Protein 8KD0 (pdb70)

Secondary structure (DSSP, 8-state):
--EEEEEE---SHHHHHHHHHHHHHHHHTT-EEEEEE---GGGHHHHHHHHHHHHTT---SEEEE-THHHHHHHHHT-S-S-TTHHHHHHHTGGGTS-HHHHHHTEETTTTEE-EEE--BEE--EEEEEHHHHHHTT-PPPSSHHHHHHHHHHHHHTT-EEE---B-HHHHHHHHHHHHHHHH-HHHHIIIIIS--HHHHHSHHHHHHHHHHHHHHTTS-TT-BT--HHHHHHHHHTTSEEEEE--TTHHHHHHHTT--BTTTEEEEEPS-SS-EEEE--EEEE---SSHHHHHHHHHHHHHHT-HHHHHHHHHHHSSB-SSTTS--TTS-HHHHHHHHHHHHHHHHT-EEE-TTTTSSS-HHHHHHHHHHHHHHHTS---HHHHHHHHHHHHHHH-

Radius of gyration: 20.47 Å; Cα contacts (8 Å, |Δi|>4): 808; chains: 1; bounding box: 46×41×60 Å

Sequence (397 aa):
APKAEVLHWWTGGGEAKALKVLQDEFAAQNNGVWLDMPVSGGGGDAAMQTLKARIVANDAPAAAQIKGPTIQEYDEEGVVAPYNIDAVAKKEGWDNLLSKQVASHMKCDDGKAYCAAPVNIHRIDWIWANKKVLDSNGIKMMPSSTWAEFNAAADKLQANGIIPLAHGSQPWQDATVFEAVALGVGGNDFYRKAFVDLDAATLGGSTMTKVFDQMRKLKKGYTDAGSPGRDWNVATGMVMEGKAAFQIMGDWAKGEFAANNMAPGKDYICAPTPSNNGYLYNVDSFIFYKVKGKDKVEGQKLLASLMMGKNFQKVFNIYKGSIPARLDVSMDEFDMCAKKSNADLKTAGSKGGLLPSFAHGMALRLAQKGAIQDVVTEHFNSNMSSSDAAKKLAAAVKASL

Solvent-accessible surface area: 14551 Å² total; per-residue (Å²): 100,33,22,2,44,0,0,2,19,6,68,36,46,0,22,34,91,0,4,117,22,0,38,81,52,0,59,75,98,116,8,87,45,50,76,47,62,21,84,27,18,13,0,52,38,0,20,135,38,0,106,55,38,13,111,68,144,77,24,0,0,0,0,0,0,13,0,21,2,0,44,72,14,21,130,104,58,41,1,44,92,50,51,3,16,60,18,1,143,94,72,27,0,82,134,26,6,40,86,88,7,7,65,20,0,34,1,58,135,47,137,10,8,2,0,0,0,0,0,13,2,4,0,0,2,1,0,0,16,52,70,17,5,88,94,14,62,18,183,41,4,74,62,23,77,89,1,23,66,8,0,68,109,0,90,94,97,71,41,54,5,1,1,4,0,11,36,57,10,0,0,0,0,2,0,0,0,0,0,0,26,47,27,16,16,110,18,0,71,22,0,0,61,95,25,59,60,80,29,1,33,25,88,49,0,31,126,0,0,70,15,0,73,94,0,56,54,9,23,31,106,41,0,91,52,33,68,16,65,75,0,0,12,27,0,28,146,28,53,0,0,0,1,2,1,0,2,15,0,4,1,19,1,42,45,76,143,44,38,33,44,156,56,1,43,25,22,47,2,19,43,105,65,2,0,0,13,3,0,4,0,0,0,9,4,44,33,91,40,81,68,76,33,87,0,4,60,38,0,0,38,26,0,2,20,108,93,2,0,42,42,0,0,53,78,4,1,0,2,10,1,37,114,62,16,52,30,110,111,11,45,68,0,0,90,38,0,60,55,42,38,71,54,1,39,95,127,30,0,53,5,17,0,0,0,6,2,4,20,10,66,52,68,20,6,23,21,0,9,83,13,1,24,97,1,2,72,46,150,36,58,14,68,92,0,0,61,39,0,17,60,30,1,147,90,33,152

Organism: Pelagibacter ubique (strain HTCC1062) (NCBI:txid335992)

InterPro domains:
  IPR006059 Bacterial-type extracellular solute-binding protein [PF01547] (40-321)
  IPR050490 Bacterial solute-binding protein 1 [PTHR43649] (5-344)

Nearest PDB structures (foldseek):
  8kd0-assembly1_A  TM=1.003E+00  e=1.005E-75  Candidatus Pelagibacter ubique HTCC1062
  5dvi-assembly2_B  TM=9.819E-01  e=3.009E-47  Pseudomonas bharatica CSV86
  4r2b-assembly2_B  TM=9.790E-01  e=1.908E-44  Brucella anthropi ATCC 49188
  5xpj-assembly2_B  TM=9.220E-01  e=4.931E-43  Pseudomonas bharatica CSV86
  5xpj-assembly1_A  TM=9.119E-01  e=1.343E-41  Pseudomonas bharatica CSV86

Foldseek 3Di:
DFEWEEEEAQDDFLSVVLVVLLVVVQVVVVYHYRYHHQHDPLCPRSVVVQVVCVVVVNHTQKYWAFFVVLAVVLVVVFQDPQLQQVVCVVVVVVVFFDPQVLQSQDYPNSDGGFKAWQFKWWLQKKKFFPCLCVVLVQDDDQALVSLLVSLVSCVVVVALAEQFAQDLLRLLSLLLNLLCQQPHLVLSCCCQQVVPLDSLQHDSQLVSLVSLQSVLVSYDPVRYPDDLQVSLVCRQVRSYTMYRGMQLSVLNCVSVVHADPGGMHMDGHHHDLAIAITTTMMGGTDDDDPSSSVNSNSSNNQSQDQVSSQSSCLNRRGHGSGPPHDCPPHGPNNVCNVVSCVRSVVVSRYHYRLSSRNRDHVLLNVLQSVLSSVSSPDVDRSSVSSNSNSVSNVVSD

Structure (mmCIF, N/CA/C/O backbone):
data_8KD0
#
_entry.id   8KD0
#
_cell.length_a   43.879
_cell.length_b   43.879
_cell.length_c   328.555
_cell.angle_alpha   90.000
_cell.angle_beta   90.000
_cell.angle_gamma   120.000
#
_symmetry.space_group_name_H-M   'P 32 2 1'
#
loop_
_entity.id
_entity.type
_entity.pdbx_description
1 polymer 'Probable binding protein component of ABC sugar transporter'
2 non-polymer beta-D-galactopyranose
3 water water
#
loop_
_atom_site.group_PDB
_atom_site.id
_atom_site.type_symbol
_atom_site.label_atom_id
_atom_site.label_alt_id
_atom_site.label_comp_id
_atom_site.label_asym_id
_atom_site.label_entity_id
_atom_site.label_seq_id
_atom_site.pdbx_PDB_ins_code
_atom_site.Cartn_x
_atom_site.Cartn_y
_atom_site.Cartn_z
_atom_site.occupancy
_atom_site.B_iso_or_equiv
_atom_site.auth_seq_id
_atom_site.auth_comp_id
_atom_site.auth_asym_id
_atom_site.auth_atom_id
_atom_site.pdbx_PDB_model_num
ATOM 1 N N . ALA A 1 22 ? -0.674 28.546 55.615 1.000 70.281 22 ALA A N 1
ATOM 2 C CA . ALA A 1 22 ? -1.431 28.213 54.379 1.000 68.069 22 ALA A CA 1
ATOM 3 C C . ALA A 1 22 ? -0.687 27.154 53.564 1.000 63.407 22 ALA A C 1
ATOM 4 O O . ALA A 1 22 ? 0.452 27.371 53.155 1.000 61.168 22 ALA A O 1
ATOM 6 N N . PRO A 1 23 ? -1.318 25.991 53.280 1.000 61.831 23 PRO A N 1
ATOM 7 C CA . PRO A 1 23 ? -0.692 24.952 52.460 1.000 58.226 23 PRO A CA 1
ATOM 8 C C . PRO A 1 23 ? -0.292 25.507 51.095 1.000 55.998 23 PRO A C 1
ATOM 9 O O . PRO A 1 23 ? -1.094 26.217 50.485 1.000 55.498 23 PRO A O 1
ATOM 13 N N . LYS A 1 24 ? 0.948 25.210 50.672 1.000 53.848 24 LYS A N 1
ATOM 14 C CA . LYS A 1 24 ? 1.532 25.701 49.424 1.000 55.211 24 LYS A CA 1
ATOM 15 C C . LYS A 1 24 ? 2.179 24.539 48.660 1.000 52.446 24 LYS A C 1
ATOM 16 O O . LYS A 1 24 ? 2.704 23.604 49.267 1.000 47.814 24 LYS A O 1
ATOM 18 N N . ALA A 1 25 ? 2.143 24.592 47.316 1.000 49.581 25 ALA A N 1
ATOM 19 C CA . ALA A 1 25 ? 2.881 23.625 46.520 1.000 49.234 25 ALA A CA 1
ATOM 20 C C . ALA A 1 25 ? 3.221 24.190 45.139 1.000 47.334 25 ALA A C 1
ATOM 21 O O . ALA A 1 25 ? 2.341 24.707 44.459 1.000 45.493 25 ALA A O 1
ATOM 23 N N . GLU A 1 26 ? 4.510 24.130 44.776 1.000 47.655 26 GLU A N 1
ATOM 24 C CA . GLU A 1 26 ? 4.946 24.265 43.393 1.000 49.680 26 GLU A CA 1
ATOM 25 C C . GLU A 1 26 ? 4.654 22.952 42.665 1.000 43.192 26 GLU A C 1
ATOM 26 O O . GLU A 1 26 ? 5.027 21.895 43.171 1.000 41.258 26 GLU A O 1
ATOM 32 N N . VAL A 1 27 ? 3.978 23.021 41.506 1.000 40.898 27 VAL A N 1
ATOM 33 C CA . VAL A 1 27 ? 3.591 21.822 40.777 1.000 39.566 27 VAL A CA 1
ATOM 34 C C . VAL A 1 27 ? 4.131 21.909 39.357 1.000 39.863 27 VAL A C 1
ATOM 35 O O . VAL A 1 27 ? 3.739 22.798 38.610 1.000 41.985 27 VAL A O 1
ATOM 39 N N . LEU A 1 28 ? 4.994 20.953 39.001 1.000 37.838 28 LEU A N 1
ATOM 40 C CA . LEU A 1 28 ? 5.584 20.884 37.678 1.000 38.474 28 LEU A CA 1
ATOM 41 C C . LEU A 1 28 ? 4.838 19.815 36.877 1.000 38.993 28 LEU A C 1
ATOM 42 O O . LEU A 1 28 ? 4.676 18.684 37.324 1.000 34.280 28 LEU A O 1
ATOM 47 N N . HIS A 1 29 ? 4.394 20.195 35.673 1.000 35.198 29 HIS A N 1
ATOM 48 C CA . HIS A 1 29 ? 3.555 19.347 34.854 1.000 33.323 29 HIS A CA 1
ATOM 49 C C . HIS A 1 29 ? 3.683 19.802 33.400 1.000 34.212 29 HIS A C 1
ATOM 50 O O . HIS A 1 29 ? 4.265 20.868 33.140 1.000 33.709 29 HIS A O 1
ATOM 57 N N . TRP A 1 30 ? 3.081 19.027 32.483 1.000 32.037 30 TRP A N 1
ATOM 58 C CA . TRP A 1 30 ? 3.071 19.408 31.082 1.000 30.380 30 TRP A CA 1
ATOM 59 C C . TRP A 1 30 ? 1.655 19.536 30.527 1.000 31.750 30 TRP A C 1
ATOM 60 O O . TRP A 1 30 ? 1.436 19.352 29.331 1.000 31.420 30 TRP A O 1
ATOM 71 N N . TRP A 1 31 ? 0.687 19.875 31.379 1.000 33.204 31 TRP A N 1
ATOM 72 C CA . TRP A 1 31 ? -0.704 20.001 30.998 1.000 33.074 31 TRP A CA 1
ATOM 73 C C . TRP A 1 31 ? -0.996 21.485 30.785 1.000 35.976 31 TRP A C 1
ATOM 74 O O . TRP A 1 31 ? -1.478 22.166 31.692 1.000 38.060 31 TRP A O 1
ATOM 85 N N . THR A 1 32 ? -0.664 21.988 29.596 1.000 39.195 32 THR A N 1
ATOM 86 C CA . THR A 1 32 ? -0.612 23.436 29.411 1.000 47.510 32 THR A CA 1
ATOM 87 C C . THR A 1 32 ? -1.750 23.974 28.538 1.000 52.088 32 THR A C 1
ATOM 88 O O . THR A 1 32 ? -1.905 25.200 28.469 1.000 52.756 32 THR A O 1
ATOM 92 N N . GLY A 1 33 ? -2.574 23.101 27.923 1.000 45.976 33 GLY A N 1
ATOM 93 C CA . GLY A 1 33 ? -3.689 23.582 27.124 1.000 45.727 33 GLY A CA 1
ATOM 94 C C . GLY A 1 33 ? -4.778 22.540 26.913 1.000 46.807 33 GLY A C 1
ATOM 95 O O . GLY A 1 33 ? -4.622 21.379 27.281 1.000 40.823 33 GLY A O 1
ATOM 96 N N . GLY A 1 34 ? -5.919 22.987 26.368 1.000 45.162 34 GLY A N 1
ATOM 97 C CA . GLY A 1 34 ? -6.932 22.066 25.886 1.000 43.394 34 GLY A CA 1
ATOM 98 C C . GLY A 1 34 ? -7.569 21.234 27.000 1.000 41.930 34 GLY A C 1
ATOM 99 O O . GLY A 1 34 ? -7.805 21.735 28.099 1.000 41.140 34 GLY A O 1
ATOM 100 N N . GLY A 1 35 ? -7.888 19.978 26.670 1.000 39.533 35 GLY A N 1
ATOM 101 C CA . GLY A 1 35 ? -8.512 19.043 27.597 1.000 41.579 35 GLY A CA 1
ATOM 102 C C . GLY A 1 35 ? -7.605 18.736 28.798 1.000 39.984 35 GLY A C 1
ATOM 103 O O . GLY A 1 35 ? -8.088 18.471 29.895 1.000 41.350 35 GLY A O 1
ATOM 104 N N . GLU A 1 36 ? -6.287 18.793 28.584 1.000 36.430 36 GLU A N 1
ATOM 105 C CA . GLU A 1 36 ? -5.342 18.626 29.676 1.000 37.424 36 GLU A CA 1
ATOM 106 C C . GLU A 1 36 ? -5.547 19.713 30.737 1.000 40.870 36 GLU A C 1
ATOM 107 O O . GLU A 1 36 ? -5.676 19.405 31.929 1.000 37.703 36 GLU A O 1
ATOM 113 N N . ALA A 1 37 ? -5.539 20.978 30.305 1.000 38.743 37 ALA A N 1
ATOM 114 C CA . ALA A 1 37 ? -5.710 22.106 31.213 1.000 43.207 37 ALA A CA 1
ATOM 115 C C . ALA A 1 37 ? -7.093 22.101 31.861 1.000 45.142 37 ALA A C 1
ATOM 116 O O . ALA A 1 37 ? -7.239 22.497 33.016 1.000 45.917 37 ALA A O 1
ATOM 118 N N . LYS A 1 38 ? -8.120 21.696 31.120 1.000 45.346 38 LYS A N 1
ATOM 119 C CA . LYS A 1 38 ? -9.472 21.655 31.658 1.000 43.757 38 LYS A CA 1
ATOM 120 C C . LYS A 1 38 ? -9.554 20.647 32.809 1.000 44.008 38 LYS A C 1
ATOM 121 O O . LYS A 1 38 ? -10.182 20.911 33.823 1.000 43.036 38 LYS A O 1
ATOM 127 N N . ALA A 1 39 ? -8.919 19.485 32.652 1.000 40.047 39 ALA A N 1
ATOM 128 C CA . ALA A 1 39 ? -8.903 18.472 33.702 1.000 39.943 39 ALA A CA 1
ATOM 129 C C . ALA A 1 39 ? -8.064 18.943 34.886 1.000 39.282 39 ALA A C 1
ATOM 130 O O . ALA A 1 39 ? -8.477 18.805 36.035 1.000 40.616 39 ALA A O 1
ATOM 132 N N . LEU A 1 40 ? -6.915 19.554 34.614 1.000 37.871 40 LEU A N 1
ATOM 133 C CA . LEU A 1 40 ? -6.049 20.013 35.688 1.000 40.088 40 LEU A CA 1
ATOM 134 C C . LEU A 1 40 ? -6.765 21.065 36.527 1.000 41.806 40 LEU A C 1
ATOM 135 O O . LEU A 1 40 ? -6.602 21.129 37.757 1.000 39.006 40 LEU A O 1
ATOM 140 N N . LYS A 1 41 ? -7.574 21.889 35.859 1.000 43.849 41 LYS A N 1
ATOM 141 C CA . LYS A 1 41 ? -8.330 22.941 36.541 1.000 46.401 41 LYS A CA 1
ATOM 142 C C . LYS A 1 41 ? -9.198 22.353 37.660 1.000 45.690 41 LYS A C 1
ATOM 143 O O . LYS A 1 41 ? -9.372 22.980 38.703 1.000 45.686 41 LYS A O 1
ATOM 149 N N . VAL A 1 42 ? -9.732 21.139 37.490 1.000 43.815 42 VAL A N 1
ATOM 150 C CA . VAL A 1 42 ? -10.522 20.540 38.558 1.000 45.614 42 VAL A CA 1
ATOM 151 C C . VAL A 1 42 ? -9.662 20.412 39.816 1.000 43.326 42 VAL A C 1
ATOM 152 O O . VAL A 1 42 ? -10.109 20.743 40.919 1.000 47.049 42 VAL A O 1
ATOM 156 N N . LEU A 1 43 ? -8.402 19.974 39.650 1.000 41.894 43 LEU A N 1
ATOM 157 C CA . LEU A 1 43 ? -7.504 19.773 40.779 1.000 40.906 43 LEU A CA 1
ATOM 158 C C . LEU A 1 43 ? -7.070 21.116 41.378 1.000 44.926 43 LEU A C 1
ATOM 159 O O . LEU A 1 43 ? -7.147 21.312 42.598 1.000 42.833 43 LEU A O 1
ATOM 164 N N . GLN A 1 44 ? -6.640 22.050 40.519 1.000 42.827 44 GLN A N 1
ATOM 165 C CA . GLN A 1 44 ? -6.313 23.403 40.948 1.000 47.028 44 GLN A CA 1
ATOM 166 C C . GLN A 1 44 ? -7.469 24.076 41.708 1.000 48.534 44 GLN A C 1
ATOM 167 O O . GLN A 1 44 ? -7.216 24.763 42.697 1.000 51.059 44 GLN A O 1
ATOM 173 N N . ASP A 1 45 ? -8.732 23.894 41.274 1.000 49.981 45 ASP A N 1
ATOM 174 C CA . ASP A 1 45 ? -9.883 24.505 41.954 1.000 52.724 45 ASP A CA 1
ATOM 175 C C . ASP A 1 45 ? -10.154 23.826 43.305 1.000 51.961 45 ASP A C 1
ATOM 176 O O . ASP A 1 45 ? -10.477 24.496 44.294 1.000 51.158 45 ASP A O 1
ATOM 181 N N . GLU A 1 46 ? -10.027 22.492 43.365 1.000 48.652 46 GLU A N 1
ATOM 182 C CA . GLU A 1 46 ? -10.241 21.785 44.619 1.000 53.729 46 GLU A CA 1
ATOM 183 C C . GLU A 1 46 ? -9.184 22.203 45.647 1.000 52.034 46 GLU A C 1
ATOM 184 O O . GLU A 1 46 ? -9.512 22.326 46.832 1.000 54.956 46 GLU A O 1
ATOM 190 N N . PHE A 1 47 ? -7.942 22.441 45.194 1.000 48.462 47 PHE A N 1
ATOM 191 C CA . PHE A 1 47 ? -6.822 22.771 46.068 1.000 47.238 47 PHE A CA 1
ATOM 192 C C . PHE A 1 47 ? -7.006 24.161 46.670 1.000 50.586 47 PHE A C 1
ATOM 193 O O . PHE A 1 47 ? -6.724 24.364 47.851 1.000 49.012 47 PHE A O 1
ATOM 201 N N . ALA A 1 48 ? -7.470 25.118 45.854 1.000 50.792 48 ALA A N 1
ATOM 202 C CA . ALA A 1 48 ? -7.651 26.482 46.331 1.000 55.044 48 ALA A CA 1
ATOM 203 C C . ALA A 1 48 ? -8.834 26.565 47.303 1.000 55.735 48 ALA A C 1
ATOM 204 O O . ALA A 1 48 ? -8.837 27.381 48.227 1.000 58.327 48 ALA A O 1
ATOM 206 N N . ALA A 1 49 ? -9.831 25.695 47.100 1.000 55.215 49 ALA A N 1
ATOM 207 C CA . ALA A 1 49 ? -10.997 25.631 47.960 1.000 57.689 49 ALA A CA 1
ATOM 208 C C . ALA A 1 49 ? -10.573 25.168 49.349 1.000 58.647 49 ALA A C 1
ATOM 209 O O . ALA A 1 49 ? -11.244 25.470 50.326 1.000 59.774 49 ALA A O 1
ATOM 211 N N . GLN A 1 50 ? -9.451 24.434 49.420 1.000 57.806 50 GLN A N 1
ATOM 212 C CA . GLN A 1 50 ? -8.897 24.007 50.698 1.000 58.912 50 GLN A CA 1
ATOM 213 C C . GLN A 1 50 ? -7.812 24.991 51.156 1.000 60.195 50 GLN A C 1
ATOM 214 O O . GLN A 1 50 ? -6.946 24.625 51.953 1.000 57.137 50 GLN A O 1
ATOM 220 N N . ASN A 1 51 ? -7.896 26.240 50.654 1.000 62.231 51 ASN A N 1
ATOM 221 C CA A ASN A 1 51 ? -6.996 27.340 50.973 0.500 63.563 51 ASN A CA 1
ATOM 222 C CA B ASN A 1 51 ? -6.987 27.286 51.082 0.500 63.620 51 ASN A CA 1
ATOM 223 C C . ASN A 1 51 ? -5.564 26.965 50.614 1.000 60.642 51 ASN A C 1
ATOM 224 O O . ASN A 1 51 ? -4.601 27.468 51.196 1.000 61.389 51 ASN A O 1
ATOM 233 N N . GLY A 1 52 ? -5.421 26.098 49.604 1.000 56.841 52 GLY A N 1
ATOM 234 C CA . GLY A 1 52 ? -4.097 25.757 49.116 1.000 53.827 52 GLY A CA 1
ATOM 235 C C . GLY A 1 52 ? -3.601 26.816 48.134 1.000 55.786 52 GLY A C 1
ATOM 236 O O . GLY A 1 52 ? -4.405 27.334 47.370 1.000 59.026 52 GLY A O 1
ATOM 237 N N . VAL A 1 53 ? -2.291 27.112 48.161 1.000 55.805 53 VAL A N 1
ATOM 238 C CA . VAL A 1 53 ? -1.657 28.064 47.256 1.000 57.006 53 VAL A CA 1
ATOM 239 C C . VAL A 1 53 ? -0.844 27.315 46.192 1.000 58.147 53 VAL A C 1
ATOM 240 O O . VAL A 1 53 ? 0.236 26.800 46.486 1.000 56.233 53 VAL A O 1
ATOM 244 N N . TRP A 1 54 ? -1.347 27.309 44.947 1.000 55.551 54 TRP A N 1
ATOM 245 C CA . TRP A 1 54 ? -0.737 26.577 43.839 1.000 53.939 54 TRP A CA 1
ATOM 246 C C . TRP A 1 54 ? 0.282 27.456 43.120 1.000 54.099 54 TRP A C 1
ATOM 247 O O . TRP A 1 54 ? -0.129 28.457 42.544 1.000 57.489 54 TRP A O 1
ATOM 258 N N . LEU A 1 55 ? 1.582 27.104 43.151 1.000 51.377 55 LEU A N 1
ATOM 259 C CA . LEU A 1 55 ? 2.560 27.769 42.294 1.000 51.504 55 LEU A CA 1
ATOM 260 C C . LEU A 1 55 ? 2.757 26.918 41.036 1.000 51.432 55 LEU A C 1
ATOM 261 O O . LEU A 1 55 ? 3.343 25.839 41.087 1.000 47.630 55 LEU A O 1
ATOM 263 N N . ASP A 1 56 ? 2.293 27.435 39.895 1.000 51.832 56 ASP A N 1
ATOM 264 C CA . ASP A 1 56 ? 2.249 26.661 38.670 1.000 50.534 56 ASP A CA 1
ATOM 265 C C . ASP A 1 56 ? 3.654 26.583 38.080 1.000 49.826 56 ASP A C 1
ATOM 266 O O . ASP A 1 56 ? 4.318 27.593 37.943 1.000 49.338 56 ASP A O 1
ATOM 271 N N . MET A 1 57 ? 4.078 25.392 37.649 1.000 50.155 57 MET A N 1
ATOM 272 C CA . MET A 1 57 ? 5.346 25.270 36.949 1.000 48.635 57 MET A CA 1
ATOM 273 C C . MET A 1 57 ? 5.128 24.422 35.691 1.000 46.914 57 MET A C 1
ATOM 274 O O . MET A 1 57 ? 5.635 23.304 35.590 1.000 41.416 57 MET A O 1
ATOM 279 N N . PRO A 1 58 ? 4.367 24.940 34.687 1.000 46.491 58 PRO A N 1
ATOM 280 C CA . PRO A 1 58 ? 4.131 24.228 33.429 1.000 42.213 58 PRO A CA 1
ATOM 281 C C . PRO A 1 58 ? 5.390 24.108 32.573 1.000 43.861 58 PRO A C 1
ATOM 282 O O . PRO A 1 58 ? 6.142 25.055 32.459 1.000 41.715 58 PRO A O 1
ATOM 286 N N . VAL A 1 59 ? 5.622 22.935 31.956 1.000 42.301 59 VAL A N 1
ATOM 287 C CA . VAL A 1 59 ? 6.677 22.800 30.966 1.000 41.227 59 VAL A CA 1
ATOM 288 C C . VAL A 1 59 ? 6.082 22.138 29.722 1.000 43.433 59 VAL A C 1
ATOM 289 O O . VAL A 1 59 ? 5.941 20.925 29.673 1.000 37.974 59 VAL A O 1
ATOM 293 N N . SER A 1 60 ? 5.764 22.967 28.713 1.000 42.889 60 SER A N 1
ATOM 294 C CA . SER A 1 60 ? 5.181 22.524 27.462 1.000 44.011 60 SER A CA 1
ATOM 295 C C . SER A 1 60 ? 6.014 21.416 26.799 1.000 38.128 60 SER A C 1
ATOM 296 O O . SER A 1 60 ? 7.228 21.481 26.717 1.000 38.066 60 SER A O 1
ATOM 299 N N . GLY A 1 61 ? 5.353 20.361 26.337 1.000 37.746 61 GLY A N 1
ATOM 300 C CA . GLY A 1 61 ? 6.025 19.353 25.533 1.000 34.334 61 GLY A CA 1
ATOM 301 C C . GLY A 1 61 ? 5.302 18.020 25.651 1.000 33.259 61 GLY A C 1
ATOM 302 O O . GLY A 1 61 ? 5.269 17.420 26.723 1.000 30.004 61 GLY A O 1
ATOM 303 N N . GLY A 1 62 ? 4.737 17.567 24.528 1.000 31.484 62 GLY A N 1
ATOM 304 C CA . GLY A 1 62 ? 3.979 16.350 24.528 1.000 30.264 62 GLY A CA 1
ATOM 305 C C . GLY A 1 62 ? 4.813 15.179 25.033 1.000 29.594 62 GLY A C 1
ATOM 306 O O . GLY A 1 62 ? 6.013 15.107 24.812 1.000 29.796 62 GLY A O 1
ATOM 307 N N . GLY A 1 63 ? 4.176 14.346 25.863 1.000 30.140 63 GLY A N 1
ATOM 308 C CA . GLY A 1 63 ? 4.817 13.151 26.374 1.000 29.824 63 GLY A CA 1
ATOM 309 C C . GLY A 1 63 ? 5.762 13.398 27.550 1.000 29.402 63 GLY A C 1
ATOM 310 O O . GLY A 1 63 ? 6.237 12.423 28.125 1.000 30.375 63 GLY A O 1
ATOM 311 N N . GLY A 1 64 ? 6.035 14.675 27.878 1.000 29.455 64 GLY A N 1
ATOM 312 C CA . GLY A 1 64 ? 6.775 15.052 29.065 1.000 30.237 64 GLY A CA 1
ATOM 313 C C . GLY A 1 64 ? 8.294 15.010 28.948 1.000 31.539 64 GLY A C 1
ATOM 314 O O . GLY A 1 64 ? 8.983 15.295 29.927 1.000 32.531 64 GLY A O 1
ATOM 315 N N . ASP A 1 65 ? 8.867 14.755 27.763 1.000 33.177 65 ASP A N 1
ATOM 316 C CA . ASP A 1 65 ? 10.322 14.712 27.696 1.000 35.693 65 ASP A CA 1
ATOM 317 C C . ASP A 1 65 ? 10.919 16.072 28.053 1.000 34.645 65 ASP A C 1
ATOM 318 O O . ASP A 1 65 ? 11.970 16.134 28.712 1.000 37.095 65 ASP A O 1
ATOM 323 N N . ALA A 1 66 ? 10.248 17.165 27.660 1.000 34.908 66 ALA A N 1
ATOM 324 C CA . ALA A 1 66 ? 10.743 18.502 28.015 1.000 41.841 66 ALA A CA 1
ATOM 325 C C . ALA A 1 66 ? 10.641 18.742 29.526 1.000 37.056 66 ALA A C 1
ATOM 326 O O . ALA A 1 66 ? 11.568 19.243 30.149 1.000 37.833 66 ALA A O 1
ATOM 328 N N . ALA A 1 67 ? 9.490 18.403 30.105 1.000 33.931 67 ALA A N 1
ATOM 329 C CA . ALA A 1 67 ? 9.303 18.468 31.547 1.000 33.957 67 ALA A CA 1
ATOM 330 C C . ALA A 1 67 ? 10.381 17.666 32.284 1.000 34.747 67 ALA A C 1
ATOM 331 O O . ALA A 1 67 ? 10.866 18.125 33.315 1.000 38.222 67 ALA A O 1
ATOM 333 N N . MET A 1 68 ? 10.751 16.472 31.782 1.000 32.821 68 MET A N 1
ATOM 334 C CA . MET A 1 68 ? 11.717 15.634 32.481 1.000 34.241 68 MET A CA 1
ATOM 335 C C . MET A 1 68 ? 13.098 16.286 32.474 1.000 38.344 68 MET A C 1
ATOM 336 O O . MET A 1 68 ? 13.838 16.149 33.447 1.000 39.120 68 MET A O 1
ATOM 341 N N . GLN A 1 69 ? 13.420 17.041 31.414 1.000 38.771 69 GLN A N 1
ATOM 342 C CA . GLN A 1 69 ? 14.682 17.769 31.374 1.000 45.779 69 GLN A CA 1
ATOM 343 C C . GLN A 1 69 ? 14.668 18.936 32.372 1.000 42.809 69 GLN A C 1
ATOM 344 O O . GLN A 1 69 ? 15.622 19.136 33.109 1.000 45.108 69 GLN A O 1
ATOM 350 N N . THR A 1 70 ? 13.593 19.727 32.409 1.000 43.005 70 THR A N 1
ATOM 351 C CA . THR A 1 70 ? 13.497 20.830 33.358 1.000 44.027 70 THR A CA 1
ATOM 352 C C . THR A 1 70 ? 13.501 20.325 34.808 1.000 44.066 70 THR A C 1
ATOM 353 O O . THR A 1 70 ? 14.068 20.945 35.706 1.000 46.419 70 THR A O 1
ATOM 357 N N . LEU A 1 71 ? 12.841 19.190 35.049 1.000 44.421 71 LEU A N 1
ATOM 358 C CA . LEU A 1 71 ? 12.745 18.639 36.384 1.000 41.775 71 LEU A CA 1
ATOM 359 C C . LEU A 1 71 ? 14.137 18.236 36.872 1.000 42.381 71 LEU A C 1
ATOM 360 O O . LEU A 1 71 ? 14.525 18.552 38.002 1.000 42.656 71 LEU A O 1
ATOM 365 N N . LYS A 1 72 ? 14.838 17.482 36.021 1.000 44.731 72 LYS A N 1
ATOM 366 C CA . LYS A 1 72 ? 16.151 16.948 36.325 1.000 48.220 72 LYS A CA 1
ATOM 367 C C . LYS A 1 72 ? 17.096 18.085 36.714 1.000 52.448 72 LYS A C 1
ATOM 368 O O . LYS A 1 72 ? 17.845 17.969 37.689 1.000 52.648 72 LYS A O 1
ATOM 374 N N . ALA A 1 73 ? 17.038 19.190 35.959 1.000 54.676 73 ALA A N 1
ATOM 375 C CA . ALA A 1 73 ? 17.909 20.334 36.213 1.000 59.523 73 ALA A CA 1
ATOM 376 C C . ALA A 1 73 ? 17.507 21.059 37.505 1.000 60.009 73 ALA A C 1
ATOM 377 O O . ALA A 1 73 ? 18.359 21.642 38.183 1.000 61.214 73 ALA A O 1
ATOM 379 N N . ARG A 1 74 ? 16.216 21.035 37.862 1.000 56.163 74 ARG A N 1
ATOM 380 C CA . ARG A 1 74 ? 15.751 21.719 39.064 1.000 59.794 74 ARG A CA 1
ATOM 381 C C . ARG A 1 74 ? 16.237 20.971 40.308 1.000 57.869 74 ARG A C 1
ATOM 382 O O . ARG A 1 74 ? 16.619 21.591 41.307 1.000 56.515 74 ARG A O 1
ATOM 390 N N . ILE A 1 75 ? 16.239 19.635 40.220 1.000 54.753 75 ILE A N 1
ATOM 391 C CA . ILE A 1 75 ? 16.719 18.772 41.291 1.000 56.876 75 ILE A CA 1
ATOM 392 C C . ILE A 1 75 ? 18.237 18.877 41.439 1.000 58.335 75 ILE A C 1
ATOM 393 O O . ILE A 1 75 ? 18.730 19.060 42.547 1.000 58.293 75 ILE A O 1
ATOM 398 N N . VAL A 1 76 ? 18.986 18.740 40.341 1.000 59.859 76 VAL A N 1
ATOM 399 C CA . VAL A 1 76 ? 20.441 18.821 40.427 1.000 64.432 76 VAL A CA 1
ATOM 400 C C . VAL A 1 76 ? 20.850 20.183 41.002 1.000 64.280 76 VAL A C 1
ATOM 401 O O . VAL A 1 76 ? 21.900 20.296 41.626 1.000 64.234 76 VAL A O 1
ATOM 405 N N . ALA A 1 77 ? 19.989 21.202 40.850 1.000 63.040 77 ALA A N 1
ATOM 406 C CA . ALA A 1 77 ? 20.221 22.521 41.429 1.000 65.255 77 ALA A CA 1
ATOM 407 C C . ALA A 1 77 ? 19.665 22.671 42.851 1.000 66.588 77 ALA A C 1
ATOM 408 O O . ALA A 1 77 ? 19.675 23.782 43.372 1.000 66.154 77 ALA A O 1
ATOM 410 N N . ASN A 1 78 ? 19.182 21.595 43.489 1.000 63.956 78 ASN A N 1
ATOM 411 C CA . ASN A 1 78 ? 18.599 21.690 44.824 1.000 67.799 78 ASN A CA 1
ATOM 412 C C . ASN A 1 78 ? 17.441 22.687 44.881 1.000 66.090 78 ASN A C 1
ATOM 413 O O . ASN A 1 78 ? 17.337 23.459 45.832 1.000 68.051 78 ASN A O 1
ATOM 418 N N . ASP A 1 79 ? 16.587 22.677 43.862 1.000 63.148 79 ASP A N 1
ATOM 419 C CA . ASP A 1 79 ? 15.412 23.530 43.815 1.000 63.968 79 ASP A CA 1
ATOM 420 C C . ASP A 1 79 ? 14.238 22.645 43.384 1.000 57.994 79 ASP A C 1
ATOM 421 O O . ASP A 1 79 ? 13.454 22.999 42.496 1.000 54.485 79 ASP A O 1
ATOM 426 N N . ALA A 1 80 ? 14.141 21.481 44.037 1.000 53.574 80 ALA A N 1
ATOM 427 C CA . ALA A 1 80 ? 13.051 20.555 43.789 1.000 50.757 80 ALA A CA 1
ATOM 428 C C . ALA A 1 80 ? 11.718 21.271 43.976 1.000 51.815 80 ALA A C 1
ATOM 429 O O . ALA A 1 80 ? 11.518 21.951 44.985 1.000 52.796 80 ALA A O 1
ATOM 431 N N . PRO A 1 81 ? 10.738 21.098 43.059 1.000 46.603 81 PRO A N 1
ATOM 432 C CA . PRO A 1 81 ? 9.374 21.537 43.325 1.000 47.149 81 PRO A CA 1
ATOM 433 C C . PRO A 1 81 ? 8.762 20.609 44.369 1.000 45.051 81 PRO A C 1
ATOM 434 O O . PRO A 1 81 ? 9.247 19.485 44.556 1.000 45.553 81 PRO A O 1
ATOM 438 N N . ALA A 1 82 ? 7.663 21.076 44.974 1.000 43.128 82 ALA A N 1
ATOM 439 C CA . ALA A 1 82 ? 6.890 20.303 45.936 1.000 42.637 82 ALA A CA 1
ATOM 440 C C . ALA A 1 82 ? 6.280 19.052 45.296 1.000 40.587 82 ALA A C 1
ATOM 441 O O . ALA A 1 82 ? 6.262 17.979 45.909 1.000 37.190 82 ALA A O 1
ATOM 443 N N . ALA A 1 83 ? 5.815 19.177 44.034 1.000 38.110 83 ALA A N 1
ATOM 444 C CA . ALA A 1 83 ? 5.205 18.066 43.319 1.000 34.666 83 ALA A CA 1
ATOM 445 C C . ALA A 1 83 ? 5.581 18.112 41.836 1.000 35.737 83 ALA A C 1
ATOM 446 O O . ALA A 1 83 ? 5.735 19.200 41.285 1.000 37.304 83 ALA A O 1
ATOM 448 N N . ALA A 1 84 ? 5.771 16.936 41.214 1.000 31.439 84 ALA A N 1
ATOM 449 C CA . ALA A 1 84 ? 6.061 16.871 39.782 1.000 33.502 84 ALA A CA 1
ATOM 450 C C . ALA A 1 84 ? 5.355 15.688 39.126 1.000 31.143 84 ALA A C 1
ATOM 451 O O . ALA A 1 84 ? 5.364 14.593 39.649 1.000 29.864 84 ALA A O 1
ATOM 453 N N . GLN A 1 85 ? 4.788 15.937 37.944 1.000 31.012 85 GLN A N 1
ATOM 454 C CA . GLN A 1 85 ? 4.258 14.910 37.080 1.000 31.162 85 GLN A CA 1
ATOM 455 C C . GLN A 1 85 ? 5.402 14.001 36.660 1.000 29.418 85 GLN A C 1
ATOM 456 O O . GLN A 1 85 ? 6.430 14.473 36.201 1.000 29.659 85 GLN A O 1
ATOM 462 N N . ILE A 1 86 ? 5.182 12.693 36.744 1.000 29.150 86 ILE A N 1
ATOM 463 C CA . ILE A 1 86 ? 6.252 11.731 36.610 1.000 29.275 86 ILE A CA 1
ATOM 464 C C . ILE A 1 86 ? 5.639 10.358 36.366 1.000 29.552 86 ILE A C 1
ATOM 465 O O . ILE A 1 86 ? 4.468 10.149 36.662 1.000 27.292 86 ILE A O 1
ATOM 470 N N . LYS A 1 87 ? 6.451 9.436 35.824 1.000 28.656 87 LYS A N 1
ATOM 471 C CA . LYS A 1 87 ? 5.956 8.146 35.369 1.000 28.624 87 LYS A CA 1
ATOM 472 C C . LYS A 1 87 ? 6.789 7.033 35.980 1.000 32.510 87 LYS A C 1
ATOM 473 O O . LYS A 1 87 ? 8.014 7.058 35.880 1.000 33.469 87 LYS A O 1
ATOM 479 N N . GLY A 1 88 ? 6.079 6.061 36.550 1.000 30.743 88 GLY A N 1
ATOM 480 C CA . GLY A 1 88 ? 6.603 4.724 36.749 1.000 37.363 88 GLY A CA 1
ATOM 481 C C . GLY A 1 88 ? 8.036 4.690 37.294 1.000 35.149 88 GLY A C 1
ATOM 482 O O . GLY A 1 88 ? 8.348 5.205 38.375 1.000 35.878 88 GLY A O 1
ATOM 483 N N . PRO A 1 89 ? 8.952 3.991 36.599 1.000 33.852 89 PRO A N 1
ATOM 484 C CA . PRO A 1 89 ? 10.283 3.757 37.142 1.000 36.645 89 PRO A CA 1
ATOM 485 C C . PRO A 1 89 ? 11.108 5.015 37.370 1.000 34.714 89 PRO A C 1
ATOM 486 O O . PRO A 1 89 ? 12.130 4.947 38.043 1.000 37.380 89 PRO A O 1
ATOM 490 N N . THR A 1 90 ? 10.669 6.159 36.840 1.000 31.549 90 THR A N 1
ATOM 491 C CA . THR A 1 90 ? 11.354 7.413 37.098 1.000 32.720 90 THR A CA 1
ATOM 492 C C . THR A 1 90 ? 11.184 7.793 38.583 1.000 33.215 90 THR A C 1
ATOM 493 O O . THR A 1 90 ? 12.052 8.439 39.178 1.000 33.486 90 THR A O 1
ATOM 497 N N . ILE A 1 91 ? 10.051 7.404 39.159 1.000 32.509 91 ILE A N 1
ATOM 498 C CA . ILE A 1 91 ? 9.823 7.601 40.590 1.00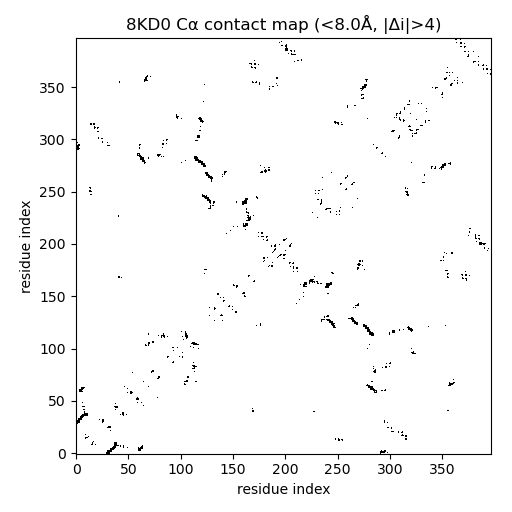0 33.034 91 ILE A CA 1
ATOM 499 C C . ILE A 1 91 ? 10.935 6.921 41.390 1.000 35.348 91 ILE A C 1
ATOM 500 O O . ILE A 1 91 ? 11.543 7.531 42.276 1.000 34.132 91 ILE A O 1
ATOM 505 N N . GLN A 1 92 ? 11.190 5.644 41.113 1.000 36.269 92 GLN A N 1
ATOM 506 C CA . GLN A 1 92 ? 12.160 4.903 41.905 1.000 39.240 92 GLN A CA 1
ATOM 507 C C . GLN A 1 92 ? 13.572 5.402 41.593 1.000 42.436 92 GLN A C 1
ATOM 508 O O . GLN A 1 92 ? 14.441 5.367 42.460 1.000 44.349 92 GLN A O 1
ATOM 514 N N . GLU A 1 93 ? 13.792 5.912 40.369 1.000 39.249 93 GLU A N 1
ATOM 515 C CA . GLU A 1 93 ? 15.096 6.423 39.984 1.000 40.096 93 GLU A CA 1
ATOM 516 C C . GLU A 1 93 ? 15.442 7.648 40.830 1.000 39.206 93 GLU A C 1
ATOM 517 O O . GLU A 1 93 ? 16.543 7.759 41.367 1.000 39.824 93 GLU A O 1
ATOM 523 N N . TYR A 1 94 ? 14.492 8.568 40.984 1.000 37.566 94 TYR A N 1
ATOM 524 C CA . TYR A 1 94 ? 14.680 9.699 41.884 1.000 38.736 94 TYR A CA 1
ATOM 525 C C . TYR A 1 94 ? 14.843 9.254 43.341 1.000 42.099 94 TYR A C 1
ATOM 526 O O . TYR A 1 94 ? 15.726 9.751 44.056 1.000 44.618 94 TYR A O 1
ATOM 535 N N . ASP A 1 95 ? 14.036 8.282 43.768 1.000 40.733 95 ASP A N 1
ATOM 536 C CA . ASP A 1 95 ? 14.138 7.791 45.128 1.000 41.890 95 ASP A CA 1
ATOM 537 C C . ASP A 1 95 ? 15.560 7.344 45.419 1.000 45.025 95 ASP A C 1
ATOM 538 O O . ASP A 1 95 ? 16.081 7.642 46.494 1.000 45.838 95 ASP A O 1
ATOM 543 N N . GLU A 1 96 ? 16.168 6.620 44.471 1.000 47.961 96 GLU A N 1
ATOM 544 C CA . GLU A 1 96 ? 17.506 6.074 44.652 1.000 51.344 96 GLU A CA 1
ATOM 545 C C . GLU A 1 96 ? 18.544 7.196 44.746 1.000 55.214 96 GLU A C 1
ATOM 546 O O . GLU A 1 96 ? 19.546 7.052 45.442 1.000 59.221 96 GLU A O 1
ATOM 552 N N . GLU A 1 97 ? 18.273 8.337 44.110 1.000 54.837 97 GLU A N 1
ATOM 553 C CA . GLU A 1 97 ? 19.030 9.567 44.318 1.000 61.052 97 GLU A CA 1
ATOM 554 C C . GLU A 1 97 ? 19.013 10.054 45.772 1.000 58.010 97 GLU A C 1
ATOM 555 O O . GLU A 1 97 ? 19.881 10.817 46.148 1.000 59.684 97 GLU A O 1
ATOM 561 N N . GLY A 1 98 ? 17.987 9.707 46.554 1.000 54.707 98 GLY A N 1
ATOM 562 C CA . GLY A 1 98 ? 17.852 10.159 47.927 1.000 53.343 98 GLY A CA 1
ATOM 563 C C . GLY A 1 98 ? 17.193 11.534 48.068 1.000 51.736 98 GLY A C 1
ATOM 564 O O . GLY A 1 98 ? 17.326 12.148 49.131 1.000 53.294 98 GLY A O 1
ATOM 565 N N . VAL A 1 99 ? 16.449 11.990 47.044 1.000 47.757 99 VAL A N 1
ATOM 566 C CA . VAL A 1 99 ? 15.867 13.332 47.040 1.000 46.907 99 VAL A CA 1
ATOM 567 C C . VAL A 1 99 ? 14.380 13.308 47.401 1.000 45.316 99 VAL A C 1
ATOM 568 O O . VAL A 1 99 ? 13.721 14.349 47.337 1.000 44.968 99 VAL A O 1
ATOM 572 N N . VAL A 1 100 ? 13.835 12.146 47.776 1.000 43.523 100 VAL A N 1
ATOM 573 C CA . VAL A 1 100 ? 12.393 12.036 47.961 1.000 43.744 100 VAL A CA 1
ATOM 574 C C . VAL A 1 100 ? 12.000 11.982 49.444 1.000 46.854 100 VAL A C 1
ATOM 575 O O . VAL A 1 100 ? 11.086 12.699 49.872 1.000 49.516 100 VAL A O 1
ATOM 579 N N . ALA A 1 101 ? 12.626 11.069 50.197 1.000 45.767 101 ALA A N 1
ATOM 580 C CA . ALA A 1 101 ? 12.356 10.882 51.611 1.000 45.938 101 ALA A CA 1
ATOM 581 C C . ALA A 1 101 ? 12.597 12.197 52.341 1.000 48.740 101 ALA A C 1
ATOM 582 O O . ALA A 1 101 ? 13.455 12.964 51.925 1.000 51.118 101 ALA A O 1
ATOM 584 N N . PRO A 1 102 ? 11.896 12.486 53.462 1.000 49.700 102 PRO A N 1
ATOM 585 C CA . PRO A 1 102 ? 10.955 11.543 54.064 1.000 48.751 102 PRO A CA 1
ATOM 586 C C . PRO A 1 102 ? 9.638 11.478 53.289 1.000 47.563 102 PRO A C 1
ATOM 587 O O . PRO A 1 102 ? 9.257 12.416 52.584 1.000 48.831 102 PRO A O 1
ATOM 591 N N . TYR A 1 103 ? 8.936 10.359 53.462 1.000 46.493 103 TYR A N 1
ATOM 592 C CA . TYR A 1 103 ? 7.741 10.069 52.690 1.000 43.318 103 TYR A CA 1
ATOM 593 C C . TYR A 1 103 ? 6.521 10.579 53.443 1.000 43.893 103 TYR A C 1
ATOM 594 O O . TYR A 1 103 ? 5.732 9.802 53.968 1.000 44.768 103 TYR A O 1
ATOM 603 N N . ASN A 1 104 ? 6.349 11.901 53.460 1.000 46.160 104 ASN A N 1
ATOM 604 C CA . ASN A 1 104 ? 5.290 12.518 54.245 1.000 47.624 104 ASN A CA 1
ATOM 605 C C . ASN A 1 104 ? 3.897 12.139 53.737 1.000 46.703 104 ASN A C 1
ATOM 606 O O . ASN A 1 104 ? 2.928 12.165 54.500 1.000 46.949 104 ASN A O 1
ATOM 611 N N . ILE A 1 105 ? 3.775 11.760 52.461 1.000 41.772 105 ILE A N 1
ATOM 612 C CA . ILE A 1 105 ? 2.444 11.460 51.961 1.000 39.509 105 ILE A CA 1
ATOM 613 C C . ILE A 1 105 ? 2.095 10.002 52.256 1.000 39.210 105 ILE A C 1
ATOM 614 O O . ILE A 1 105 ? 0.951 9.622 52.069 1.000 39.799 105 ILE A O 1
ATOM 619 N N . ASP A 1 106 ? 3.048 9.187 52.733 1.000 39.865 106 ASP A N 1
ATOM 620 C CA . ASP A 1 106 ? 2.752 7.791 53.012 1.000 42.049 106 ASP A CA 1
ATOM 621 C C . ASP A 1 106 ? 1.741 7.692 54.154 1.000 42.648 106 ASP A C 1
ATOM 622 O O . ASP A 1 106 ? 0.911 6.792 54.154 1.000 42.026 106 ASP A O 1
ATOM 627 N N . ALA A 1 107 ? 1.817 8.621 55.116 1.000 44.189 107 ALA A N 1
ATOM 628 C CA . ALA A 1 107 ? 0.864 8.700 56.213 1.000 47.122 107 ALA A CA 1
ATOM 629 C C . ALA A 1 107 ? -0.560 8.951 55.713 1.000 44.821 107 ALA A C 1
ATOM 630 O O . ALA A 1 107 ? -1.517 8.410 56.286 1.000 44.714 107 ALA A O 1
ATOM 632 N N . VAL A 1 108 ? -0.706 9.769 54.658 1.000 43.796 108 VAL A N 1
ATOM 633 C CA . VAL A 1 108 ? -2.003 9.976 54.029 1.000 44.117 108 VAL A CA 1
ATOM 634 C C . VAL A 1 108 ? -2.476 8.664 53.396 1.000 42.165 108 VAL A C 1
ATOM 635 O O . VAL A 1 108 ? -3.616 8.235 53.590 1.000 42.541 108 VAL A O 1
ATOM 639 N N . ALA A 1 109 ? -1.594 8.051 52.615 1.000 41.142 109 ALA A N 1
ATOM 640 C CA . ALA A 1 109 ? -1.917 6.821 51.909 1.000 42.882 109 ALA A CA 1
ATOM 641 C C . ALA A 1 109 ? -2.405 5.744 52.883 1.000 43.086 109 ALA A C 1
ATOM 642 O O . ALA A 1 109 ? -3.378 5.047 52.600 1.000 43.445 109 ALA A O 1
ATOM 644 N N . LYS A 1 110 ? -1.724 5.606 54.023 1.000 44.807 110 LYS A N 1
ATOM 645 C CA . LYS A 1 110 ? -2.074 4.587 55.007 1.000 48.761 110 LYS A CA 1
ATOM 646 C C . LYS A 1 110 ? -3.435 4.869 55.634 1.000 48.877 110 LYS A C 1
ATOM 647 O O . LYS A 1 110 ? -4.258 3.959 55.745 1.000 48.240 110 LYS A O 1
ATOM 653 N N . LYS A 1 111 ? -3.664 6.121 56.044 1.000 46.479 111 LYS A N 1
ATOM 654 C CA . LYS A 1 111 ? -4.908 6.472 56.708 1.000 48.105 111 LYS A CA 1
ATOM 655 C C . LYS A 1 111 ? -6.080 6.216 55.757 1.000 48.271 111 LYS A C 1
ATOM 656 O O . LYS A 1 111 ? -7.141 5.748 56.182 1.000 51.534 111 LYS A O 1
ATOM 658 N N . GLU A 1 112 ? -5.890 6.544 54.472 1.000 47.041 112 GLU A N 1
ATOM 659 C CA . GLU A 1 112 ? -6.960 6.449 53.489 1.000 47.577 112 GLU A CA 1
ATOM 660 C C . GLU A 1 112 ? -7.051 5.046 52.876 1.000 48.184 112 GLU A C 1
ATOM 661 O O . GLU A 1 112 ? -7.968 4.792 52.096 1.000 54.058 112 GLU A O 1
ATOM 667 N N . GLY A 1 113 ? -6.096 4.158 53.195 1.000 47.910 113 GLY A N 1
ATOM 668 C CA . GLY A 1 113 ? -6.059 2.795 52.667 1.000 48.215 113 GLY A CA 1
ATOM 669 C C . GLY A 1 113 ? -5.931 2.733 51.141 1.000 47.987 113 GLY A C 1
ATOM 670 O O . GLY A 1 113 ? -6.681 2.010 50.476 1.000 46.745 113 GLY A O 1
ATOM 671 N N . TRP A 1 114 ? -4.939 3.454 50.589 1.000 45.475 114 TRP A N 1
ATOM 672 C CA . TRP A 1 114 ? -4.697 3.452 49.151 1.000 41.348 114 TRP A CA 1
ATOM 673 C C . TRP A 1 114 ? -4.439 2.034 48.647 1.000 43.125 114 TRP A C 1
ATOM 674 O O . TRP A 1 114 ? -4.821 1.714 47.532 1.000 45.016 114 TRP A O 1
ATOM 685 N N . ASP A 1 115 ? -3.831 1.184 49.488 1.000 44.063 115 ASP A N 1
ATOM 686 C CA . ASP A 1 115 ? -3.518 -0.190 49.138 1.000 48.290 115 ASP A CA 1
ATOM 687 C C . ASP A 1 115 ? -4.770 -0.980 48.751 1.000 50.919 115 ASP A C 1
ATOM 688 O O . ASP A 1 115 ? -4.664 -1.900 47.949 1.000 53.320 115 ASP A O 1
ATOM 693 N N . ASN A 1 116 ? -5.954 -0.610 49.248 1.000 50.799 116 ASN A N 1
ATOM 694 C CA . ASN A 1 116 ? -7.154 -1.330 48.842 1.000 55.717 116 ASN A CA 1
ATOM 695 C C . ASN A 1 116 ? -7.968 -0.556 47.792 1.000 56.121 116 ASN A C 1
ATOM 696 O O . ASN A 1 116 ? -9.013 -1.046 47.367 1.000 56.124 116 ASN A O 1
ATOM 701 N N . LEU A 1 117 ? -7.478 0.616 47.347 1.000 51.033 117 LEU A N 1
ATOM 702 C CA . LEU A 1 117 ? -8.168 1.450 46.369 1.000 49.272 117 LEU A CA 1
ATOM 703 C C . LEU A 1 117 ? -7.454 1.448 45.015 1.000 49.037 117 LEU A C 1
ATOM 704 O O . LEU A 1 117 ? -7.947 2.081 44.085 1.000 45.761 117 LEU A O 1
ATOM 709 N N . LEU A 1 118 ? -6.285 0.798 44.921 1.000 45.643 118 LEU A N 1
ATOM 710 C CA . LEU A 1 118 ? -5.493 0.745 43.703 1.000 41.805 118 LEU A CA 1
ATOM 711 C C . LEU A 1 118 ? -5.119 -0.705 43.405 1.000 43.553 118 LEU A C 1
ATOM 712 O O . LEU A 1 118 ? -4.992 -1.521 44.318 1.000 43.556 118 LEU A O 1
ATOM 717 N N . SER A 1 119 ? -4.880 -0.991 42.123 1.000 41.401 119 SER A N 1
ATOM 718 C CA . SER A 1 119 ? -4.422 -2.297 41.694 1.000 44.024 119 SER A CA 1
ATOM 719 C C . SER A 1 119 ? -3.014 -2.515 42.247 1.000 47.464 119 SER A C 1
ATOM 720 O O . SER A 1 119 ? -2.271 -1.555 42.460 1.000 48.363 119 SER A O 1
ATOM 723 N N . LYS A 1 120 ? -2.636 -3.778 42.440 1.000 46.070 120 LYS A N 1
ATOM 724 C CA . LYS A 1 120 ? -1.306 -4.096 42.932 1.000 50.319 120 LYS A CA 1
ATOM 725 C C . LYS A 1 120 ? -0.278 -3.391 42.047 1.000 45.921 120 LYS A C 1
ATOM 726 O O . LYS A 1 120 ? 0.709 -2.860 42.539 1.000 48.401 120 LYS A O 1
ATOM 728 N N . GLN A 1 121 ? -0.514 -3.380 40.737 1.000 45.901 121 GLN A N 1
ATOM 729 C CA . GLN A 1 121 ? 0.480 -2.898 39.801 1.000 45.064 121 GLN A CA 1
ATOM 730 C C . GLN A 1 121 ? 0.622 -1.374 39.905 1.000 42.038 121 GLN A C 1
ATOM 731 O O . GLN A 1 121 ? 1.738 -0.874 39.935 1.000 37.845 121 GLN A O 1
ATOM 737 N N . VAL A 1 122 ? -0.495 -0.645 39.969 1.000 41.776 122 VAL A N 1
ATOM 738 C CA . VAL A 1 122 ? -0.473 0.808 40.117 1.000 40.392 122 VAL A CA 1
ATOM 739 C C . VAL A 1 122 ? 0.159 1.189 41.462 1.000 39.987 122 VAL A C 1
ATOM 740 O O . VAL A 1 122 ? 1.086 1.993 41.512 1.000 39.641 122 VAL A O 1
ATOM 744 N N . ALA A 1 123 ? -0.288 0.540 42.538 1.000 41.065 123 ALA A N 1
ATOM 745 C CA . ALA A 1 123 ? 0.268 0.725 43.874 1.000 40.497 123 ALA A CA 1
ATOM 746 C C . ALA A 1 123 ? 1.797 0.599 43.874 1.000 41.054 123 ALA A C 1
ATOM 747 O O . ALA A 1 123 ? 2.473 1.465 44.419 1.000 43.094 123 ALA A O 1
ATOM 749 N N . SER A 1 124 ? 2.341 -0.453 43.247 1.000 43.320 124 SER A N 1
ATOM 750 C CA . SER A 1 124 ? 3.775 -0.703 43.213 1.000 43.563 124 SER A CA 1
ATOM 751 C C . SER A 1 124 ? 4.509 0.428 42.509 1.000 39.753 124 SER A C 1
ATOM 752 O O . SER A 1 124 ? 5.630 0.746 42.893 1.000 38.888 124 SER A O 1
ATOM 755 N N . HIS A 1 125 ? 3.873 1.014 41.481 1.000 36.080 125 HIS A N 1
ATOM 756 C CA . HIS A 1 125 ? 4.495 2.093 40.734 1.000 34.107 125 HIS A CA 1
ATOM 757 C C . HIS A 1 125 ? 4.673 3.317 41.636 1.000 33.417 125 HIS A C 1
ATOM 758 O O . HIS A 1 125 ? 5.600 4.108 41.431 1.000 36.433 125 HIS A O 1
ATOM 765 N N . MET A 1 126 ? 3.796 3.465 42.628 1.000 34.160 126 MET A N 1
ATOM 766 C CA . MET A 1 126 ? 3.697 4.695 43.404 1.000 33.393 126 MET A CA 1
ATOM 767 C C . MET A 1 126 ? 4.624 4.667 44.629 1.000 34.404 126 MET A C 1
ATOM 768 O O . MET A 1 126 ? 4.644 5.635 45.391 1.000 36.244 126 MET A O 1
ATOM 773 N N . LYS A 1 127 ? 5.431 3.604 44.810 1.000 34.009 127 LYS A N 1
ATOM 774 C CA . LYS A 1 127 ? 6.156 3.395 46.046 1.000 38.237 127 LYS A CA 1
ATOM 775 C C . LYS A 1 127 ? 7.662 3.635 45.935 1.000 39.222 127 LYS A C 1
ATOM 776 O O . LYS A 1 127 ? 8.312 3.352 44.927 1.000 39.955 127 LYS A O 1
ATOM 782 N N . CYS A 1 128 ? 8.193 4.111 47.057 1.000 39.265 128 CYS A N 1
ATOM 783 C CA . CYS A 1 128 ? 9.594 4.351 47.289 1.000 40.647 128 CYS A CA 1
ATOM 784 C C . CYS A 1 128 ? 10.081 3.378 48.363 1.000 44.549 128 CYS A C 1
ATOM 785 O O . CYS A 1 128 ? 9.313 2.542 48.835 1.000 41.505 128 CYS A O 1
ATOM 788 N N . ASP A 1 129 ? 11.367 3.491 48.716 1.000 46.055 129 ASP A N 1
ATOM 789 C CA . ASP A 1 129 ? 11.974 2.703 49.780 1.000 47.952 129 ASP A CA 1
ATOM 790 C C . ASP A 1 129 ? 11.731 1.212 49.528 1.000 50.107 129 ASP A C 1
ATOM 791 O O . ASP A 1 129 ? 11.194 0.494 50.388 1.000 47.677 129 ASP A O 1
ATOM 796 N N . ASP A 1 130 ? 12.156 0.752 48.342 1.000 49.093 130 ASP A N 1
ATOM 797 C CA . ASP A 1 130 ? 11.999 -0.644 47.953 1.000 54.185 130 ASP A CA 1
ATOM 798 C C . ASP A 1 130 ? 10.579 -1.131 48.229 1.000 52.905 130 ASP A C 1
ATOM 799 O O . ASP A 1 130 ? 10.388 -2.184 48.841 1.000 52.775 130 ASP A O 1
ATOM 804 N N . GLY A 1 131 ? 9.580 -0.352 47.807 1.000 49.486 131 GLY A N 1
ATOM 805 C CA . GLY A 1 131 ? 8.203 -0.817 47.834 1.000 49.801 131 GLY A CA 1
ATOM 806 C C . GLY A 1 131 ? 7.507 -0.636 49.180 1.000 50.992 131 GLY A C 1
ATOM 807 O O . GLY A 1 131 ? 6.447 -1.211 49.411 1.000 54.059 131 GLY A O 1
ATOM 808 N N . LYS A 1 132 ? 8.058 0.199 50.063 1.000 50.952 132 LYS A N 1
ATOM 809 C CA . LYS A 1 132 ? 7.574 0.235 51.432 1.000 49.363 132 LYS A CA 1
ATOM 810 C C . LYS A 1 132 ? 6.725 1.474 51.725 1.000 47.066 132 LYS A C 1
ATOM 811 O O . LYS A 1 132 ? 5.928 1.474 52.650 1.000 49.044 132 LYS A O 1
ATOM 817 N N . ALA A 1 133 ? 6.908 2.562 50.990 1.000 45.493 133 ALA A N 1
ATOM 818 C CA . ALA A 1 133 ? 6.218 3.792 51.331 1.000 42.188 133 ALA A CA 1
ATOM 819 C C . ALA A 1 133 ? 5.686 4.419 50.054 1.000 39.962 133 ALA A C 1
ATOM 820 O O . ALA A 1 133 ? 6.429 4.514 49.075 1.000 40.641 133 ALA A O 1
ATOM 822 N N . TYR A 1 134 ? 4.412 4.847 50.063 1.000 40.246 134 TYR A N 1
ATOM 823 C CA . TYR A 1 134 ? 3.902 5.685 48.980 1.000 37.238 134 TYR A CA 1
ATOM 824 C C . TYR A 1 134 ? 4.684 6.998 48.939 1.000 39.181 134 TYR A C 1
ATOM 825 O O . TYR A 1 134 ? 4.867 7.638 49.977 1.000 38.338 134 TYR A O 1
ATOM 834 N N . CYS A 1 135 ? 5.089 7.410 47.730 1.000 35.278 135 CYS A N 1
ATOM 835 C CA . CYS A 1 135 ? 5.765 8.676 47.539 1.000 34.982 135 CYS A CA 1
ATOM 836 C C . CYS A 1 135 ? 5.215 9.432 46.336 1.000 33.158 135 CYS A C 1
ATOM 837 O O . CYS A 1 135 ? 5.684 10.534 46.063 1.000 34.591 135 CYS A O 1
ATOM 840 N N . ALA A 1 136 ? 4.243 8.831 45.643 1.000 31.510 136 ALA A N 1
ATOM 841 C CA . ALA A 1 136 ? 3.555 9.481 44.536 1.000 31.275 136 ALA A CA 1
ATOM 842 C C . ALA A 1 136 ? 2.068 9.112 44.565 1.000 31.440 136 ALA A C 1
ATOM 843 O O . ALA A 1 136 ? 1.678 8.068 45.104 1.000 32.838 136 ALA A O 1
ATOM 845 N N . ALA A 1 137 ? 1.250 10.024 44.033 1.000 31.332 137 ALA A N 1
ATOM 846 C CA . ALA A 1 137 ? -0.196 9.870 43.965 1.000 31.952 137 ALA A CA 1
ATOM 847 C C . ALA A 1 137 ? -0.622 9.737 42.498 1.000 31.227 137 ALA A C 1
ATOM 848 O O . ALA A 1 137 ? -0.258 10.566 41.675 1.000 28.753 137 ALA A O 1
ATOM 850 N N . PRO A 1 138 ? -1.380 8.683 42.116 1.000 30.572 138 PRO A N 1
ATOM 851 C CA . PRO A 1 138 ? -1.880 8.527 40.754 1.000 30.384 138 PRO A CA 1
ATOM 852 C C . PRO A 1 138 ? -3.237 9.196 40.595 1.000 32.266 138 PRO A C 1
ATOM 853 O O . PRO A 1 138 ? -4.076 9.142 41.487 1.000 33.991 138 PRO A O 1
ATOM 857 N N . VAL A 1 139 ? -3.477 9.768 39.421 1.000 30.031 139 VAL A N 1
ATOM 858 C CA . VAL A 1 139 ? -4.750 10.415 39.146 1.000 30.705 139 VAL A CA 1
ATOM 859 C C . VAL A 1 139 ? -5.583 9.650 38.133 1.000 31.861 139 VAL A C 1
ATOM 860 O O . VAL A 1 139 ? -6.783 9.932 38.036 1.000 33.544 139 VAL A O 1
ATOM 864 N N . ASN A 1 140 ? -4.985 8.702 37.384 1.000 32.352 140 ASN A N 1
ATOM 865 C CA . ASN A 1 140 ? -5.688 8.137 36.238 1.000 32.104 140 ASN A CA 1
ATOM 866 C C . ASN A 1 140 ? -4.979 6.920 35.671 1.000 32.433 140 ASN A C 1
ATOM 867 O O . ASN A 1 140 ? -3.903 6.529 36.138 1.000 32.967 140 ASN A O 1
ATOM 872 N N . ILE A 1 141 ? -5.635 6.332 34.658 1.000 32.625 141 ILE A N 1
ATOM 873 C CA . ILE A 1 141 ? -5.007 5.387 33.759 1.000 30.904 141 ILE A CA 1
ATOM 874 C C . ILE A 1 141 ? -5.368 5.787 32.339 1.000 31.062 141 ILE A C 1
ATOM 875 O O . ILE A 1 141 ? -6.533 5.728 31.964 1.000 29.632 141 ILE A O 1
ATOM 880 N N . HIS A 1 142 ? -4.361 6.247 31.597 1.000 28.969 142 HIS A N 1
ATOM 881 C CA . HIS A 1 142 ? -4.515 6.441 30.159 1.000 29.812 142 HIS A CA 1
ATOM 882 C C . HIS A 1 142 ? -4.223 5.134 29.434 1.000 28.790 142 HIS A C 1
ATOM 883 O O . HIS A 1 142 ? -3.465 4.275 29.919 1.000 28.125 142 HIS A O 1
ATOM 890 N N . ARG A 1 143 ? -4.860 4.998 28.258 1.000 29.716 143 ARG A N 1
ATOM 891 C CA . ARG A 1 143 ? -4.621 3.886 27.349 1.000 29.707 143 ARG A CA 1
ATOM 892 C C . ARG A 1 143 ? -3.985 4.418 26.065 1.000 28.942 143 ARG A C 1
ATOM 893 O O . ARG A 1 143 ? -4.430 5.438 25.538 1.000 26.823 143 ARG A O 1
ATOM 901 N N . ILE A 1 144 ? -2.911 3.753 25.609 1.000 28.561 144 ILE A N 1
ATOM 902 C CA . ILE A 1 144 ? -2.182 4.180 24.423 1.000 28.408 144 ILE A CA 1
ATOM 903 C C . ILE A 1 144 ? -2.798 3.653 23.123 1.000 26.988 144 ILE A C 1
ATOM 904 O O . ILE A 1 144 ? -2.762 4.380 22.115 1.000 27.181 144 ILE A O 1
ATOM 909 N N . ASP A 1 145 ? -3.279 2.413 23.131 1.000 26.413 145 ASP A N 1
ATOM 910 C CA . ASP A 1 145 ? -3.576 1.642 21.924 1.000 28.344 145 ASP A CA 1
ATOM 911 C C . ASP A 1 145 ? -4.979 1.955 21.383 1.000 29.621 145 ASP A C 1
ATOM 912 O O . ASP A 1 145 ? -5.855 1.097 21.349 1.000 32.787 145 ASP A O 1
ATOM 917 N N . TRP A 1 146 ? -5.130 3.180 20.885 1.000 26.803 146 TRP A N 1
ATOM 918 C CA . TRP A 1 146 ? -6.354 3.716 20.315 1.000 30.174 146 TRP A CA 1
ATOM 919 C C . TRP A 1 146 ? -6.141 4.264 18.904 1.000 29.596 146 TRP A C 1
ATOM 920 O O . TRP A 1 146 ? -5.120 4.909 18.616 1.000 27.418 146 TRP A O 1
ATOM 931 N N . ILE A 1 147 ? -7.193 4.038 18.089 1.000 30.181 147 ILE A N 1
ATOM 932 C CA . ILE A 1 147 ? -7.444 4.778 16.866 1.000 32.080 147 ILE A CA 1
ATOM 933 C C . ILE A 1 147 ? -8.691 5.625 17.016 1.000 31.195 147 ILE A C 1
ATOM 934 O O . ILE A 1 147 ? -9.744 5.081 17.392 1.000 35.563 147 ILE A O 1
ATOM 939 N N . TRP A 1 148 ? -8.535 6.915 16.641 1.000 31.383 148 TRP A N 1
ATOM 940 C CA . TRP A 1 148 ? -9.609 7.907 16.569 1.000 32.311 148 TRP A CA 1
ATOM 941 C C . TRP A 1 148 ? -9.908 8.185 15.104 1.000 32.872 148 TRP A C 1
ATOM 942 O O . TRP A 1 148 ? -8.984 8.331 14.300 1.000 32.606 148 TRP A O 1
ATOM 953 N N . ALA A 1 149 ? -11.197 8.227 14.744 1.000 33.994 149 ALA A N 1
ATOM 954 C CA . ALA A 1 149 ? -11.529 8.466 13.343 1.000 35.155 149 ALA A CA 1
ATOM 955 C C . ALA A 1 149 ? -12.652 9.482 13.243 1.000 38.843 149 ALA A C 1
ATOM 956 O O . ALA A 1 149 ? -13.550 9.478 14.078 1.000 39.282 149 ALA A O 1
ATOM 958 N N . ASN A 1 150 ? -12.560 10.336 12.214 1.000 38.911 150 ASN A N 1
ATOM 959 C CA . ASN A 1 150 ? -13.619 11.277 11.904 1.000 42.677 150 ASN A CA 1
ATOM 960 C C . ASN A 1 150 ? -14.748 10.506 11.225 1.000 44.949 150 ASN A C 1
ATOM 961 O O . ASN A 1 150 ? -14.556 9.885 10.176 1.000 42.930 150 ASN A O 1
ATOM 966 N N . LYS A 1 151 ? -15.941 10.569 11.827 1.000 46.079 151 LYS A N 1
ATOM 967 C CA . LYS A 1 151 ? -17.021 9.683 11.434 1.000 48.886 151 LYS A CA 1
ATOM 968 C C . LYS A 1 151 ? -17.602 10.072 10.064 1.000 49.249 151 LYS A C 1
ATOM 969 O O . LYS A 1 151 ? -17.940 9.191 9.266 1.000 49.506 151 LYS A O 1
ATOM 975 N N . LYS A 1 152 ? -17.747 11.380 9.789 1.000 50.496 152 LYS A N 1
ATOM 976 C CA . LYS A 1 152 ? -18.286 11.832 8.512 1.000 51.498 152 LYS A CA 1
ATOM 977 C C . LYS A 1 152 ? -17.336 11.441 7.377 1.000 52.109 152 LYS A C 1
ATOM 978 O O . LYS A 1 152 ? -17.776 11.157 6.258 1.000 50.677 152 LYS A O 1
ATOM 980 N N . VAL A 1 153 ? -16.033 11.404 7.665 1.000 47.621 153 VAL A N 1
ATOM 981 C CA . VAL A 1 153 ? -15.055 11.050 6.643 1.000 45.231 153 VAL A CA 1
ATOM 982 C C . VAL A 1 153 ? -15.193 9.568 6.297 1.000 46.950 153 VAL A C 1
ATOM 983 O O . VAL A 1 153 ? -15.278 9.237 5.114 1.000 50.205 153 VAL A O 1
ATOM 987 N N . LEU A 1 154 ? -15.193 8.679 7.306 1.000 42.878 154 LEU A N 1
ATOM 988 C CA . LEU A 1 154 ? -15.302 7.249 7.043 1.000 44.775 154 LEU A CA 1
ATOM 989 C C . LEU A 1 154 ? -16.629 6.924 6.360 1.000 48.872 154 LEU A C 1
ATOM 990 O O . LEU A 1 154 ? -16.646 6.145 5.414 1.000 50.948 154 LEU A O 1
ATOM 995 N N . ASP A 1 155 ? -17.715 7.566 6.796 1.000 49.138 155 ASP A N 1
ATOM 996 C CA . ASP A 1 155 ? -19.028 7.346 6.195 1.000 56.281 155 ASP A CA 1
ATOM 997 C C . ASP A 1 155 ? -19.046 7.817 4.739 1.000 57.946 155 ASP A C 1
ATOM 998 O O . ASP A 1 155 ? -19.536 7.092 3.881 1.000 61.255 155 ASP A O 1
ATOM 1003 N N . SER A 1 156 ? -18.538 9.035 4.477 1.000 61.005 156 SER A N 1
ATOM 1004 C CA . SER A 1 156 ? -18.441 9.608 3.136 1.000 59.727 156 SER A CA 1
ATOM 1005 C C . SER A 1 156 ? -17.658 8.740 2.158 1.000 56.617 156 SER A C 1
ATOM 1006 O O . SER A 1 156 ? -17.845 8.880 0.960 1.000 55.643 156 SER A O 1
ATOM 1009 N N . ASN A 1 157 ? -16.714 7.934 2.650 1.000 53.666 157 ASN A N 1
ATOM 1010 C CA . ASN A 1 157 ? -15.851 7.138 1.795 1.000 52.187 157 ASN A CA 1
ATOM 1011 C C . ASN A 1 157 ? -16.252 5.674 1.854 1.000 56.217 157 ASN A C 1
ATOM 1012 O O . ASN A 1 157 ? -15.531 4.826 1.337 1.000 55.159 157 ASN A O 1
ATOM 1017 N N . GLY A 1 158 ? -17.384 5.397 2.516 1.000 54.315 158 GLY A N 1
ATOM 1018 C CA . GLY A 1 158 ? -17.897 4.048 2.659 1.000 55.933 158 GLY A CA 1
ATOM 1019 C C . GLY A 1 158 ? -16.893 3.100 3.307 1.000 54.210 158 GLY A C 1
ATOM 1020 O O . GLY A 1 158 ? -16.787 1.956 2.878 1.000 54.688 158 GLY A O 1
ATOM 1021 N N . ILE A 1 159 ? -16.217 3.565 4.372 1.000 51.559 159 ILE A N 1
ATOM 1022 C CA . ILE A 1 159 ? -15.196 2.807 5.072 1.000 50.220 159 ILE A CA 1
ATOM 1023 C C . ILE A 1 159 ? -15.695 2.414 6.466 1.000 51.820 159 ILE A C 1
ATOM 1024 O O . ILE A 1 159 ? -16.161 3.272 7.210 1.000 47.915 159 ILE A O 1
ATOM 1029 N N . LYS A 1 160 ? -15.520 1.127 6.818 1.000 54.274 160 LYS A N 1
ATOM 1030 C CA . LYS A 1 160 ? -15.788 0.631 8.163 1.000 58.267 160 LYS A CA 1
ATOM 1031 C C . LYS A 1 160 ? -14.524 0.785 9.002 1.000 50.799 160 LYS A C 1
ATOM 1032 O O . LYS A 1 160 ? -13.407 0.625 8.509 1.000 49.933 160 LYS A O 1
ATOM 1038 N N . MET A 1 161 ? -14.720 1.132 10.280 1.000 47.462 161 MET A N 1
ATOM 1039 C CA A MET A 1 161 ? -13.616 1.305 11.194 0.500 44.347 161 MET A CA 1
ATOM 1040 C CA B MET A 1 161 ? -13.625 1.295 11.212 0.500 46.349 161 MET A CA 1
ATOM 1041 C C . MET A 1 161 ? -12.767 0.037 11.161 1.000 45.438 161 MET A C 1
ATOM 1042 O O . MET A 1 161 ? -13.270 -1.047 11.364 1.000 45.245 161 MET A O 1
ATOM 1051 N N . PRO A 1 162 ? -11.457 0.114 10.841 1.000 42.254 162 PRO A N 1
ATOM 1052 C CA . PRO A 1 162 ? -10.650 -1.104 10.713 1.000 43.754 162 PRO A CA 1
ATOM 1053 C C . PRO A 1 162 ? -10.356 -1.795 12.043 1.000 45.058 162 PRO A C 1
ATOM 1054 O O . PRO A 1 162 ? -10.218 -1.129 13.057 1.000 45.224 162 PRO A O 1
ATOM 1058 N N . SER A 1 163 ? -10.141 -3.117 11.990 1.000 47.511 163 SER A N 1
ATOM 1059 C CA A SER A 1 163 ? -9.858 -3.912 13.174 0.500 45.730 163 SER A CA 1
ATOM 1060 C CA B SER A 1 163 ? -9.855 -3.909 13.174 0.500 47.412 163 SER A CA 1
ATOM 1061 C C . SER A 1 163 ? -8.505 -4.602 13.049 1.000 46.522 163 SER A C 1
ATOM 1062 O O . SER A 1 163 ? -8.054 -5.227 14.000 1.000 46.620 163 SER A O 1
ATOM 1067 N N . THR A 1 164 ? -7.879 -4.482 11.863 1.000 44.273 164 THR A N 1
ATOM 1068 C CA . THR A 1 164 ? -6.602 -5.098 11.556 1.000 42.819 164 THR A CA 1
ATOM 1069 C C . THR A 1 164 ? -5.754 -4.094 10.789 1.000 37.097 164 THR A C 1
ATOM 1070 O O . THR A 1 164 ? -6.290 -3.158 10.207 1.000 41.826 164 THR A O 1
ATOM 1074 N N . TRP A 1 165 ? -4.443 -4.301 10.779 1.000 35.938 165 TRP A N 1
ATOM 1075 C CA . TRP A 1 165 ? -3.583 -3.396 10.023 1.000 37.960 165 TRP A CA 1
ATOM 1076 C C . TRP A 1 165 ? -3.867 -3.529 8.522 1.000 41.479 165 TRP A C 1
ATOM 1077 O O . TRP A 1 165 ? -3.793 -2.544 7.799 1.000 37.205 165 TRP A O 1
ATOM 1088 N N . ALA A 1 166 ? -4.296 -4.716 8.075 1.000 42.913 166 ALA A N 1
ATOM 1089 C CA . ALA A 1 166 ? -4.597 -4.902 6.664 1.000 43.252 166 ALA A CA 1
ATOM 1090 C C . ALA A 1 166 ? -5.844 -4.107 6.274 1.000 42.874 166 ALA A C 1
ATOM 1091 O O . ALA A 1 166 ? -5.876 -3.445 5.244 1.000 42.188 166 ALA A O 1
ATOM 1093 N N . GLU A 1 167 ? -6.873 -4.119 7.118 1.000 42.848 167 GLU A N 1
ATOM 1094 C CA . GLU A 1 167 ? -8.039 -3.269 6.926 1.000 43.032 167 GLU A CA 1
ATOM 1095 C C . GLU A 1 167 ? -7.671 -1.780 7.024 1.000 37.430 167 GLU A C 1
ATOM 1096 O O . GLU A 1 167 ? -8.208 -0.940 6.291 1.000 35.315 167 GLU A O 1
ATOM 1102 N N . PHE A 1 168 ? -6.742 -1.442 7.917 1.000 34.841 168 PHE A N 1
ATOM 1103 C CA . PHE A 1 168 ? -6.333 -0.054 8.062 1.000 33.319 168 PHE A CA 1
ATOM 1104 C C . PHE A 1 168 ? -5.599 0.407 6.794 1.000 31.695 168 PHE A C 1
ATOM 1105 O O . PHE A 1 168 ? -5.855 1.490 6.281 1.000 31.991 168 PHE A O 1
ATOM 1113 N N . ASN A 1 169 ? -4.672 -0.413 6.307 1.000 32.659 169 ASN A N 1
ATOM 1114 C CA . ASN A 1 169 ? -3.890 -0.014 5.132 1.000 33.209 169 ASN A CA 1
ATOM 1115 C C . ASN A 1 169 ? -4.791 0.091 3.900 1.000 35.140 169 ASN A C 1
ATOM 1116 O O . ASN A 1 169 ? -4.641 1.027 3.129 1.000 33.341 169 ASN A O 1
ATOM 1121 N N . ALA A 1 170 ? -5.734 -0.855 3.725 1.000 38.396 170 ALA A N 1
ATOM 1122 C CA . ALA A 1 170 ? -6.697 -0.787 2.633 1.000 38.349 170 ALA A CA 1
ATOM 1123 C C . ALA A 1 170 ? -7.508 0.502 2.731 1.000 38.654 170 ALA A C 1
ATOM 1124 O O . ALA A 1 170 ? -7.715 1.185 1.729 1.000 37.347 170 ALA A O 1
ATOM 1126 N N . ALA A 1 171 ? -7.995 0.829 3.941 1.000 38.346 171 ALA A N 1
ATOM 1127 C CA . ALA A 1 171 ? -8.767 2.041 4.150 1.000 35.202 171 ALA A CA 1
ATOM 1128 C C . ALA A 1 171 ? -7.923 3.267 3.829 1.000 32.721 171 ALA A C 1
ATOM 1129 O O . ALA A 1 171 ? -8.444 4.217 3.255 1.000 32.554 171 ALA A O 1
ATOM 1131 N N . ALA A 1 172 ? -6.671 3.276 4.288 1.000 31.913 172 ALA A N 1
ATOM 1132 C CA . ALA A 1 172 ? -5.784 4.426 4.090 1.000 31.368 172 ALA A CA 1
ATOM 1133 C C . ALA A 1 172 ? -5.532 4.646 2.597 1.000 30.430 172 ALA A C 1
ATOM 1134 O O . ALA A 1 172 ? -5.531 5.773 2.131 1.000 29.900 172 ALA A O 1
ATOM 1136 N N . ASP A 1 173 ? -5.347 3.567 1.839 1.000 30.949 173 ASP A N 1
ATOM 1137 C CA . ASP A 1 173 ? -5.128 3.693 0.399 1.000 32.813 173 ASP A CA 1
ATOM 1138 C C . ASP A 1 173 ? -6.359 4.317 -0.227 1.000 32.728 173 ASP A C 1
ATOM 1139 O O . ASP A 1 173 ? -6.268 5.167 -1.103 1.000 32.225 173 ASP A O 1
ATOM 1144 N N . LYS A 1 174 ? -7.540 3.867 0.222 1.000 34.023 174 LYS A N 1
ATOM 1145 C CA . LYS A 1 174 ? -8.774 4.364 -0.358 1.000 35.812 174 LYS A CA 1
ATOM 1146 C C . LYS A 1 174 ? -8.898 5.864 -0.090 1.000 34.587 174 LYS A C 1
ATOM 1147 O O . LYS A 1 174 ? -9.264 6.625 -0.979 1.000 36.604 174 LYS A O 1
ATOM 1153 N N . LEU A 1 175 ? -8.643 6.289 1.147 1.000 33.664 175 LEU A N 1
ATOM 1154 C CA . LEU A 1 175 ? -8.731 7.700 1.518 1.000 33.045 175 LEU A CA 1
ATOM 1155 C C . LEU A 1 175 ? -7.706 8.560 0.773 1.000 30.606 175 LEU A C 1
ATOM 1156 O O . LEU A 1 175 ? -8.019 9.635 0.266 1.000 31.830 175 LEU A O 1
ATOM 1161 N N . GLN A 1 176 ? -6.475 8.068 0.688 1.000 30.034 176 GLN A N 1
ATOM 1162 C CA . GLN A 1 176 ? -5.420 8.753 -0.055 1.000 31.313 176 GLN A CA 1
ATOM 1163 C C . GLN A 1 176 ? -5.787 8.937 -1.529 1.000 31.156 176 GLN A C 1
ATOM 1164 O O . GLN A 1 176 ? -5.568 10.001 -2.107 1.000 32.341 176 GLN A O 1
ATOM 1170 N N . ALA A 1 177 ? -6.394 7.924 -2.140 1.000 31.720 177 ALA A N 1
ATOM 1171 C CA . ALA A 1 177 ? -6.768 8.017 -3.544 1.000 32.480 177 ALA A CA 1
ATOM 1172 C C . ALA A 1 177 ? -7.928 8.992 -3.725 1.000 35.266 177 ALA A C 1
ATOM 1173 O O . ALA A 1 177 ? -8.129 9.510 -4.823 1.000 35.676 177 ALA A O 1
ATOM 1175 N N . ASN A 1 178 ? -8.685 9.236 -2.638 1.000 37.229 178 ASN A N 1
ATOM 1176 C CA . ASN A 1 178 ? -9.781 10.186 -2.676 1.000 40.488 178 ASN A CA 1
ATOM 1177 C C . ASN A 1 178 ? -9.323 11.549 -2.185 1.000 37.596 178 ASN A C 1
ATOM 1178 O O . ASN A 1 178 ? -10.152 12.406 -1.906 1.000 41.639 178 ASN A O 1
ATOM 1183 N N . GLY A 1 179 ? -8.017 11.749 -2.096 1.000 35.033 179 GLY A N 1
ATOM 1184 C CA . GLY A 1 179 ? -7.462 13.059 -1.808 1.000 36.447 179 GLY A CA 1
ATOM 1185 C C . GLY A 1 179 ? -7.537 13.471 -0.334 1.000 39.429 179 GLY A C 1
ATOM 1186 O O . GLY A 1 179 ? -7.468 14.669 -0.040 1.000 39.926 179 GLY A O 1
ATOM 1187 N N . ILE A 1 180 ? -7.691 12.505 0.585 1.000 37.088 180 ILE A N 1
ATOM 1188 C CA . ILE A 1 180 ? -7.776 12.803 2.015 1.000 34.055 180 ILE A CA 1
ATOM 1189 C C . ILE A 1 180 ? -6.499 12.282 2.693 1.000 33.063 180 ILE A C 1
ATOM 1190 O O . ILE A 1 180 ? -6.040 11.170 2.394 1.000 30.656 180 ILE A O 1
ATOM 1195 N N . ILE A 1 181 ? -5.904 13.083 3.599 1.000 33.368 181 ILE A N 1
ATOM 1196 C CA . ILE A 1 181 ? -4.799 12.612 4.429 1.000 30.895 181 ILE A CA 1
ATOM 1197 C C . ILE A 1 181 ? -5.298 11.472 5.290 1.000 30.443 181 ILE A C 1
ATOM 1198 O O . ILE A 1 181 ? -6.158 11.701 6.144 1.000 31.361 181 ILE A O 1
ATOM 1203 N N . PRO A 1 182 ? -4.839 10.208 5.130 1.000 28.361 182 PRO A N 1
ATOM 1204 C CA . PRO A 1 182 ? -5.377 9.147 5.979 1.000 29.261 182 PRO A CA 1
ATOM 1205 C C . PRO A 1 182 ? -5.043 9.292 7.458 1.000 29.203 182 PRO A C 1
ATOM 1206 O O . PRO A 1 182 ? -5.922 9.099 8.290 1.000 30.933 182 PRO A O 1
ATOM 1210 N N . LEU A 1 183 ? -3.776 9.576 7.768 1.000 27.145 183 LEU A N 1
ATOM 1211 C CA . LEU A 1 183 ? -3.306 9.556 9.141 1.000 25.332 183 LEU A CA 1
ATOM 1212 C C . LEU A 1 183 ? -2.762 10.923 9.537 1.000 25.789 183 LEU A C 1
ATOM 1213 O O . LEU A 1 183 ? -1.703 11.333 9.065 1.000 27.377 183 LEU A O 1
ATOM 1218 N N . ALA A 1 184 ? -3.438 11.572 10.484 1.000 27.253 184 ALA A N 1
ATOM 1219 C CA . ALA A 1 184 ? -2.920 12.774 11.120 1.000 26.485 184 ALA A CA 1
ATOM 1220 C C . ALA A 1 184 ? -1.931 12.374 12.221 1.000 25.133 184 ALA A C 1
ATOM 1221 O O . ALA A 1 184 ? -2.258 11.621 13.144 1.000 27.271 184 ALA A O 1
ATOM 1223 N N . HIS A 1 185 ? -0.731 12.906 12.118 1.000 25.127 185 HIS A N 1
ATOM 1224 C CA . HIS A 1 185 ? 0.354 12.490 12.985 1.000 24.704 185 HIS A CA 1
ATOM 1225 C C . HIS A 1 185 ? 1.314 13.660 13.090 1.000 26.780 185 HIS A C 1
ATOM 1226 O O . HIS A 1 185 ? 1.473 14.430 12.141 1.000 29.339 185 HIS A O 1
ATOM 1233 N N . GLY A 1 186 ? 1.935 13.782 14.262 1.000 24.506 186 GLY A N 1
ATOM 1234 C CA . GLY A 1 186 ? 3.108 14.618 14.387 1.000 26.461 186 GLY A CA 1
ATOM 1235 C C . GLY A 1 186 ? 4.366 13.814 14.641 1.000 26.181 186 GLY A C 1
ATOM 1236 O O . GLY A 1 186 ? 4.384 12.968 15.555 1.000 26.270 186 GLY A O 1
ATOM 1237 N N . SER A 1 187 ? 5.414 14.078 13.848 1.000 26.550 187 SER A N 1
ATOM 1238 C CA . SER A 1 187 ? 6.653 13.316 14.013 1.000 29.054 187 SER A CA 1
ATOM 1239 C C . SER A 1 187 ? 7.595 14.077 14.951 1.000 30.445 187 SER A C 1
ATOM 1240 O O . SER A 1 187 ? 8.202 15.089 14.586 1.000 32.051 187 SER A O 1
ATOM 1243 N N . GLN A 1 188 ? 7.534 13.646 16.202 1.000 30.221 188 GLN A N 1
ATOM 1244 C CA . GLN A 1 188 ? 8.433 13.981 17.293 1.000 32.265 188 GLN A CA 1
ATOM 1245 C C . GLN A 1 188 ? 8.793 12.627 17.875 1.000 31.646 188 GLN A C 1
ATOM 1246 O O . GLN A 1 188 ? 7.982 11.703 17.763 1.000 30.259 188 GLN A O 1
ATOM 1252 N N . PRO A 1 189 ? 9.966 12.460 18.524 1.000 30.275 189 PRO A N 1
ATOM 1253 C CA . PRO A 1 189 ? 10.410 11.136 18.941 1.000 30.273 189 PRO A CA 1
ATOM 1254 C C . PRO A 1 189 ? 9.418 10.348 19.795 1.000 28.739 189 PRO A C 1
ATOM 1255 O O . PRO A 1 189 ? 9.118 9.204 19.480 1.000 26.675 189 PRO A O 1
ATOM 1259 N N . TRP A 1 190 ? 8.832 10.981 20.822 1.000 28.501 190 TRP A N 1
ATOM 1260 C CA . TRP A 1 190 ? 7.886 10.303 21.691 1.000 27.384 190 TRP A CA 1
ATOM 1261 C C . TRP A 1 190 ? 6.616 9.918 20.929 1.000 23.821 190 TRP A C 1
ATOM 1262 O O . TRP A 1 190 ? 6.006 8.883 21.210 1.000 24.943 190 TRP A O 1
ATOM 1273 N N . GLN A 1 191 ? 6.222 10.752 19.968 1.000 26.567 191 GLN A N 1
ATOM 1274 C CA . GLN A 1 191 ? 4.972 10.600 19.248 1.000 24.498 191 GLN A CA 1
ATOM 1275 C C . GLN A 1 191 ? 5.082 9.458 18.221 1.000 25.160 191 GLN A C 1
ATOM 1276 O O . GLN A 1 191 ? 4.197 8.621 18.120 1.000 24.159 191 GLN A O 1
ATOM 1282 N N . ASP A 1 192 ? 6.208 9.378 17.510 1.000 25.508 192 ASP A N 1
ATOM 1283 C CA . ASP A 1 192 ? 6.544 8.224 16.695 1.000 26.063 192 ASP A CA 1
ATOM 1284 C C . ASP A 1 192 ? 6.556 6.954 17.553 1.000 24.905 192 ASP A C 1
ATOM 1285 O O . ASP 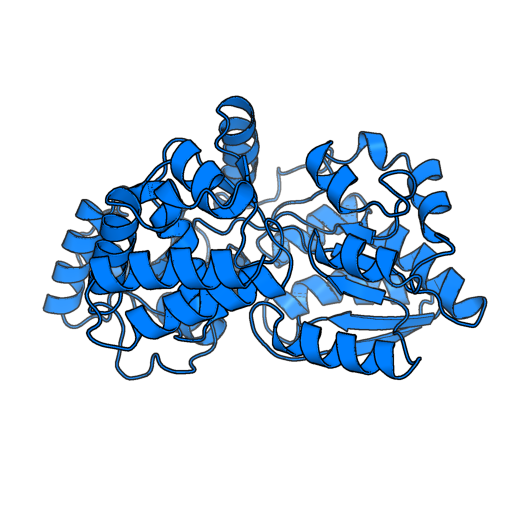A 1 192 ? 6.016 5.935 17.120 1.000 24.534 192 ASP A O 1
ATOM 1290 N N . ALA A 1 193 ? 7.180 7.000 18.749 1.000 25.188 193 ALA A N 1
ATOM 1291 C CA . ALA A 1 193 ? 7.242 5.843 19.642 1.000 26.544 193 ALA A CA 1
ATOM 1292 C C . ALA A 1 193 ? 5.864 5.403 20.129 1.000 24.606 193 ALA A C 1
ATOM 1293 O O . ALA A 1 193 ? 5.659 4.212 20.360 1.000 24.061 193 ALA A O 1
ATOM 1295 N N . THR A 1 194 ? 4.929 6.367 20.322 1.000 24.968 194 THR A N 1
ATOM 1296 C CA . THR A 1 194 ? 3.575 6.077 20.735 1.000 24.426 194 THR A CA 1
ATOM 1297 C C . THR A 1 194 ? 2.857 5.220 19.696 1.000 24.278 194 THR A C 1
ATOM 1298 O O . THR A 1 194 ? 2.229 4.228 20.030 1.000 24.468 194 THR A O 1
ATOM 1302 N N . VAL A 1 195 ? 2.976 5.589 18.424 1.000 22.932 195 VAL A N 1
ATOM 1303 C CA . VAL A 1 195 ? 2.394 4.795 17.356 1.000 25.124 195 VAL A CA 1
ATOM 1304 C C . VAL A 1 195 ? 3.086 3.432 17.296 1.000 25.153 195 VAL A C 1
ATOM 1305 O O . VAL A 1 195 ? 2.468 2.374 17.216 1.000 26.609 195 VAL A O 1
ATOM 1309 N N . PHE A 1 196 ? 4.402 3.458 17.351 1.000 23.245 196 PHE A N 1
ATOM 1310 C CA . PHE A 1 196 ? 5.201 2.240 17.292 1.000 25.044 196 PHE A CA 1
ATOM 1311 C C . PHE A 1 196 ? 4.775 1.214 18.340 1.000 27.658 196 PHE A C 1
ATOM 1312 O O . PHE A 1 196 ? 4.590 0.052 17.994 1.000 26.524 196 PHE A O 1
ATOM 1320 N N . GLU A 1 197 ? 4.606 1.636 19.605 1.000 27.418 197 GLU A N 1
ATOM 1321 C CA . GLU A 1 197 ? 4.319 0.655 20.644 1.000 28.981 197 GLU A CA 1
ATOM 1322 C C . GLU A 1 197 ? 2.947 0.037 20.405 1.000 30.716 197 GLU A C 1
ATOM 1323 O O . GLU A 1 197 ? 2.786 -1.168 20.599 1.000 31.108 197 GLU A O 1
ATOM 1329 N N . ALA A 1 198 ? 1.975 0.850 19.960 1.000 26.698 198 ALA A N 1
ATOM 1330 C CA . ALA A 1 198 ? 0.664 0.325 19.647 1.000 28.208 198 ALA A CA 1
ATOM 1331 C C . ALA A 1 198 ? 0.746 -0.692 18.502 1.000 31.295 198 ALA A C 1
ATOM 1332 O O . ALA A 1 198 ? 0.066 -1.729 18.540 1.000 32.185 198 ALA A O 1
ATOM 1334 N N . VAL A 1 199 ? 1.564 -0.366 17.486 1.000 29.248 199 VAL A N 1
ATOM 1335 C CA . VAL A 1 199 ? 1.746 -1.242 16.336 1.000 31.266 199 VAL A CA 1
ATOM 1336 C C . VAL A 1 199 ? 2.364 -2.555 16.795 1.000 32.815 199 VAL A C 1
ATOM 1337 O O . VAL A 1 199 ? 1.908 -3.620 16.376 1.000 35.510 199 VAL A O 1
ATOM 1341 N N . ALA A 1 200 ? 3.418 -2.465 17.611 1.000 29.757 200 ALA A N 1
ATOM 1342 C CA . ALA A 1 200 ? 4.129 -3.646 18.088 1.000 32.631 200 ALA A CA 1
ATOM 1343 C C . ALA A 1 200 ? 3.178 -4.637 18.780 1.000 35.920 200 ALA A C 1
ATOM 1344 O O . ALA A 1 200 ? 3.245 -5.853 18.568 1.000 35.965 200 ALA A O 1
ATOM 1346 N N . LEU A 1 201 ? 2.287 -4.118 19.634 1.000 36.489 201 LEU A N 1
ATOM 1347 C CA . LEU A 1 201 ? 1.358 -4.953 20.370 1.000 38.846 201 LEU A CA 1
ATOM 1348 C C . LEU A 1 201 ? 0.464 -5.769 19.431 1.000 40.801 201 LEU A C 1
ATOM 1349 O O . LEU A 1 201 ? 0.125 -6.909 19.729 1.000 42.266 201 LEU A O 1
ATOM 1354 N N . GLY A 1 202 ? 0.044 -5.181 18.314 1.000 39.692 202 GLY A N 1
ATOM 1355 C CA . GLY A 1 202 ? -0.823 -5.865 17.366 1.000 43.793 202 GLY A CA 1
ATOM 1356 C C . GLY A 1 202 ? -0.063 -6.739 16.365 1.000 44.506 202 GLY A C 1
ATOM 1357 O O . GLY A 1 202 ? -0.494 -7.856 16.078 1.000 47.640 202 GLY A O 1
ATOM 1358 N N . VAL A 1 203 ? 1.060 -6.240 15.827 1.000 38.803 203 VAL A N 1
ATOM 1359 C CA . VAL A 1 203 ? 1.822 -7.033 14.864 1.000 42.129 203 VAL A CA 1
ATOM 1360 C C . VAL A 1 203 ? 2.454 -8.256 15.542 1.000 42.903 203 VAL A C 1
ATOM 1361 O O . VAL A 1 203 ? 2.498 -9.334 14.960 1.000 44.517 203 VAL A O 1
ATOM 1365 N N . GLY A 1 204 ? 2.952 -8.095 16.771 1.000 44.728 204 GLY A N 1
ATOM 1366 C CA . GLY A 1 204 ? 3.741 -9.124 17.431 1.000 48.529 204 GLY A CA 1
ATOM 1367 C C . GLY A 1 204 ? 2.958 -9.910 18.479 1.000 49.570 204 GLY A C 1
ATOM 1368 O O . GLY A 1 204 ? 3.208 -11.096 18.687 1.000 48.794 204 GLY A O 1
ATOM 1369 N N . GLY A 1 205 ? 2.046 -9.222 19.166 1.000 46.388 205 GLY A N 1
ATOM 1370 C CA . GLY A 1 205 ? 1.260 -9.809 20.230 1.000 46.953 205 GLY A CA 1
ATOM 1371 C C . GLY A 1 205 ? 1.812 -9.499 21.623 1.000 45.530 205 GLY A C 1
ATOM 1372 O O . GLY A 1 205 ? 2.828 -8.828 21.798 1.000 45.170 205 GLY A O 1
ATOM 1373 N N . ASN A 1 206 ? 1.131 -10.057 22.621 1.000 47.681 206 ASN A N 1
ATOM 1374 C CA . ASN A 1 206 ? 1.308 -9.640 24.004 1.000 47.905 206 ASN A CA 1
ATOM 1375 C C . ASN A 1 206 ? 2.673 -10.092 24.496 1.000 49.759 206 ASN A C 1
ATOM 1376 O O . ASN A 1 206 ? 3.447 -9.298 25.038 1.000 46.597 206 ASN A O 1
ATOM 1381 N N . ASP A 1 207 ? 2.988 -11.367 24.245 1.000 48.093 207 ASP A N 1
ATOM 1382 C CA . ASP A 1 207 ? 4.239 -11.928 24.724 1.000 53.064 207 ASP A CA 1
ATOM 1383 C C . ASP A 1 207 ? 5.404 -11.226 24.042 1.000 49.894 207 ASP A C 1
ATOM 1384 O O . ASP A 1 207 ? 6.448 -10.993 24.655 1.000 47.549 207 ASP A O 1
ATOM 1389 N N . PHE A 1 208 ? 5.241 -10.935 22.743 1.000 48.518 208 PHE A N 1
ATOM 1390 C CA . PHE A 1 208 ? 6.265 -10.209 22.023 1.000 45.816 208 PHE A CA 1
ATOM 1391 C C . PHE A 1 208 ? 6.493 -8.848 22.680 1.000 41.281 208 PHE A C 1
ATOM 1392 O O . PHE A 1 208 ? 7.632 -8.436 22.912 1.000 39.657 208 PHE A O 1
ATOM 1400 N N . TYR A 1 209 ? 5.398 -8.126 22.898 1.000 39.865 209 TYR A N 1
ATOM 1401 C CA . TYR A 1 209 ? 5.506 -6.802 23.496 1.000 38.387 209 TYR A CA 1
ATOM 1402 C C . TYR A 1 209 ? 6.188 -6.921 24.859 1.000 38.700 209 TYR A C 1
ATOM 1403 O O . TYR A 1 209 ? 7.101 -6.156 25.181 1.000 38.594 209 TYR A O 1
ATOM 1412 N N . ARG A 1 210 ? 5.747 -7.886 25.659 1.000 38.279 210 ARG A N 1
ATOM 1413 C CA . ARG A 1 210 ? 6.335 -8.048 26.983 1.000 43.721 210 ARG A CA 1
ATOM 1414 C C . ARG A 1 210 ? 7.828 -8.360 26.860 1.000 44.284 210 ARG A C 1
ATOM 1415 O O . ARG A 1 210 ? 8.650 -7.746 27.530 1.000 43.422 210 ARG A O 1
ATOM 1423 N N . LYS A 1 211 ? 8.182 -9.308 25.974 1.000 45.792 211 LYS A N 1
ATOM 1424 C CA . LYS A 1 211 ? 9.568 -9.703 25.799 1.000 45.829 211 LYS A CA 1
ATOM 1425 C C . LYS A 1 211 ? 10.428 -8.512 25.376 1.000 43.408 211 LYS A C 1
ATOM 1426 O O . LYS A 1 211 ? 11.560 -8.371 25.833 1.000 43.347 211 LYS A O 1
ATOM 1428 N N . ALA A 1 212 ? 9.924 -7.689 24.441 1.000 41.585 212 ALA A N 1
ATOM 1429 C CA . ALA A 1 212 ? 10.717 -6.612 23.867 1.000 42.086 212 ALA A CA 1
ATOM 1430 C C . ALA A 1 212 ? 10.914 -5.450 24.840 1.000 41.011 212 ALA A C 1
ATOM 1431 O O . ALA A 1 212 ? 12.032 -4.965 24.989 1.000 43.065 212 ALA A O 1
ATOM 1433 N N . PHE A 1 213 ? 9.802 -4.946 25.398 1.000 40.232 213 PHE A N 1
ATOM 1434 C CA . PHE A 1 213 ? 9.790 -3.655 26.087 1.000 40.084 213 PHE A CA 1
ATOM 1435 C C . PHE A 1 213 ? 9.736 -3.773 27.616 1.000 42.149 213 PHE A C 1
ATOM 1436 O O . PHE A 1 213 ? 10.022 -2.772 28.283 1.000 40.432 213 PHE A O 1
ATOM 1444 N N . VAL A 1 214 ? 9.367 -4.952 28.146 1.000 39.531 214 VAL A N 1
ATOM 1445 C CA . VAL A 1 214 ? 9.403 -5.209 29.585 1.000 44.583 214 VAL A CA 1
ATOM 1446 C C . VAL A 1 214 ? 10.694 -5.955 29.923 1.000 48.944 214 VAL A C 1
ATOM 1447 O O . VAL A 1 214 ? 11.494 -5.448 30.708 1.000 46.116 214 VAL A O 1
ATOM 1451 N N . ASP A 1 215 ? 10.921 -7.109 29.260 1.000 48.621 215 ASP A N 1
ATOM 1452 C CA . ASP A 1 215 ? 12.114 -7.911 29.474 1.000 51.624 215 ASP A CA 1
ATOM 1453 C C . ASP A 1 215 ? 13.345 -7.374 28.733 1.000 48.934 215 ASP A C 1
ATOM 1454 O O . ASP A 1 215 ? 14.458 -7.762 29.095 1.000 49.803 215 ASP A O 1
ATOM 1459 N N . LEU A 1 216 ? 13.173 -6.573 27.664 1.000 45.988 216 LEU A N 1
ATOM 1460 C CA . LEU A 1 216 ? 14.286 -6.129 26.827 1.000 46.437 216 LEU A CA 1
ATOM 1461 C C . LEU A 1 216 ? 15.082 -7.313 26.277 1.000 47.920 216 LEU A C 1
ATOM 1462 O O . LEU A 1 216 ? 16.307 -7.328 26.299 1.000 46.766 216 LEU A O 1
ATOM 1467 N N . ASP A 1 217 ? 14.360 -8.312 25.788 1.000 49.277 217 ASP A N 1
ATOM 1468 C CA . ASP A 1 217 ? 14.989 -9.501 25.251 1.000 49.629 217 ASP A CA 1
ATOM 1469 C C . ASP A 1 217 ? 15.649 -9.153 23.906 1.000 51.519 217 ASP A C 1
ATOM 1470 O O . ASP A 1 217 ? 14.990 -8.684 22.970 1.000 46.337 217 ASP A O 1
ATOM 1475 N N . ALA A 1 218 ? 16.970 -9.384 23.838 1.000 54.528 218 ALA A N 1
ATOM 1476 C CA . ALA A 1 218 ? 17.795 -8.985 22.709 1.000 56.162 218 ALA A CA 1
ATOM 1477 C C . ALA A 1 218 ? 17.295 -9.651 21.427 1.000 57.856 218 ALA A C 1
ATOM 1478 O O . ALA A 1 218 ? 17.226 -9.000 20.384 1.000 54.113 218 ALA A O 1
ATOM 1480 N N . ALA A 1 219 ? 16.912 -10.934 21.512 1.000 58.766 219 ALA A N 1
ATOM 1481 C CA . ALA A 1 219 ? 16.498 -11.682 20.337 1.000 62.134 219 ALA A CA 1
ATOM 1482 C C . ALA A 1 219 ? 15.191 -11.121 19.787 1.000 59.702 219 ALA A C 1
ATOM 1483 O O . ALA A 1 219 ? 15.015 -10.991 18.576 1.000 55.660 219 ALA A O 1
ATOM 1485 N N . THR A 1 220 ? 14.270 -10.805 20.691 1.000 54.913 220 THR A N 1
ATOM 1486 C CA . THR A 1 220 ? 12.961 -10.304 20.324 1.000 52.487 220 THR A CA 1
ATOM 1487 C C . THR A 1 220 ? 13.086 -8.906 19.706 1.000 50.703 220 THR A C 1
ATOM 1488 O O . THR A 1 220 ? 12.437 -8.614 18.697 1.000 48.719 220 THR A O 1
ATOM 1492 N N . LEU A 1 221 ? 13.963 -8.075 20.281 1.000 47.660 221 LEU A N 1
ATOM 1493 C CA . LEU A 1 221 ? 14.151 -6.714 19.816 1.000 44.874 221 LEU A CA 1
ATOM 1494 C C . LEU A 1 221 ? 14.689 -6.699 18.393 1.000 44.856 221 LEU A C 1
ATOM 1495 O O . LEU A 1 221 ? 14.305 -5.827 17.639 1.000 45.064 221 LEU A O 1
ATOM 1500 N N . GLY A 1 222 ? 15.643 -7.591 18.093 1.000 45.915 222 GLY A N 1
ATOM 1501 C CA . GLY A 1 222 ? 16.379 -7.553 16.843 1.000 48.117 222 GLY A CA 1
ATOM 1502 C C . GLY A 1 222 ? 15.850 -8.534 15.803 1.000 48.433 222 GLY A C 1
ATOM 1503 O O . GLY A 1 222 ? 16.454 -8.658 14.754 1.000 50.037 222 GLY A O 1
ATOM 1504 N N . GLY A 1 223 ? 14.721 -9.206 16.057 1.000 49.438 223 GLY A N 1
ATOM 1505 C CA . GLY A 1 223 ? 14.347 -10.359 15.244 1.000 52.064 223 GLY A CA 1
ATOM 1506 C C . GLY A 1 223 ? 13.303 -10.076 14.167 1.000 50.441 223 GLY A C 1
ATOM 1507 O O . GLY A 1 223 ? 12.961 -8.924 13.876 1.000 45.413 223 GLY A O 1
ATOM 1508 N N . SER A 1 224 ? 12.775 -11.154 13.578 1.000 52.568 224 SER A N 1
ATOM 1509 C CA . SER A 1 224 ? 11.929 -11.039 12.397 1.000 54.943 224 SER A CA 1
ATOM 1510 C C . SER A 1 224 ? 10.553 -10.457 12.745 1.000 51.752 224 SER A C 1
ATOM 1511 O O . SER A 1 224 ? 9.927 -9.814 11.909 1.000 45.974 224 SER A O 1
ATOM 1514 N N . THR A 1 225 ? 10.042 -10.680 13.960 1.000 49.450 225 THR A N 1
ATOM 1515 C CA . THR A 1 225 ? 8.747 -10.098 14.302 1.000 48.623 225 THR A CA 1
ATOM 1516 C C . THR A 1 225 ? 8.867 -8.577 14.438 1.000 43.698 225 THR A C 1
ATOM 1517 O O . THR A 1 225 ? 7.979 -7.848 13.985 1.000 40.315 225 THR A O 1
ATOM 1521 N N . MET A 1 226 ? 9.986 -8.110 15.006 1.000 40.006 226 MET A N 1
ATOM 1522 C CA . MET A 1 226 ? 10.242 -6.690 15.115 1.000 39.460 226 MET A CA 1
ATOM 1523 C C . MET A 1 226 ? 10.366 -6.072 13.718 1.000 38.435 226 MET A C 1
ATOM 1524 O O . MET A 1 226 ? 9.822 -5.003 13.486 1.000 36.866 226 MET A O 1
ATOM 1529 N N . THR A 1 227 ? 11.112 -6.731 12.816 1.000 39.854 227 THR A N 1
ATOM 1530 C CA . THR A 1 227 ? 11.182 -6.321 11.417 1.000 38.970 227 THR A CA 1
ATOM 1531 C C . THR A 1 227 ? 9.784 -6.026 10.887 1.000 38.179 227 THR A C 1
ATOM 1532 O O . THR A 1 227 ? 9.568 -5.035 10.164 1.000 36.779 227 THR A O 1
ATOM 1536 N N . LYS A 1 228 ? 8.826 -6.911 11.194 1.000 38.426 228 LYS A N 1
ATOM 1537 C CA . LYS A 1 228 ? 7.476 -6.731 10.684 1.000 37.900 228 LYS A CA 1
ATOM 1538 C C . LYS A 1 228 ? 6.799 -5.503 11.295 1.000 37.665 228 LYS A C 1
ATOM 1539 O O . LYS A 1 228 ? 5.902 -4.928 10.663 1.000 34.810 228 LYS A O 1
ATOM 1545 N N . VAL A 1 229 ? 7.176 -5.156 12.542 1.000 34.746 229 VAL A N 1
ATOM 1546 C CA . VAL A 1 229 ? 6.673 -3.941 13.176 1.000 34.116 229 VAL A CA 1
ATOM 1547 C C . VAL A 1 229 ? 7.143 -2.733 12.359 1.000 30.703 229 VAL A C 1
ATOM 1548 O O . VAL A 1 229 ? 6.341 -1.887 12.043 1.000 29.623 229 VAL A O 1
ATOM 1552 N N . PHE A 1 230 ? 8.439 -2.659 12.056 1.000 31.931 230 PHE A N 1
ATOM 1553 C CA . PHE A 1 230 ? 8.985 -1.579 11.255 1.000 32.421 230 PHE A CA 1
ATOM 1554 C C . PHE A 1 230 ? 8.373 -1.565 9.849 1.000 31.076 230 PHE A C 1
ATOM 1555 O O . PHE A 1 230 ? 8.155 -0.479 9.326 1.000 29.232 230 PHE A O 1
ATOM 1563 N N . ASP A 1 231 ? 7.999 -2.736 9.289 1.000 33.475 231 ASP A N 1
ATOM 1564 C CA . ASP A 1 231 ? 7.339 -2.787 7.985 1.000 33.239 231 ASP A CA 1
ATOM 1565 C C . ASP A 1 231 ? 6.039 -1.982 8.048 1.000 30.813 231 ASP A C 1
ATOM 1566 O O . ASP A 1 231 ? 5.700 -1.237 7.127 1.000 28.708 231 ASP A O 1
ATOM 1571 N N . GLN A 1 232 ? 5.272 -2.155 9.129 1.000 29.282 232 GLN A N 1
ATOM 1572 C CA . GLN A 1 232 ? 4.008 -1.461 9.247 1.000 27.724 232 GLN A CA 1
ATOM 1573 C C . GLN A 1 232 ? 4.245 0.035 9.521 1.000 26.482 232 GLN A C 1
ATOM 1574 O O . GLN A 1 232 ? 3.443 0.860 9.075 1.000 26.451 232 GLN A O 1
ATOM 1580 N N . MET A 1 233 ? 5.311 0.377 10.259 1.000 27.280 233 MET A N 1
ATOM 1581 C CA . MET A 1 233 ? 5.676 1.781 10.483 1.000 27.977 233 MET A CA 1
ATOM 1582 C C . MET A 1 233 ? 5.976 2.454 9.146 1.000 28.396 233 MET A C 1
ATOM 1583 O O . MET A 1 233 ? 5.582 3.604 8.956 1.000 26.952 233 MET A O 1
ATOM 1588 N N . ARG A 1 234 ? 6.679 1.744 8.240 1.000 26.616 234 ARG A N 1
ATOM 1589 C CA . ARG A 1 234 ? 6.978 2.282 6.925 1.000 27.484 234 ARG A CA 1
ATOM 1590 C C . ARG A 1 234 ? 5.682 2.572 6.165 1.000 28.509 234 ARG A C 1
ATOM 1591 O O . ARG A 1 234 ? 5.603 3.592 5.490 1.000 25.565 234 ARG A O 1
ATOM 1599 N N . LYS A 1 235 ? 4.687 1.677 6.246 1.000 27.260 235 LYS A N 1
ATOM 1600 C CA . LYS A 1 235 ? 3.392 1.936 5.628 1.000 28.531 235 LYS A CA 1
ATOM 1601 C C . LYS A 1 235 ? 2.776 3.194 6.234 1.000 27.191 235 LYS A C 1
ATOM 1602 O O . LYS A 1 235 ? 2.288 4.045 5.479 1.000 27.896 235 LYS A O 1
ATOM 1608 N N . LEU A 1 236 ? 2.751 3.283 7.579 1.000 25.655 236 LEU A N 1
ATOM 1609 C CA . LEU A 1 236 ? 2.081 4.406 8.233 1.000 24.886 236 LEU A CA 1
ATOM 1610 C C . LEU A 1 236 ? 2.732 5.719 7.829 1.000 23.675 236 LEU A C 1
ATOM 1611 O O . LEU A 1 236 ? 2.034 6.707 7.612 1.000 24.387 236 LEU A O 1
ATOM 1616 N N . LYS A 1 237 ? 4.045 5.730 7.642 1.000 25.275 237 LYS A N 1
ATOM 1617 C CA A LYS A 1 237 ? 4.724 6.960 7.252 0.500 23.864 237 LYS A CA 1
ATOM 1618 C CA B LYS A 1 237 ? 4.721 6.962 7.255 0.500 25.393 237 LYS A CA 1
ATOM 1619 C C . LYS A 1 237 ? 4.148 7.514 5.943 1.000 27.238 237 LYS A C 1
ATOM 1620 O O . LYS A 1 237 ? 3.943 8.734 5.801 1.000 24.751 237 LYS A O 1
ATOM 1631 N N . GLY A 1 238 ? 3.913 6.626 4.958 1.000 26.378 238 GLY A N 1
ATOM 1632 C CA . GLY A 1 238 ? 3.385 7.059 3.668 1.000 29.771 238 GLY A CA 1
ATOM 1633 C C . GLY A 1 238 ? 1.966 7.626 3.739 1.000 29.022 238 GLY A C 1
ATOM 1634 O O . GLY A 1 238 ? 1.516 8.226 2.768 1.000 27.743 238 GLY A O 1
ATOM 1635 N N . TYR A 1 239 ? 1.265 7.442 4.873 1.000 25.907 239 TYR A N 1
ATOM 1636 C CA . TYR A 1 239 ? -0.101 7.910 5.050 1.000 25.906 239 TYR A CA 1
ATOM 1637 C C . TYR A 1 239 ? -0.159 9.258 5.767 1.000 25.981 239 TYR A C 1
ATOM 1638 O O . TYR A 1 239 ? -1.260 9.754 6.059 1.000 27.043 239 TYR A O 1
ATOM 1647 N N . THR A 1 240 ? 0.994 9.799 6.145 1.000 25.393 240 THR A N 1
ATOM 1648 C CA . THR A 1 240 ? 1.070 11.079 6.831 1.000 27.352 240 THR A CA 1
ATOM 1649 C C . THR A 1 240 ? 1.336 12.181 5.805 1.000 33.631 240 THR A C 1
ATOM 1650 O O . THR A 1 240 ? 1.509 11.907 4.624 1.000 35.450 240 THR A O 1
ATOM 1654 N N . ASP A 1 241 ? 1.332 13.436 6.244 1.000 30.900 241 ASP A N 1
ATOM 1655 C CA . ASP A 1 241 ? 1.389 14.559 5.332 1.000 31.239 241 ASP A CA 1
ATOM 1656 C C . ASP A 1 241 ? 2.660 15.374 5.546 1.000 34.198 241 ASP A C 1
ATOM 1657 O O . ASP A 1 241 ? 3.391 15.183 6.510 1.000 30.925 241 ASP A O 1
ATOM 1662 N N . ALA A 1 242 ? 2.906 16.280 4.597 1.000 34.363 242 ALA A N 1
ATOM 1663 C CA . ALA A 1 242 ? 4.139 17.041 4.513 1.000 36.549 242 ALA A CA 1
ATOM 1664 C C . ALA A 1 242 ? 4.322 17.922 5.758 1.000 36.979 242 ALA A C 1
ATOM 1665 O O . ALA A 1 242 ? 5.447 18.247 6.077 1.000 36.063 242 ALA A O 1
ATOM 1667 N N . GLY A 1 243 ? 3.245 18.299 6.463 1.000 37.274 243 GLY A N 1
ATOM 1668 C CA . GLY A 1 243 ? 3.357 19.135 7.667 1.000 38.705 243 GLY A CA 1
ATOM 1669 C C . GLY A 1 243 ? 3.677 18.376 8.966 1.000 38.156 243 GLY A C 1
ATOM 1670 O O . GLY A 1 243 ? 3.746 18.982 10.038 1.000 36.528 243 GLY A O 1
ATOM 1671 N N . SER A 1 244 ? 3.815 17.039 8.885 1.000 33.933 244 SER A N 1
ATOM 1672 C CA . SER A 1 244 ? 4.017 16.150 10.030 1.000 34.546 244 SER A CA 1
ATOM 1673 C C . SER A 1 244 ? 5.231 16.461 10.898 1.000 33.229 244 SER A C 1
ATOM 1674 O O . SER A 1 244 ? 5.162 16.369 12.137 1.000 30.109 244 SER A O 1
ATOM 1677 N N . PRO A 1 245 ? 6.420 16.715 10.312 1.000 34.189 245 PRO A N 1
ATOM 1678 C CA . PRO A 1 245 ? 7.633 16.879 11.113 1.000 34.204 245 PRO A CA 1
ATOM 1679 C C . PRO A 1 245 ? 7.462 17.992 12.147 1.000 39.065 245 PRO A C 1
ATOM 1680 O O . PRO A 1 245 ? 7.051 19.103 11.800 1.000 36.077 245 PRO A O 1
ATOM 1684 N N . GLY A 1 246 ? 7.734 17.670 13.418 1.000 35.300 246 GLY A N 1
ATOM 1685 C CA . GLY A 1 246 ? 7.661 18.633 14.507 1.000 38.609 246 GLY A CA 1
ATOM 1686 C C . GLY A 1 246 ? 6.233 18.969 14.944 1.000 38.008 246 GLY A C 1
ATOM 1687 O O . GLY A 1 246 ? 6.028 19.790 15.838 1.000 42.096 246 GLY A O 1
ATOM 1688 N N . ARG A 1 247 ? 5.216 18.390 14.315 1.000 34.516 247 ARG A N 1
ATOM 1689 C CA . ARG A 1 247 ? 3.853 18.768 14.650 1.000 34.531 247 ARG A CA 1
ATOM 1690 C C . ARG A 1 247 ? 3.472 18.237 16.044 1.000 33.409 247 ARG A C 1
ATOM 1691 O O . ARG A 1 247 ? 3.756 17.086 16.372 1.000 30.858 247 ARG A O 1
ATOM 1699 N N . ASP A 1 248 ? 2.779 19.067 16.843 1.000 30.678 248 ASP A N 1
ATOM 1700 C CA . ASP A 1 248 ? 2.312 18.656 18.157 1.000 30.922 248 ASP A CA 1
ATOM 1701 C C . ASP A 1 248 ? 1.083 17.746 18.056 1.000 30.162 248 ASP A C 1
ATOM 1702 O O . ASP A 1 248 ? 0.285 17.845 17.132 1.000 28.735 248 ASP A O 1
ATOM 1707 N N . TRP A 1 249 ? 0.899 16.890 19.057 1.000 28.092 249 TRP A N 1
ATOM 1708 C CA . TRP A 1 249 ? -0.080 15.819 18.950 1.000 28.211 249 TRP A CA 1
ATOM 1709 C C . TRP A 1 249 ? -1.483 16.409 18.861 1.000 28.453 249 TRP A C 1
ATOM 1710 O O . TRP A 1 249 ? -2.334 15.869 18.182 1.000 28.288 249 TRP A O 1
ATOM 1721 N N . ASN A 1 250 ? -1.714 17.546 19.535 1.000 30.084 250 ASN A N 1
ATOM 1722 C CA . ASN A 1 250 ? -3.055 18.083 19.650 1.000 32.854 250 ASN A CA 1
ATOM 1723 C C . ASN A 1 250 ? -3.460 18.777 18.349 1.000 33.224 250 ASN A C 1
ATOM 1724 O O . ASN A 1 250 ? -4.651 18.828 18.039 1.000 33.015 250 ASN A O 1
ATOM 1729 N N . VAL A 1 251 ? -2.473 19.221 17.562 1.000 34.559 251 VAL A N 1
ATOM 1730 C CA . VAL A 1 251 ? -2.719 19.721 16.205 1.000 34.836 251 VAL A CA 1
ATOM 1731 C C . VAL A 1 251 ? -3.239 18.587 15.322 1.000 34.051 251 VAL A C 1
ATOM 1732 O O . VAL A 1 251 ? -4.161 18.751 14.542 1.000 30.688 251 VAL A O 1
ATOM 1736 N N . ALA A 1 252 ? -2.608 17.422 15.434 1.000 31.173 252 ALA A N 1
ATOM 1737 C CA . ALA A 1 252 ? -3.018 16.244 14.698 1.000 29.519 252 ALA A CA 1
ATOM 1738 C C . ALA A 1 252 ? -4.430 15.850 15.120 1.000 29.102 252 ALA A C 1
ATOM 1739 O O . ALA A 1 252 ? -5.256 15.628 14.268 1.000 30.773 252 ALA A O 1
ATOM 1741 N N . THR A 1 253 ? -4.768 15.874 16.414 1.000 29.625 253 THR A N 1
ATOM 1742 C CA . THR A 1 253 ? -6.116 15.521 16.812 1.000 29.460 253 THR A CA 1
ATOM 1743 C C . THR A 1 253 ? -7.123 16.486 16.156 1.000 33.375 253 THR A C 1
ATOM 1744 O O . THR A 1 253 ? -8.165 16.063 15.668 1.000 34.958 253 THR A O 1
ATOM 1748 N N . GLY A 1 254 ? -6.791 17.778 16.163 1.000 34.003 254 GLY A N 1
ATOM 1749 C CA . GLY A 1 254 ? -7.593 18.826 15.551 1.000 39.571 254 GLY A CA 1
ATOM 1750 C C . GLY A 1 254 ? -7.875 18.586 14.066 1.000 37.077 254 GLY A C 1
ATOM 1751 O O . GLY A 1 254 ? -8.985 18.841 13.576 1.000 36.826 254 GLY A O 1
ATOM 1752 N N . MET A 1 255 ? -6.878 18.034 13.367 1.000 35.425 255 MET A N 1
ATOM 1753 C CA . MET A 1 255 ? -7.043 17.675 11.965 1.000 35.173 255 MET A CA 1
ATOM 1754 C C . MET A 1 255 ? -8.126 16.609 11.786 1.000 36.777 255 MET A C 1
ATOM 1755 O O . MET A 1 255 ? -9.015 16.762 10.928 1.000 40.365 255 MET A O 1
ATOM 1760 N N . VAL A 1 256 ? -8.157 15.607 12.673 1.000 33.284 256 VAL A N 1
ATOM 1761 C CA . VAL A 1 256 ? -9.207 14.601 12.620 1.000 35.078 256 VAL A CA 1
ATOM 1762 C C . VAL A 1 256 ? -10.550 15.224 12.994 1.000 38.231 256 VAL A C 1
ATOM 1763 O O . VAL A 1 256 ? -11.559 14.915 12.370 1.000 40.198 256 VAL A O 1
ATOM 1767 N N . MET A 1 257 ? -10.564 16.045 14.055 1.000 39.121 257 MET A N 1
ATOM 1768 C CA . MET A 1 257 ? -11.783 16.695 14.516 1.000 45.728 257 MET A CA 1
ATOM 1769 C C . MET A 1 257 ? -12.442 17.464 13.379 1.000 47.036 257 MET A C 1
ATOM 1770 O O . MET A 1 257 ? -13.668 17.441 13.227 1.000 47.821 257 MET A O 1
ATOM 1775 N N . GLU A 1 258 ? -11.631 18.151 12.582 1.000 46.011 258 GLU A N 1
ATOM 1776 C CA . GLU A 1 258 ? -12.153 19.007 11.532 1.000 50.302 258 GLU A CA 1
ATOM 1777 C C . GLU A 1 258 ? -12.365 18.254 10.222 1.000 49.621 258 GLU A C 1
ATOM 1778 O O . GLU A 1 258 ? -12.816 18.856 9.256 1.000 50.771 258 GLU A O 1
ATOM 1784 N N . GLY A 1 259 ? -12.008 16.965 10.174 1.000 48.734 259 GLY A N 1
ATOM 1785 C CA . GLY A 1 259 ? -12.157 16.164 8.967 1.000 49.036 259 GLY A CA 1
ATOM 1786 C C . GLY A 1 259 ? -11.142 16.502 7.882 1.000 49.362 259 GLY A C 1
ATOM 1787 O O . GLY A 1 259 ? -11.382 16.186 6.724 1.000 49.171 259 GLY A O 1
ATOM 1788 N N . LYS A 1 260 ? -10.011 17.102 8.266 1.000 44.472 260 LYS A N 1
ATOM 1789 C CA . LYS A 1 260 ? -8.876 17.289 7.378 1.000 43.570 260 LYS A CA 1
ATOM 1790 C C . LYS A 1 260 ? -8.039 16.007 7.295 1.000 40.247 260 LYS A C 1
ATOM 1791 O O . LYS A 1 260 ? -7.171 15.913 6.445 1.000 39.226 260 LYS A O 1
ATOM 1793 N N . ALA A 1 261 ? -8.282 15.033 8.191 1.000 38.101 261 ALA A N 1
ATOM 1794 C CA . ALA A 1 261 ? -7.665 13.714 8.122 1.000 35.329 261 ALA A CA 1
ATOM 1795 C C . ALA A 1 261 ? -8.648 12.691 8.674 1.000 35.024 261 ALA A C 1
ATOM 1796 O O . ALA A 1 261 ? -9.590 13.033 9.398 1.000 35.077 261 ALA A O 1
ATOM 1798 N N . ALA A 1 262 ? -8.446 11.425 8.321 1.000 32.407 262 ALA A N 1
ATOM 1799 C CA . ALA A 1 262 ? -9.395 10.390 8.720 1.000 33.684 262 ALA A CA 1
ATOM 1800 C C . ALA A 1 262 ? -9.105 9.842 10.122 1.000 32.989 262 ALA A C 1
ATOM 1801 O O . ALA A 1 262 ? -10.025 9.631 10.921 1.000 32.784 262 ALA A O 1
ATOM 1803 N N . PHE A 1 263 ? -7.835 9.540 10.372 1.000 30.131 263 PHE A N 1
ATOM 1804 C CA . PHE A 1 263 ? -7.433 8.777 11.539 1.000 31.012 263 PHE A CA 1
ATOM 1805 C C . PHE A 1 263 ? -6.349 9.508 12.325 1.000 28.048 263 PHE A C 1
ATOM 1806 O O . PHE A 1 263 ? -5.519 10.260 11.779 1.000 28.905 263 PHE A O 1
ATOM 1814 N N . GLN A 1 264 ? -6.336 9.225 13.616 1.000 27.214 264 GLN A N 1
ATOM 1815 C CA . GLN A 1 264 ? -5.144 9.445 14.439 1.000 27.199 264 GLN A CA 1
ATOM 1816 C C . GLN A 1 264 ? -4.919 8.236 15.345 1.000 26.352 264 GLN A C 1
ATOM 1817 O O . GLN A 1 264 ? -5.873 7.690 15.920 1.000 26.195 264 GLN A O 1
ATOM 1823 N N . ILE A 1 265 ? -3.651 7.823 15.455 1.000 24.891 265 ILE A N 1
ATOM 1824 C CA . ILE A 1 265 ? -3.260 6.764 16.373 1.000 25.081 265 ILE A CA 1
ATOM 1825 C C . ILE A 1 265 ? -2.577 7.425 17.573 1.000 25.716 265 ILE A C 1
ATOM 1826 O O . ILE A 1 265 ? -1.469 7.982 17.459 1.000 26.361 265 ILE A O 1
ATOM 1831 N N . MET A 1 266 ? -3.241 7.390 18.729 1.000 26.877 266 MET A N 1
ATOM 1832 C CA . MET A 1 266 ? -2.784 8.210 19.841 1.000 25.356 266 MET A CA 1
ATOM 1833 C C . MET A 1 266 ? -3.538 7.805 21.104 1.000 25.076 266 MET A C 1
ATOM 1834 O O . MET A 1 266 ? -4.616 7.213 21.042 1.000 26.909 266 MET A O 1
ATOM 1839 N N . GLY A 1 267 ? -2.894 8.040 22.256 1.000 24.942 267 GLY A N 1
ATOM 1840 C CA . GLY A 1 267 ? -3.515 7.747 23.547 1.000 24.783 267 GLY A CA 1
ATOM 1841 C C . GLY A 1 267 ? -4.770 8.593 23.795 1.000 28.677 267 GLY A C 1
ATOM 1842 O O . GLY A 1 267 ? -4.999 9.601 23.104 1.000 25.840 267 GLY A O 1
ATOM 1843 N N . ASP A 1 268 ? -5.557 8.193 24.819 1.000 29.179 268 ASP A N 1
ATOM 1844 C CA . ASP A 1 268 ? -6.889 8.745 25.003 1.000 29.531 268 ASP A CA 1
ATOM 1845 C C . ASP A 1 268 ? -6.872 10.119 25.649 1.000 29.075 268 ASP A C 1
ATOM 1846 O O . ASP A 1 268 ? -7.944 10.675 25.901 1.000 29.585 268 ASP A O 1
ATOM 1851 N N . TRP A 1 269 ? -5.693 10.750 25.783 1.000 27.526 269 TRP A N 1
ATOM 1852 C CA . TRP A 1 269 ? -5.681 12.202 25.938 1.000 27.717 269 TRP A CA 1
ATOM 1853 C C . TRP A 1 269 ? -6.270 12.881 24.701 1.000 28.312 269 TRP A C 1
ATOM 1854 O O . TRP A 1 269 ? -6.828 13.979 24.783 1.000 31.239 269 TRP A O 1
ATOM 1865 N N . ALA A 1 270 ? -6.199 12.223 23.533 1.000 28.428 270 ALA A N 1
ATOM 1866 C CA . ALA A 1 270 ? -6.900 12.733 22.360 1.000 30.254 270 ALA A CA 1
ATOM 1867 C C . ALA A 1 270 ? -8.393 12.904 22.650 1.000 29.881 270 ALA A C 1
ATOM 1868 O O . ALA A 1 270 ? -8.995 13.849 22.154 1.000 32.679 270 ALA A O 1
ATOM 1870 N N . LYS A 1 271 ? -8.994 12.014 23.457 1.000 32.357 271 LYS A N 1
ATOM 1871 C CA . LYS A 1 271 ? -10.419 12.088 23.761 1.000 34.494 271 LYS A CA 1
ATOM 1872 C C . LYS A 1 271 ? -10.742 13.318 24.610 1.000 38.478 271 LYS A C 1
ATOM 1873 O O . LYS A 1 271 ? -11.885 13.770 24.585 1.000 38.992 271 LYS A O 1
ATOM 1879 N N . GLY A 1 272 ? -9.756 13.844 25.352 1.000 33.473 272 GLY A N 1
ATOM 1880 C CA . GLY A 1 272 ? -9.898 15.121 26.028 1.000 37.386 272 GLY A CA 1
ATOM 1881 C C . GLY A 1 272 ? -10.171 16.266 25.056 1.000 37.071 272 GLY A C 1
ATOM 1882 O O . GLY A 1 272 ? -10.907 17.195 25.366 1.000 40.961 272 GLY A O 1
ATOM 1883 N N . GLU A 1 273 ? -9.546 16.210 23.883 1.000 34.887 273 GLU A N 1
ATOM 1884 C CA . GLU A 1 273 ? -9.778 17.217 22.847 1.000 36.768 273 GLU A CA 1
ATOM 1885 C C . GLU A 1 273 ? -11.159 17.045 22.221 1.000 38.548 273 GLU A C 1
ATOM 1886 O O . GLU A 1 273 ? -11.913 18.021 22.119 1.000 41.757 273 GLU A O 1
ATOM 1892 N N . PHE A 1 274 ? -11.516 15.812 21.833 1.000 39.265 274 PHE A N 1
ATOM 1893 C CA . PHE A 1 274 ? -12.834 15.562 21.265 1.000 39.207 274 PHE A CA 1
ATOM 1894 C C . PHE A 1 274 ? -13.931 16.049 22.218 1.000 40.652 274 PHE A C 1
ATOM 1895 O O . PHE A 1 274 ? -14.880 16.696 21.786 1.000 41.213 274 PHE A O 1
ATOM 1903 N N . ALA A 1 275 ? -13.822 15.688 23.502 1.000 39.139 275 ALA A N 1
ATOM 1904 C CA . ALA A 1 275 ? -14.855 16.016 24.473 1.000 44.174 275 ALA A CA 1
ATOM 1905 C C . ALA A 1 275 ? -14.936 17.530 24.656 1.000 44.788 275 ALA A C 1
ATOM 1906 O O . ALA A 1 275 ? -16.037 18.080 24.752 1.000 45.004 275 ALA A O 1
ATOM 1908 N N . ALA A 1 276 ? -13.769 18.193 24.692 1.000 43.999 276 ALA A N 1
ATOM 1909 C CA . ALA A 1 276 ? -13.688 19.627 24.951 1.000 48.676 276 ALA A CA 1
ATOM 1910 C C . ALA A 1 276 ? -14.285 20.417 23.794 1.000 54.209 276 ALA A C 1
ATOM 1911 O O . ALA A 1 276 ? -14.660 21.577 23.964 1.000 55.087 276 ALA A O 1
ATOM 1913 N N . ASN A 1 277 ? -14.393 19.772 22.630 1.000 54.230 277 ASN A N 1
ATOM 1914 C CA . ASN A 1 277 ? -14.986 20.405 21.460 1.000 60.163 277 ASN A CA 1
ATOM 1915 C C . ASN A 1 277 ? -16.379 19.852 21.172 1.000 59.090 277 ASN A C 1
ATOM 1916 O O . ASN A 1 277 ? -16.830 19.906 20.031 1.000 59.900 277 ASN A O 1
ATOM 1921 N N . ASN A 1 278 ? -17.038 19.290 22.189 1.000 56.877 278 ASN A N 1
ATOM 1922 C CA . ASN A 1 278 ? -18.412 18.834 22.060 1.000 60.382 278 ASN A CA 1
ATOM 1923 C C . ASN A 1 278 ? -18.615 17.754 21.003 1.000 59.569 278 ASN A C 1
ATOM 1924 O O . ASN A 1 278 ? -19.697 17.670 20.436 1.000 59.596 278 ASN A O 1
ATOM 1929 N N . MET A 1 279 ? -17.618 16.911 20.741 1.000 51.271 279 MET A N 1
ATOM 1930 C CA . MET A 1 279 ? -17.842 15.812 19.831 1.000 51.354 279 MET A CA 1
ATOM 1931 C C . MET A 1 279 ? -18.067 14.543 20.636 1.000 53.256 279 MET A C 1
ATOM 1932 O O . MET A 1 279 ? -17.474 14.385 21.701 1.000 55.503 279 MET A O 1
ATOM 1937 N N . ALA A 1 280 ? -18.896 13.635 20.120 1.000 52.952 280 ALA A N 1
ATOM 1938 C CA . ALA A 1 280 ? -19.301 12.467 20.883 1.000 54.028 280 ALA A CA 1
ATOM 1939 C C . ALA A 1 280 ? -18.979 11.184 20.121 1.000 54.135 280 ALA A C 1
ATOM 1940 O O . ALA A 1 280 ? -19.195 11.098 18.912 1.000 53.713 280 ALA A O 1
ATOM 1942 N N . PRO A 1 281 ? -18.493 10.133 20.822 1.000 56.549 281 PRO A N 1
ATOM 1943 C CA . PRO A 1 281 ? -18.173 8.857 20.189 1.000 53.464 281 PRO A CA 1
ATOM 1944 C C . PRO A 1 281 ? -19.462 8.285 19.603 1.000 57.507 281 PRO A C 1
ATOM 1945 O O . PRO A 1 281 ? -20.516 8.366 20.227 1.000 52.087 281 PRO A O 1
ATOM 1949 N N . GLY A 1 282 ? -19.386 7.816 18.352 1.000 55.883 282 GLY A N 1
ATOM 1950 C CA . GLY A 1 282 ? -20.550 7.267 17.677 1.000 61.896 282 GLY A CA 1
ATOM 1951 C C . GLY A 1 282 ? -21.315 8.286 16.831 1.000 66.244 282 GLY A C 1
ATOM 1952 O O . GLY A 1 282 ? -22.141 7.889 16.017 1.000 74.440 282 GLY A O 1
ATOM 1953 N N . LYS A 1 283 ? -21.071 9.589 17.015 1.000 65.277 283 LYS A N 1
ATOM 1954 C CA . LYS A 1 283 ? -21.844 10.597 16.302 1.000 69.894 283 LYS A CA 1
ATOM 1955 C C . LYS A 1 283 ? -20.910 11.516 15.534 1.000 64.602 283 LYS A C 1
ATOM 1956 O O . LYS A 1 283 ? -21.178 11.830 14.385 1.000 66.892 283 LYS A O 1
ATOM 1962 N N . ASP A 1 284 ? -19.812 11.952 16.158 1.000 58.650 284 ASP A N 1
ATOM 1963 C CA . ASP A 1 284 ? -18.855 12.777 15.438 1.000 55.873 284 ASP A CA 1
ATOM 1964 C C . ASP A 1 284 ? -17.544 12.020 15.203 1.000 51.537 284 ASP A C 1
ATOM 1965 O O . ASP A 1 284 ? -16.844 12.332 14.248 1.000 51.852 284 ASP A O 1
ATOM 1970 N N . TYR A 1 285 ? -17.197 11.046 16.062 1.000 48.193 285 TYR A N 1
ATOM 1971 C CA . TYR A 1 285 ? -15.995 10.266 15.844 1.000 43.735 285 TYR A CA 1
ATOM 1972 C C . TYR A 1 285 ? -16.199 8.834 16.328 1.000 45.347 285 TYR A C 1
ATOM 1973 O O . TYR A 1 285 ? -17.188 8.547 17.000 1.000 49.892 285 TYR A O 1
ATOM 1982 N N . ILE A 1 286 ? -15.263 7.957 15.954 1.000 42.912 286 ILE A N 1
ATOM 1983 C CA . ILE A 1 286 ? -15.249 6.549 16.305 1.000 45.078 286 ILE A CA 1
ATOM 1984 C C . ILE A 1 286 ? -13.929 6.309 17.017 1.000 44.907 286 ILE A C 1
ATOM 1985 O O . ILE A 1 286 ? -12.861 6.734 16.551 1.000 41.585 286 ILE A O 1
ATOM 1990 N N . CYS A 1 287 ? -14.025 5.636 18.159 1.000 44.432 287 CYS A N 1
ATOM 1991 C CA . CYS A 1 287 ? -12.856 5.202 18.894 1.000 43.865 287 CYS A CA 1
ATOM 1992 C C . CYS A 1 287 ? -12.819 3.682 18.822 1.000 44.386 287 CYS A C 1
ATOM 1993 O O . CYS A 1 287 ? -13.795 3.040 19.189 1.000 46.455 287 CYS A O 1
ATOM 1996 N N . ALA A 1 288 ? -11.695 3.119 18.383 1.000 39.210 288 ALA A N 1
ATOM 1997 C CA . ALA A 1 288 ? -11.517 1.685 18.443 1.000 41.889 288 ALA A CA 1
ATOM 1998 C C . ALA A 1 288 ? -10.058 1.399 18.760 1.000 37.790 288 ALA A C 1
ATOM 1999 O O . ALA A 1 288 ? -9.157 2.098 18.297 1.000 35.284 288 ALA A O 1
ATOM 2001 N N . PRO A 1 289 ? -9.803 0.383 19.608 1.000 38.874 289 PRO A N 1
ATOM 2002 C CA . PRO A 1 289 ? -8.444 0.002 19.951 1.000 36.584 289 PRO A CA 1
ATOM 2003 C C . PRO A 1 289 ? -7.696 -0.316 18.659 1.000 36.607 289 PRO A C 1
ATOM 2004 O O . PRO A 1 289 ? -8.292 -0.749 17.679 1.000 37.272 289 PRO A O 1
ATOM 2008 N N . THR A 1 290 ? -6.395 -0.088 18.681 1.000 33.284 290 THR A N 1
ATOM 2009 C CA . THR A 1 290 ? -5.537 -0.620 17.650 1.000 34.776 290 THR A CA 1
ATOM 2010 C C . THR A 1 290 ? -5.563 -2.134 17.775 1.000 39.025 290 THR A C 1
ATOM 2011 O O . THR A 1 290 ? -5.873 -2.685 18.836 1.000 41.673 290 THR A O 1
ATOM 2015 N N . PRO A 1 291 ? -5.285 -2.849 16.672 1.000 37.980 291 PRO A N 1
ATOM 2016 C CA . PRO A 1 291 ? -5.307 -4.308 16.699 1.000 40.250 291 PRO A CA 1
ATOM 2017 C C . PRO A 1 291 ? -4.453 -4.844 17.848 1.000 41.158 291 PRO A C 1
ATOM 2018 O O . PRO A 1 291 ? -3.333 -4.376 18.067 1.000 36.186 291 PRO A O 1
ATOM 2022 N N . SER A 1 292 ? -4.992 -5.822 18.584 1.000 41.918 292 SER A N 1
ATOM 2023 C CA . SER A 1 292 ? -4.205 -6.590 19.533 1.000 43.745 292 SER A CA 1
ATOM 2024 C C . SER A 1 292 ? -4.975 -7.844 19.910 1.000 48.154 292 SER A C 1
ATOM 2025 O O . SER A 1 292 ? -6.145 -7.998 19.578 1.000 50.760 292 SER A O 1
ATOM 2028 N N . ASN A 1 293 ? -4.283 -8.732 20.613 1.000 52.197 293 ASN A N 1
ATOM 2029 C CA . ASN A 1 293 ? -4.902 -9.950 21.102 1.000 56.397 293 ASN A CA 1
ATOM 2030 C C . ASN A 1 293 ? -5.242 -9.745 22.577 1.000 54.174 293 ASN A C 1
ATOM 2031 O O . ASN A 1 293 ? -4.499 -10.199 23.442 1.000 54.977 293 ASN A O 1
ATOM 2036 N N . ASN A 1 294 ? -6.348 -9.037 22.852 1.000 52.447 294 ASN A N 1
ATOM 2037 C CA . ASN A 1 294 ? -6.703 -8.636 24.213 1.000 52.964 294 ASN A CA 1
ATOM 2038 C C . ASN A 1 294 ? -5.543 -7.920 24.904 1.000 51.194 294 ASN A C 1
ATOM 2039 O O . ASN A 1 294 ? -5.241 -8.220 26.060 1.000 50.303 294 ASN A O 1
ATOM 2044 N N . GLY A 1 295 ? -4.907 -6.971 24.200 1.000 46.450 295 GLY A N 1
ATOM 2045 C CA . GLY A 1 295 ? -3.831 -6.186 24.773 1.000 44.306 295 GLY A CA 1
ATOM 2046 C C . GLY A 1 295 ? -4.357 -4.843 25.280 1.000 41.264 295 GLY A C 1
ATOM 2047 O O . GLY A 1 295 ? -5.420 -4.395 24.853 1.000 41.140 295 GLY A O 1
ATOM 2048 N N . TYR A 1 296 ? -3.584 -4.191 26.151 1.000 39.394 296 TYR A N 1
ATOM 2049 C CA . TYR A 1 296 ? -3.939 -2.869 26.662 1.000 36.180 296 TYR A CA 1
ATOM 2050 C C . TYR A 1 296 ? -2.650 -2.213 27.111 1.000 35.252 296 TYR A C 1
ATOM 2051 O O . TYR A 1 296 ? -1.932 -2.806 27.895 1.000 37.156 296 TYR A O 1
ATOM 2060 N N . LEU A 1 297 ? -2.324 -1.015 26.591 1.000 32.178 297 LEU A N 1
ATOM 2061 C CA . LEU A 1 297 ? -1.066 -0.390 26.961 1.000 30.761 297 LEU A CA 1
ATOM 2062 C C . LEU A 1 297 ? -1.377 0.750 27.923 1.000 32.552 297 LEU A C 1
ATOM 2063 O O . LEU A 1 297 ? -2.012 1.717 27.501 1.000 29.429 297 LEU A O 1
ATOM 2068 N N . TYR A 1 298 ? -0.958 0.620 29.204 1.000 33.326 298 TYR A N 1
ATOM 2069 C CA . TYR A 1 298 ? -1.399 1.559 30.234 1.000 29.777 298 TYR A CA 1
ATOM 2070 C C . TYR A 1 298 ? -0.345 2.613 30.524 1.000 28.071 298 TYR A C 1
ATOM 2071 O O . TYR A 1 298 ? 0.851 2.438 30.284 1.000 28.102 298 TYR A O 1
ATOM 2080 N 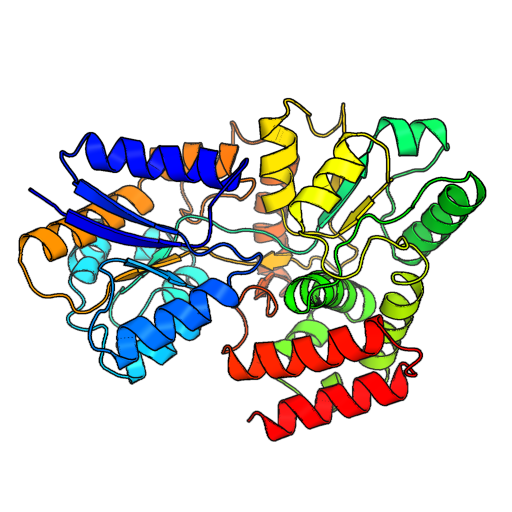N . ASN A 1 299 ? -0.841 3.745 31.051 1.000 28.340 299 ASN A N 1
ATOM 2081 C CA . ASN A 1 299 ? -0.059 4.922 31.360 1.000 27.554 299 ASN A CA 1
ATOM 2082 C C . ASN A 1 299 ? -0.717 5.623 32.545 1.000 29.550 299 ASN A C 1
ATOM 2083 O O . ASN A 1 299 ? -1.879 5.999 32.441 1.000 29.872 299 ASN A O 1
ATOM 2088 N N . VAL A 1 300 ? 0.016 5.779 33.645 1.000 29.293 300 VAL A N 1
ATOM 2089 C CA . VAL A 1 300 ? -0.529 6.399 34.851 1.000 28.170 300 VAL A CA 1
ATOM 2090 C C . VAL A 1 300 ? 0.145 7.744 35.069 1.000 27.848 300 VAL A C 1
ATOM 2091 O O . VAL A 1 300 ? 1.343 7.826 35.315 1.000 27.795 300 VAL A O 1
ATOM 2095 N N . ASP A 1 301 ? -0.635 8.816 34.957 1.000 27.807 301 ASP A N 1
ATOM 2096 C CA . ASP A 1 301 ? -0.140 10.121 35.359 1.000 26.467 301 ASP A CA 1
ATOM 2097 C C . ASP A 1 301 ? -0.089 10.137 36.888 1.000 27.371 301 ASP A C 1
ATOM 2098 O O . ASP A 1 301 ? -1.076 9.841 37.553 1.000 28.307 301 ASP A O 1
ATOM 2103 N N . SER A 1 302 ? 1.107 10.405 37.416 1.000 28.352 302 SER A N 1
ATOM 2104 C CA . SER A 1 302 ? 1.293 10.457 38.850 1.000 28.579 302 SER A CA 1
ATOM 2105 C C . SER A 1 302 ? 2.130 11.675 39.191 1.000 28.474 302 SER A C 1
ATOM 2106 O O . SER A 1 302 ? 2.765 12.279 38.332 1.000 28.278 302 SER A O 1
ATOM 2109 N N . PHE A 1 303 ? 2.040 12.072 40.465 1.000 29.227 303 PHE A N 1
ATOM 2110 C CA . PHE A 1 303 ? 2.809 13.181 40.979 1.000 29.550 303 PHE A CA 1
ATOM 2111 C C . PHE A 1 303 ? 3.635 12.660 42.150 1.000 28.967 303 PHE A C 1
ATOM 2112 O O . PHE A 1 303 ? 3.063 12.161 43.106 1.000 29.268 303 PHE A O 1
ATOM 2120 N N . ILE A 1 304 ? 4.962 12.801 42.046 1.000 30.532 304 ILE A N 1
ATOM 2121 C CA . ILE A 1 304 ? 5.885 12.527 43.140 1.000 32.290 304 ILE A CA 1
ATOM 2122 C C . ILE A 1 304 ? 6.033 13.762 44.032 1.000 33.823 304 ILE A C 1
ATOM 2123 O O . ILE A 1 304 ? 5.935 14.889 43.575 1.000 35.973 304 ILE A O 1
ATOM 2128 N N . PHE A 1 305 ? 6.286 13.541 45.322 1.000 36.275 305 PHE A N 1
ATOM 2129 C CA . PHE A 1 305 ? 6.453 14.638 46.270 1.000 36.651 305 PHE A CA 1
ATOM 2130 C C . PHE A 1 305 ? 7.893 14.631 46.768 1.000 36.214 305 PHE A C 1
ATOM 2131 O O . PHE A 1 305 ? 8.323 13.675 47.405 1.000 36.428 305 PHE A O 1
ATOM 2139 N N . TYR A 1 306 ? 8.643 15.706 46.486 1.000 37.114 306 TYR A N 1
ATOM 2140 C CA . TYR A 1 306 ? 10.057 15.752 46.833 1.000 38.700 306 TYR A CA 1
ATOM 2141 C C . TYR A 1 306 ? 10.276 16.211 48.283 1.000 41.016 306 TYR A C 1
ATOM 2142 O O . TYR A 1 306 ? 9.419 16.830 48.924 1.000 43.277 306 TYR A O 1
ATOM 2151 N N . LYS A 1 307 ? 11.457 15.886 48.795 1.000 42.091 307 LYS A N 1
ATOM 2152 C CA . LYS A 1 307 ? 11.982 16.518 49.997 1.000 45.771 307 LYS A CA 1
ATOM 2153 C C . LYS A 1 307 ? 12.042 18.020 49.750 1.000 49.085 307 LYS A C 1
ATOM 2154 O O . LYS A 1 307 ? 12.715 18.460 48.824 1.000 51.572 307 LYS A O 1
ATOM 2156 N N . VAL A 1 308 ? 11.328 18.783 50.581 1.000 52.657 308 VAL A N 1
ATOM 2157 C CA . VAL A 1 308 ? 11.125 20.209 50.387 1.000 56.306 308 VAL A CA 1
ATOM 2158 C C . VAL A 1 308 ? 11.267 20.887 51.766 1.000 58.729 308 VAL A C 1
ATOM 2159 O O . VAL A 1 308 ? 11.066 20.247 52.789 1.000 55.255 308 VAL A O 1
ATOM 2163 N N . LYS A 1 309 ? 11.662 22.160 51.838 1.000 59.703 309 LYS A N 1
ATOM 2164 C CA . LYS A 1 309 ? 11.819 22.800 53.142 1.000 66.432 309 LYS A CA 1
ATOM 2165 C C . LYS A 1 309 ? 10.543 23.576 53.466 1.000 66.729 309 LYS A C 1
ATOM 2166 O O . LYS A 1 309 ? 10.048 24.332 52.637 1.000 68.746 309 LYS A O 1
ATOM 2168 N N . GLY A 1 310 ? 9.992 23.346 54.660 1.000 69.492 310 GLY A N 1
ATOM 2169 C CA . GLY A 1 310 ? 8.912 24.170 55.183 1.000 70.508 310 GLY A CA 1
ATOM 2170 C C . GLY A 1 310 ? 7.624 23.379 55.389 1.000 70.120 310 GLY A C 1
ATOM 2171 O O . GLY A 1 310 ? 7.229 22.596 54.519 1.000 67.791 310 GLY A O 1
ATOM 2172 N N . LYS A 1 311 ? 6.973 23.637 56.534 1.000 67.220 311 LYS A N 1
ATOM 2173 C CA . LYS A 1 311 ? 5.788 22.911 56.975 1.000 66.219 311 LYS A CA 1
ATOM 2174 C C . LYS A 1 311 ? 4.596 23.214 56.066 1.000 63.623 311 LYS A C 1
ATOM 2175 O O . LYS A 1 311 ? 3.724 22.355 55.889 1.000 58.317 311 LYS A O 1
ATOM 2177 N N . ASP A 1 312 ? 4.565 24.437 55.502 1.000 61.579 312 ASP A N 1
ATOM 2178 C CA . ASP A 1 312 ? 3.487 24.857 54.617 1.000 61.397 312 ASP A CA 1
ATOM 2179 C C . ASP A 1 312 ? 3.544 24.045 53.316 1.000 57.756 312 ASP A C 1
ATOM 2180 O O . ASP A 1 312 ? 2.499 23.705 52.761 1.000 52.371 312 ASP A O 1
ATOM 2185 N N . LYS A 1 313 ? 4.761 23.726 52.852 1.000 54.429 313 LYS A N 1
ATOM 2186 C CA . LYS A 1 313 ? 4.932 22.953 51.636 1.000 55.204 313 LYS A CA 1
ATOM 2187 C C . LYS A 1 313 ? 4.599 21.493 51.917 1.000 51.444 313 LYS A C 1
ATOM 2188 O O . LYS A 1 313 ? 3.989 20.841 51.081 1.000 51.164 313 LYS A O 1
ATOM 2194 N N . VAL A 1 314 ? 4.919 21.006 53.124 1.000 51.899 314 VAL A N 1
ATOM 2195 C CA . VAL A 1 314 ? 4.606 19.630 53.460 1.000 49.381 314 VAL A CA 1
ATOM 2196 C C . VAL A 1 314 ? 3.093 19.466 53.571 1.000 49.640 314 VAL A C 1
ATOM 2197 O O . VAL A 1 314 ? 2.569 18.432 53.172 1.000 44.417 314 VAL A O 1
ATOM 2201 N N . GLU A 1 315 ? 2.406 20.465 54.148 1.000 49.533 315 GLU A N 1
ATOM 2202 C CA . GLU A 1 315 ? 0.952 20.430 54.226 1.000 49.276 315 GLU A CA 1
ATOM 2203 C C . GLU A 1 315 ? 0.357 20.530 52.818 1.000 46.176 315 GLU A C 1
ATOM 2204 O O . GLU A 1 315 ? -0.650 19.879 52.532 1.000 46.332 315 GLU A O 1
ATOM 2210 N N . GLY A 1 316 ? 0.993 21.305 51.929 1.000 43.141 316 GLY A N 1
ATOM 2211 C CA . GLY A 1 316 ? 0.594 21.342 50.528 1.000 43.103 316 GLY A CA 1
ATOM 2212 C C . GLY A 1 316 ? 0.649 19.963 49.865 1.000 40.501 316 GLY A C 1
ATOM 2213 O O . GLY A 1 316 ? -0.254 19.563 49.123 1.000 40.952 316 GLY A O 1
ATOM 2214 N N . GLN A 1 317 ? 1.734 19.237 50.117 1.000 40.036 317 GLN A N 1
ATOM 2215 C CA . GLN A 1 317 ? 1.927 17.936 49.505 1.000 37.880 317 GLN A CA 1
ATOM 2216 C C . GLN A 1 317 ? 0.870 16.961 50.012 1.000 37.468 317 GLN A C 1
ATOM 2217 O O . GLN A 1 317 ? 0.311 16.198 49.229 1.000 37.722 317 GLN A O 1
ATOM 2223 N N . LYS A 1 318 ? 0.657 16.946 51.339 1.000 38.581 318 LYS A N 1
ATOM 2224 C CA . LYS A 1 318 ? -0.281 16.015 51.943 1.000 39.414 318 LYS A CA 1
ATOM 2225 C C . LYS A 1 318 ? -1.695 16.323 51.462 1.000 40.581 318 LYS A C 1
ATOM 2226 O O . LYS A 1 318 ? -2.494 15.417 51.220 1.000 42.263 318 LYS A O 1
ATOM 2232 N N . LEU A 1 319 ? -2.010 17.609 51.301 1.000 42.739 319 LEU A N 1
ATOM 2233 C CA . LEU A 1 319 ? -3.322 17.998 50.811 1.000 43.800 319 LEU A CA 1
ATOM 2234 C C . LEU A 1 319 ? -3.523 17.556 49.345 1.000 42.777 319 LEU A C 1
ATOM 2235 O O . LEU A 1 319 ? -4.568 16.986 48.997 1.000 42.624 319 LEU A O 1
ATOM 2240 N N . LEU A 1 320 ? -2.542 17.852 48.475 1.000 40.483 320 LEU A N 1
ATOM 2241 C CA . LEU A 1 320 ? -2.572 17.419 47.074 1.000 39.587 320 LEU A CA 1
ATOM 2242 C C . LEU A 1 320 ? -2.760 15.908 46.954 1.000 39.382 320 LEU A C 1
ATOM 2243 O O . LEU A 1 320 ? -3.571 15.433 46.159 1.000 37.429 320 LEU A O 1
ATOM 2248 N N . ALA A 1 321 ? -1.967 15.146 47.713 1.000 37.830 321 ALA A N 1
ATOM 2249 C CA . ALA A 1 321 ? -2.026 13.701 47.633 1.000 37.297 321 ALA A CA 1
ATOM 2250 C C . ALA A 1 321 ? -3.453 13.242 47.905 1.000 39.723 321 ALA A C 1
ATOM 2251 O O . ALA A 1 321 ? -3.982 12.416 47.171 1.000 37.817 321 ALA A O 1
ATOM 2253 N N . SER A 1 322 ? -4.065 13.800 48.958 1.000 39.122 322 SER A N 1
ATOM 2254 C CA . SER A 1 322 ? -5.398 13.385 49.359 1.000 43.436 322 SER A CA 1
ATOM 2255 C C . SER A 1 322 ? -6.428 13.736 48.280 1.000 42.934 322 SER A C 1
ATOM 2256 O O . SER A 1 322 ? -7.317 12.938 47.960 1.000 42.419 322 SER A O 1
ATOM 2259 N N . LEU A 1 323 ? -6.320 14.951 47.749 1.000 39.544 323 LEU A N 1
ATOM 2260 C CA . LEU A 1 323 ? -7.243 15.403 46.725 1.000 42.926 323 LEU A CA 1
ATOM 2261 C C . LEU A 1 323 ? -7.127 14.542 45.465 1.000 40.077 323 LEU A C 1
ATOM 2262 O O . LEU A 1 323 ? -8.147 14.177 44.878 1.000 41.008 323 LEU A O 1
ATOM 2267 N N . MET A 1 324 ? -5.884 14.240 45.053 1.000 39.239 324 MET A N 1
ATOM 2268 C CA . MET A 1 324 ? -5.614 13.543 43.811 1.000 36.185 324 MET A CA 1
ATOM 2269 C C . MET A 1 324 ? -6.243 12.155 43.861 1.000 39.198 324 MET A C 1
ATOM 2270 O O . MET A 1 324 ? -6.608 11.593 42.824 1.000 39.881 324 MET A O 1
ATOM 2275 N N . MET A 1 325 ? -6.356 11.604 45.073 1.000 35.941 325 MET A N 1
ATOM 2276 C CA . MET A 1 325 ? -6.900 10.268 45.224 1.000 40.365 325 MET A CA 1
ATOM 2277 C C . MET A 1 325 ? -8.367 10.315 45.638 1.000 39.815 325 MET A C 1
ATOM 2278 O O . MET A 1 325 ? -8.939 9.272 45.922 1.000 41.723 325 MET A O 1
ATOM 2283 N N . GLY A 1 326 ? -9.004 11.492 45.604 1.000 40.196 326 GLY A N 1
ATOM 2284 C CA . GLY A 1 326 ? -10.396 11.586 46.017 1.000 43.861 326 GLY A CA 1
ATOM 2285 C C . GLY A 1 326 ? -11.333 10.861 45.050 1.000 45.632 326 GLY A C 1
ATOM 2286 O O . GLY A 1 326 ? -11.084 10.795 43.849 1.000 42.076 326 GLY A O 1
ATOM 2287 N N . LYS A 1 327 ? -12.450 10.355 45.573 1.000 46.209 327 LYS A N 1
ATOM 2288 C CA . LYS A 1 327 ? -13.348 9.547 44.765 1.000 50.897 327 LYS A CA 1
ATOM 2289 C C . LYS A 1 327 ? -14.070 10.405 43.728 1.000 50.189 327 LYS A C 1
ATOM 2290 O O . LYS A 1 327 ? -14.067 10.082 42.538 1.000 50.223 327 LYS A O 1
ATOM 2296 N N . ASN A 1 328 ? -14.695 11.497 44.182 1.000 51.372 328 ASN A N 1
ATOM 2297 C CA . ASN A 1 328 ? -15.386 12.381 43.259 1.000 53.014 328 ASN A CA 1
ATOM 2298 C C . ASN A 1 328 ? -14.378 13.007 42.300 1.000 52.235 328 ASN A C 1
ATOM 2299 O O . ASN A 1 328 ? -14.639 13.076 41.099 1.000 49.594 328 ASN A O 1
ATOM 2304 N N . PHE A 1 329 ? -13.232 13.451 42.830 1.000 46.907 329 PHE A N 1
ATOM 2305 C CA . PHE A 1 329 ? -12.215 14.082 42.006 1.000 47.742 329 PHE A CA 1
ATOM 2306 C C . PHE A 1 329 ? -11.865 13.235 40.782 1.000 45.426 329 PHE A C 1
ATOM 2307 O O . PHE A 1 329 ? -11.761 13.758 39.670 1.000 46.208 329 PHE A O 1
ATOM 2315 N N . GLN A 1 330 ? -11.612 11.938 40.995 1.000 42.769 330 GLN A N 1
ATOM 2316 C CA . GLN A 1 330 ? -11.137 11.093 39.916 1.000 42.182 330 GLN A CA 1
ATOM 2317 C C . GLN A 1 330 ? -12.248 10.797 38.918 1.000 45.129 330 GLN A C 1
ATOM 2318 O O . GLN A 1 330 ? -11.964 10.487 37.755 1.000 43.602 330 GLN A O 1
ATOM 2324 N N . LYS A 1 331 ? -13.503 10.902 39.350 1.000 43.107 331 LYS A N 1
ATOM 2325 C CA . LYS A 1 331 ? -14.606 10.772 38.417 1.000 47.661 331 LYS A CA 1
ATOM 2326 C C . LYS A 1 331 ? -14.575 11.980 37.486 1.000 45.497 331 LYS A C 1
ATOM 2327 O O . LYS A 1 331 ? -14.599 11.842 36.266 1.000 47.600 331 LYS A O 1
ATOM 2333 N N . VAL A 1 332 ? -14.515 13.178 38.064 1.000 47.931 332 VAL A N 1
ATOM 2334 C CA . VAL A 1 332 ? -14.660 14.401 37.289 1.000 46.833 332 VAL A CA 1
ATOM 2335 C C . VAL A 1 332 ? -13.438 14.651 36.417 1.000 44.779 332 VAL A C 1
ATOM 2336 O O . VAL A 1 332 ? -13.600 14.991 35.241 1.000 45.534 332 VAL A O 1
ATOM 2340 N N . PHE A 1 333 ? -12.241 14.559 37.021 1.000 38.714 333 PHE A N 1
ATOM 2341 C CA . PHE A 1 333 ? -10.970 14.778 36.335 1.000 38.222 333 PHE A CA 1
ATOM 2342 C C . PHE A 1 333 ? -10.871 13.925 35.075 1.000 36.167 333 PHE A C 1
ATOM 2343 O O . PHE A 1 333 ? -10.481 14.399 34.002 1.000 34.707 333 PHE A O 1
ATOM 2351 N N . ASN A 1 334 ? -11.229 12.647 35.202 1.000 37.191 334 ASN A N 1
ATOM 2352 C CA . ASN A 1 334 ? -11.013 11.695 34.131 1.000 35.825 334 ASN A CA 1
ATOM 2353 C C . ASN A 1 334 ? -12.063 11.849 33.023 1.000 37.835 334 ASN A C 1
ATOM 2354 O O . ASN A 1 334 ? -11.738 11.684 31.850 1.000 36.140 334 ASN A O 1
ATOM 2359 N N . ILE A 1 335 ? -13.302 12.215 33.382 1.000 39.437 335 ILE A N 1
ATOM 2360 C CA . ILE A 1 335 ? -14.307 12.534 32.382 1.000 42.301 335 ILE A CA 1
ATOM 2361 C C . ILE A 1 335 ? -13.765 13.594 31.419 1.000 40.603 335 ILE A C 1
ATOM 2362 O O . ILE A 1 335 ? -13.869 13.405 30.201 1.000 41.457 335 ILE A O 1
ATOM 2367 N N . TYR A 1 336 ? -13.097 14.636 31.944 1.000 38.754 336 TYR A N 1
ATOM 2368 C CA . TYR A 1 336 ? -12.478 15.673 31.119 1.000 39.635 336 TYR A CA 1
ATOM 2369 C C . TYR A 1 336 ? -11.169 15.233 30.460 1.000 40.355 336 TYR A C 1
ATOM 2370 O O . TYR A 1 336 ? -10.857 15.639 29.337 1.000 39.821 336 TYR A O 1
ATOM 2379 N N . LYS A 1 337 ? -10.356 14.469 31.190 1.000 37.652 337 LYS A N 1
ATOM 2380 C CA . LYS A 1 337 ? -9.009 14.157 30.729 1.000 34.613 337 LYS A CA 1
ATOM 2381 C C . LYS A 1 337 ? -9.022 13.200 29.544 1.000 33.772 337 LYS A C 1
ATOM 2382 O O . LYS A 1 337 ? -8.123 13.272 28.703 1.000 34.972 337 LYS A O 1
ATOM 2388 N N . GLY A 1 338 ? -9.980 12.263 29.535 1.000 33.237 338 GLY A N 1
ATOM 2389 C CA . GLY A 1 338 ? -10.096 11.242 28.507 1.000 32.959 338 GLY A CA 1
ATOM 2390 C C . GLY A 1 338 ? -9.633 9.865 28.978 1.000 33.394 338 GLY A C 1
ATOM 2391 O O . GLY A 1 338 ? -9.829 8.873 28.283 1.000 34.946 338 GLY A O 1
ATOM 2392 N N . SER A 1 339 ? -8.987 9.820 30.153 1.000 34.442 339 SER A N 1
ATOM 2393 C CA . SER A 1 339 ? -8.541 8.590 30.802 1.000 34.603 339 SER A CA 1
ATOM 2394 C C . SER A 1 339 ? -9.653 8.020 31.691 1.000 35.715 339 SER A C 1
ATOM 2395 O O . SER A 1 339 ? -10.763 8.530 31.699 1.000 36.736 339 SER A O 1
ATOM 2398 N N . ILE A 1 340 ? -9.345 6.930 32.416 1.000 35.230 340 ILE A N 1
ATOM 2399 C CA . ILE A 1 340 ? -10.251 6.366 33.401 1.000 35.076 340 ILE A CA 1
ATOM 2400 C C . ILE A 1 340 ? -9.595 6.501 34.773 1.000 35.516 340 ILE A C 1
ATOM 2401 O O . ILE A 1 340 ? -8.374 6.675 34.885 1.000 34.701 340 ILE A O 1
ATOM 2406 N N . PRO A 1 341 ? -10.372 6.406 35.864 1.000 37.305 341 PRO A N 1
ATOM 2407 C CA . PRO A 1 341 ? -9.788 6.538 37.202 1.000 37.613 341 PRO A CA 1
ATOM 2408 C C . PRO A 1 341 ? -8.724 5.490 37.542 1.000 36.926 341 PRO A C 1
ATOM 2409 O O . PRO A 1 341 ? -8.840 4.339 37.140 1.000 37.205 341 PRO A O 1
ATOM 2413 N N . ALA A 1 342 ? -7.707 5.869 38.324 1.000 35.261 342 ALA A N 1
ATOM 2414 C CA . ALA A 1 342 ? -6.845 4.866 38.939 1.000 36.758 342 ALA A CA 1
ATOM 2415 C C . ALA A 1 342 ? -7.568 4.183 40.111 1.000 39.443 342 ALA A C 1
ATOM 2416 O O . ALA A 1 342 ? -7.401 2.988 40.335 1.000 42.248 342 ALA A O 1
ATOM 2418 N N . ARG A 1 343 ? -8.388 4.948 40.833 1.000 42.587 343 ARG A N 1
ATOM 2419 C CA . ARG A 1 343 ? -9.171 4.442 41.959 1.000 48.101 343 ARG A CA 1
ATOM 2420 C C . ARG A 1 343 ? -10.181 3.375 41.537 1.000 51.128 343 ARG A C 1
ATOM 2421 O O . ARG A 1 343 ? -11.096 3.651 40.774 1.000 55.735 343 ARG A O 1
ATOM 2429 N N . LEU A 1 344 ? -10.074 2.193 42.155 1.000 55.077 344 LEU A N 1
ATOM 2430 C CA . LEU A 1 344 ? -10.789 0.996 41.741 1.000 53.961 344 LEU A CA 1
ATOM 2431 C C . LEU A 1 344 ? -12.284 1.076 42.047 1.000 55.767 344 LEU A C 1
ATOM 2432 O O . LEU A 1 344 ? -13.013 0.226 41.552 1.000 62.186 344 LEU A O 1
ATOM 2437 N N . ASP A 1 345 ? -12.747 2.039 42.864 1.000 54.912 345 ASP A N 1
ATOM 2438 C CA . ASP A 1 345 ? -14.132 2.021 43.339 1.000 57.945 345 ASP A CA 1
ATOM 2439 C C . ASP A 1 345 ? -14.951 3.196 42.792 1.000 55.893 345 ASP A C 1
ATOM 2440 O O . ASP A 1 345 ? -1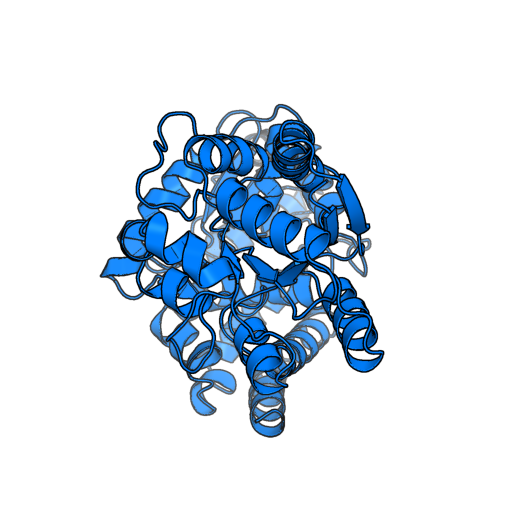6.029 3.479 43.302 1.000 55.206 345 ASP A O 1
ATOM 2445 N N . VAL A 1 346 ? -14.464 3.869 41.744 1.000 51.338 346 VAL A N 1
ATOM 2446 C CA . VAL A 1 346 ? -15.160 5.019 41.174 1.000 55.310 346 VAL A CA 1
ATOM 2447 C C . VAL A 1 346 ? -16.153 4.519 40.122 1.000 59.544 346 VAL A C 1
ATOM 2448 O O . VAL A 1 346 ? -15.769 3.731 39.252 1.000 62.677 346 VAL A O 1
ATOM 2452 N N . SER A 1 347 ? -17.394 5.029 40.198 1.000 61.343 347 SER A N 1
ATOM 2453 C CA . SER A 1 347 ? -18.464 4.730 39.256 1.000 65.392 347 SER A CA 1
ATOM 2454 C C . SER A 1 347 ? -18.097 5.192 37.842 1.000 65.168 347 SER A C 1
ATOM 2455 O O . SER A 1 347 ? -18.001 6.394 37.603 1.000 67.021 347 SER A O 1
ATOM 2458 N N . MET A 1 348 ? -17.992 4.225 36.912 1.000 66.834 348 MET A N 1
ATOM 2459 C CA . MET A 1 348 ? -17.760 4.487 35.493 1.000 66.450 348 MET A CA 1
ATOM 2460 C C . MET A 1 348 ? -19.038 4.938 34.778 1.000 69.281 348 MET A C 1
ATOM 2461 O O . MET A 1 348 ? -19.020 5.114 33.559 1.000 59.529 348 MET A O 1
ATOM 2466 N N . ASP A 1 349 ? -20.153 5.092 35.506 1.000 71.546 349 ASP A N 1
ATOM 2467 C CA . ASP A 1 349 ? -21.468 5.139 34.877 1.000 74.412 349 ASP A CA 1
ATOM 2468 C C . ASP A 1 349 ? -21.660 6.391 34.018 1.000 67.681 349 ASP A C 1
ATOM 2469 O O . ASP A 1 349 ? -22.330 6.310 32.998 1.000 69.390 349 ASP A O 1
ATOM 2474 N N . GLU A 1 350 ? -21.070 7.526 34.413 1.000 63.291 350 GLU A N 1
ATOM 2475 C CA . GLU A 1 350 ? -21.226 8.790 33.703 1.000 63.202 350 GLU A CA 1
ATOM 2476 C C . GLU A 1 350 ? -20.180 8.947 32.587 1.000 60.182 350 GLU A C 1
ATOM 2477 O O . GLU A 1 350 ? -20.143 9.968 31.904 1.000 57.216 350 GLU A O 1
ATOM 2483 N N . PHE A 1 351 ? -19.294 7.961 32.420 1.000 56.046 351 PHE A N 1
ATOM 2484 C CA . PHE A 1 351 ? -18.238 8.059 31.414 1.000 54.083 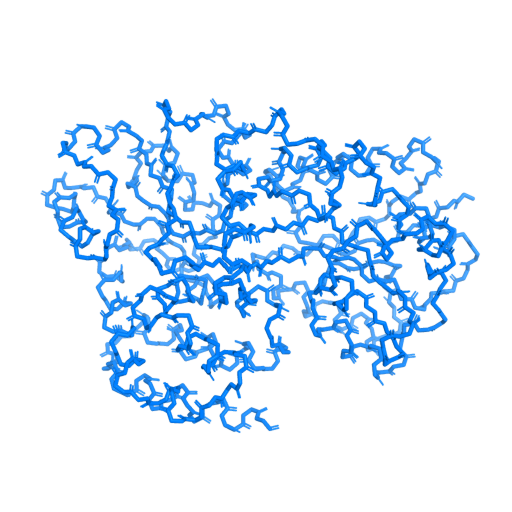351 PHE A CA 1
ATOM 2485 C C . PHE A 1 351 ? -18.772 7.667 30.035 1.000 52.971 351 PHE A C 1
ATOM 2486 O O . PHE A 1 351 ? -19.794 6.989 29.932 1.000 53.458 351 PHE A O 1
ATOM 2494 N N . ASP A 1 352 ? -18.047 8.055 28.982 1.000 50.991 352 ASP A N 1
ATOM 2495 C CA . ASP A 1 352 ? -18.489 7.788 27.617 1.000 55.902 352 ASP A CA 1
ATOM 2496 C C . ASP A 1 352 ? -18.098 6.371 27.189 1.000 54.413 352 ASP A C 1
ATOM 2497 O O . ASP A 1 352 ? -17.428 5.634 27.923 1.000 50.686 352 ASP A O 1
ATOM 2502 N N . MET A 1 353 ? -18.527 6.006 25.970 1.000 55.308 353 MET A N 1
ATOM 2503 C CA . MET A 1 353 ? -18.410 4.649 25.459 1.000 53.234 353 MET A CA 1
ATOM 2504 C C . MET A 1 353 ? -16.931 4.275 25.373 1.000 48.304 353 MET A C 1
ATOM 2505 O O . MET A 1 353 ? -16.544 3.126 25.573 1.000 49.115 353 MET A O 1
ATOM 2507 N N . CYS A 1 354 ? -16.076 5.250 25.086 1.000 46.137 354 CYS A N 1
ATOM 2508 C CA . CYS A 1 354 ? -14.673 4.931 24.882 1.000 43.725 354 CYS A CA 1
ATOM 2509 C C . CYS A 1 354 ? -13.984 4.621 26.218 1.000 41.811 354 CYS A C 1
ATOM 2510 O O . CYS A 1 354 ? -13.179 3.693 26.331 1.000 41.124 354 CYS A O 1
ATOM 2513 N N . ALA A 1 355 ? -14.318 5.404 27.242 1.000 42.581 355 ALA A N 1
ATOM 2514 C CA . ALA A 1 355 ? -13.763 5.186 28.569 1.000 43.482 355 ALA A CA 1
ATOM 2515 C C . ALA A 1 355 ? -14.240 3.848 29.151 1.000 43.487 355 ALA A C 1
ATOM 2516 O O . ALA A 1 355 ? -13.448 3.149 29.786 1.000 42.585 355 ALA A O 1
ATOM 2518 N N . LYS A 1 356 ? -15.495 3.450 28.870 1.000 45.667 356 LYS A N 1
ATOM 2519 C CA . LYS A 1 356 ? -16.032 2.201 29.388 1.000 48.424 356 LYS A CA 1
ATOM 2520 C C . LYS A 1 356 ? -15.365 1.011 28.707 1.000 50.806 356 LYS A C 1
ATOM 2521 O O . LYS A 1 356 ? -15.104 -0.005 29.356 1.000 47.486 356 LYS A O 1
ATOM 2527 N N . LYS A 1 357 ? -15.079 1.164 27.399 1.000 48.786 357 LYS A N 1
ATOM 2528 C CA . LYS A 1 357 ? -14.366 0.156 26.630 1.000 48.447 357 LYS A CA 1
ATOM 2529 C C . LYS A 1 357 ? -12.966 0.035 27.228 1.000 43.574 357 LYS A C 1
ATOM 2530 O O . LYS A 1 357 ? -12.421 -1.059 27.341 1.000 45.966 357 LYS A O 1
ATOM 2532 N N . SER A 1 358 ? -12.408 1.170 27.659 1.000 43.717 358 SER A N 1
ATOM 2533 C CA . SER A 1 358 ? -11.070 1.207 28.235 1.000 41.566 358 SER A CA 1
ATOM 2534 C C . SER A 1 358 ? -11.062 0.412 29.536 1.000 42.515 358 SER A C 1
ATOM 2535 O O . SER A 1 358 ? -10.215 -0.451 29.742 1.000 44.312 358 SER A O 1
ATOM 2538 N N . ASN A 1 359 ? -12.045 0.710 30.394 1.000 44.743 359 ASN A N 1
ATOM 2539 C CA . ASN A 1 359 ? -12.201 0.049 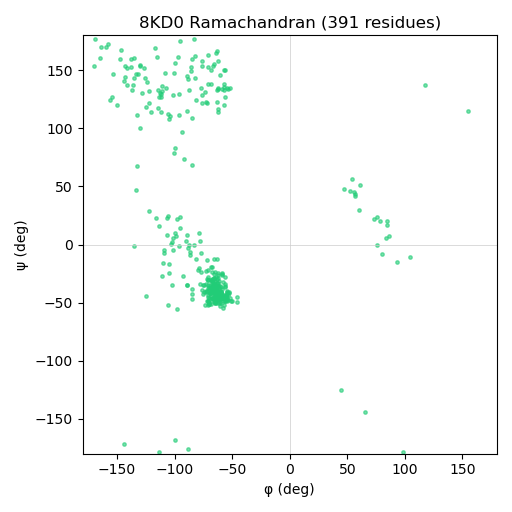31.684 1.000 47.084 359 ASN A CA 1
ATOM 2540 C C . ASN A 1 359 ? -12.405 -1.452 31.490 1.000 49.365 359 ASN A C 1
ATOM 2541 O O . ASN A 1 359 ? -11.747 -2.270 32.148 1.000 50.495 359 ASN A O 1
ATOM 2546 N N . ALA A 1 360 ? -13.302 -1.802 30.556 1.000 50.422 360 ALA A N 1
ATOM 2547 C CA . ALA A 1 360 ? -13.635 -3.191 30.305 1.000 52.014 360 ALA A CA 1
ATOM 2548 C C . ALA A 1 360 ? -12.412 -3.938 29.783 1.000 51.494 360 ALA A C 1
ATOM 2549 O O . ALA A 1 360 ? -12.127 -5.033 30.265 1.000 50.182 360 ALA A O 1
ATOM 2551 N N . ASP A 1 361 ? -11.691 -3.329 28.821 1.000 50.103 361 ASP A N 1
ATOM 2552 C CA . ASP A 1 361 ? -10.543 -3.952 28.180 1.000 50.520 361 ASP A CA 1
ATOM 2553 C C . ASP A 1 361 ? -9.412 -4.087 29.185 1.000 46.754 361 ASP A C 1
ATOM 2554 O O . ASP A 1 361 ? -8.602 -5.010 29.097 1.000 46.018 361 ASP A O 1
ATOM 2559 N N . LEU A 1 362 ? -9.354 -3.150 30.131 1.000 48.418 362 LEU A N 1
ATOM 2560 C CA . LEU A 1 362 ? -8.366 -3.233 31.190 1.000 47.846 362 LEU A CA 1
ATOM 2561 C C . LEU A 1 362 ? -8.585 -4.513 31.996 1.000 47.570 362 LEU A C 1
ATOM 2562 O O . LEU A 1 362 ? -7.624 -5.239 32.275 1.000 44.321 362 LEU A O 1
ATOM 2567 N N . LYS A 1 363 ? -9.845 -4.776 32.371 1.000 51.732 363 LYS A N 1
ATOM 2568 C CA . LYS A 1 363 ? -10.179 -5.970 33.135 1.000 54.127 363 LYS A CA 1
ATOM 2569 C C . LYS A 1 363 ? -9.900 -7.195 32.255 1.000 54.911 363 LYS A C 1
ATOM 2570 O O . LYS A 1 363 ? -9.227 -8.124 32.685 1.000 54.409 363 LYS A O 1
ATOM 2572 N N . THR A 1 364 ? -10.317 -7.156 30.979 1.000 57.602 364 THR A N 1
ATOM 2573 C CA . THR A 1 364 ? -10.150 -8.284 30.069 1.000 61.676 364 THR A CA 1
ATOM 2574 C C . THR A 1 364 ? -8.673 -8.566 29.792 1.000 58.911 364 THR A C 1
ATOM 2575 O O . THR A 1 364 ? -8.250 -9.718 29.812 1.000 56.548 364 THR A O 1
ATOM 2579 N N . ALA A 1 365 ? -7.885 -7.522 29.509 1.000 53.088 365 ALA A N 1
ATOM 2580 C CA . ALA A 1 365 ? -6.470 -7.690 29.230 1.000 51.109 365 ALA A CA 1
ATOM 2581 C C . ALA A 1 365 ? -5.742 -8.222 30.462 1.000 52.675 365 ALA A C 1
ATOM 2582 O O . ALA A 1 365 ? -4.843 -9.047 30.333 1.000 54.904 365 ALA A O 1
ATOM 2584 N N . GLY A 1 366 ? -6.126 -7.736 31.654 1.000 58.423 366 GLY A N 1
ATOM 2585 C CA . GLY A 1 366 ? -5.550 -8.190 32.916 1.000 59.886 366 GLY A CA 1
ATOM 2586 C C . GLY A 1 366 ? -5.446 -9.715 33.006 1.000 62.594 366 GLY A C 1
ATOM 2587 O O . GLY A 1 366 ? -4.383 -10.259 33.289 1.000 62.588 366 GLY A O 1
ATOM 2588 N N . SER A 1 367 ? -6.544 -10.401 32.695 1.000 67.004 367 SER A N 1
ATOM 2589 C CA . SER A 1 367 ? -6.662 -11.835 32.934 1.000 73.570 367 SER A CA 1
ATOM 2590 C C . SER A 1 367 ? -5.937 -12.658 31.869 1.000 75.073 367 SER A C 1
ATOM 2591 O O . SER A 1 367 ? -5.646 -13.829 32.110 1.000 76.084 367 SER A O 1
ATOM 2594 N N . LYS A 1 368 ? -5.674 -12.055 30.698 1.000 70.505 368 LYS A N 1
ATOM 2595 C CA . LYS A 1 368 ? -5.124 -12.784 29.559 1.000 69.920 368 LYS A CA 1
ATOM 2596 C C . LYS A 1 368 ? -3.638 -12.504 29.399 1.000 66.356 368 LYS A C 1
ATOM 2597 O O . LYS A 1 368 ? -3.021 -13.038 28.490 1.000 67.642 368 LYS A O 1
ATOM 2603 N N . GLY A 1 369 ? -3.073 -11.684 30.293 1.000 65.688 369 GLY A N 1
ATOM 2604 C CA . GLY A 1 369 ? -1.675 -11.307 30.203 1.000 61.910 369 GLY A CA 1
ATOM 2605 C C . GLY A 1 369 ? -1.439 -10.266 29.108 1.000 61.413 369 GLY A C 1
ATOM 2606 O O . GLY A 1 369 ? -0.326 -10.164 28.613 1.000 62.361 369 GLY A O 1
ATOM 2607 N N . GLY A 1 370 ? -2.485 -9.505 28.746 1.000 57.012 370 GLY A N 1
ATOM 2608 C CA . GLY A 1 370 ? -2.395 -8.483 27.718 1.000 51.896 370 GLY A CA 1
ATOM 2609 C C . GLY A 1 370 ? -2.276 -7.071 28.288 1.000 47.941 370 GLY A C 1
ATOM 2610 O O . GLY A 1 370 ? -2.099 -6.124 27.524 1.000 44.080 370 GLY A O 1
ATOM 2611 N N . LEU A 1 371 ? -2.368 -6.927 29.620 1.000 44.595 371 LEU A N 1
ATOM 2612 C CA . LEU A 1 371 ? -2.283 -5.615 30.249 1.000 44.625 371 LEU A CA 1
ATOM 2613 C C . LEU A 1 371 ? -0.815 -5.257 30.473 1.000 40.944 371 LEU A C 1
ATOM 2614 O O . LEU A 1 371 ? -0.150 -5.860 31.325 1.000 44.647 371 LEU A O 1
ATOM 2619 N N . LEU A 1 372 ? -0.309 -4.291 29.689 1.000 36.938 372 LEU A N 1
ATOM 2620 C CA . LEU A 1 372 ? 1.118 -4.060 29.581 1.000 35.318 372 LEU A CA 1
ATOM 2621 C C . LEU A 1 372 ? 1.460 -2.572 29.708 1.000 35.127 372 LEU A C 1
ATOM 2622 O O . LEU A 1 372 ? 0.710 -1.697 29.292 1.000 31.324 372 LEU A O 1
ATOM 2627 N N . PRO A 1 373 ? 2.623 -2.241 30.302 1.000 34.636 373 PRO A N 1
ATOM 2628 C CA . PRO A 1 373 ? 3.023 -0.848 30.464 1.000 34.623 373 PRO A CA 1
ATOM 2629 C C . PRO A 1 373 ? 3.466 -0.222 29.145 1.000 35.654 373 PRO A C 1
ATOM 2630 O O . PRO A 1 373 ? 4.268 -0.805 28.401 1.000 34.043 373 PRO A O 1
ATOM 2634 N N . SER A 1 374 ? 2.932 0.968 28.859 1.000 29.123 374 SER A N 1
ATOM 2635 C CA . SER A 1 374 ? 3.479 1.792 27.786 1.000 29.008 374 SER A CA 1
ATOM 2636 C C . SER A 1 374 ? 4.936 2.083 28.100 1.000 30.883 374 SER A C 1
ATOM 2637 O O . SER A 1 374 ? 5.254 2.480 29.231 1.000 30.166 374 SER A O 1
ATOM 2640 N N . PHE A 1 375 ? 5.828 1.931 27.105 1.000 28.428 375 PHE A N 1
ATOM 2641 C CA . PHE A 1 375 ? 7.189 2.421 27.264 1.000 29.291 375 PHE A CA 1
ATOM 2642 C C . PHE A 1 375 ? 7.298 3.870 26.807 1.000 27.094 375 PHE A C 1
A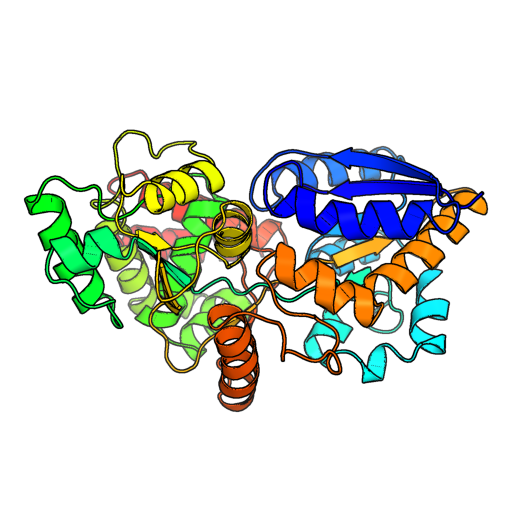TOM 2643 O O . PHE A 1 375 ? 8.109 4.622 27.330 1.000 27.739 375 PHE A O 1
ATOM 2651 N N . ALA A 1 376 ? 6.547 4.259 25.778 1.000 27.112 376 ALA A N 1
ATOM 2652 C CA . ALA A 1 376 ? 6.655 5.609 25.255 1.000 29.551 376 ALA A CA 1
ATOM 2653 C C . ALA A 1 376 ? 6.139 6.650 26.245 1.000 27.608 376 ALA A C 1
ATOM 2654 O O . ALA A 1 376 ? 6.448 7.823 26.097 1.000 28.726 376 ALA A O 1
ATOM 2656 N N . HIS A 1 377 ? 5.339 6.208 27.213 1.000 26.358 377 HIS A N 1
ATOM 2657 C CA . HIS A 1 377 ? 4.738 7.084 28.219 1.000 25.881 377 HIS A CA 1
ATOM 2658 C C . HIS A 1 377 ? 5.243 6.741 29.610 1.000 28.554 377 HIS A C 1
ATOM 2659 O O . HIS A 1 377 ? 4.588 7.053 30.613 1.000 29.591 377 HIS A O 1
ATOM 2666 N N . GLY A 1 378 ? 6.429 6.094 29.678 1.000 27.586 378 GLY A N 1
ATOM 2667 C CA . GLY A 1 378 ? 7.202 6.102 30.909 1.000 27.028 378 GLY A CA 1
ATOM 2668 C C . GLY A 1 378 ? 6.869 5.025 31.928 1.000 26.078 378 GLY A C 1
ATOM 2669 O O . GLY A 1 378 ? 7.460 5.086 33.021 1.000 27.951 378 GLY A O 1
ATOM 2670 N N . MET A 1 379 ? 6.004 4.042 31.621 1.000 26.837 379 MET A N 1
ATOM 2671 C CA . MET A 1 379 ? 5.615 3.046 32.609 1.000 28.933 379 MET A CA 1
ATOM 2672 C C . MET A 1 379 ? 6.495 1.796 32.568 1.000 32.340 379 MET A C 1
ATOM 2673 O O . MET A 1 379 ? 6.649 1.149 33.607 1.000 31.005 379 MET A O 1
ATOM 2678 N N . ALA A 1 380 ? 7.082 1.466 31.405 1.000 31.184 380 ALA A N 1
ATOM 2679 C CA . ALA A 1 380 ? 7.774 0.184 31.244 1.000 35.382 380 ALA A CA 1
ATOM 2680 C C . ALA A 1 380 ? 9.242 0.298 31.638 1.000 33.120 380 ALA A C 1
ATOM 2681 O O . ALA A 1 380 ? 9.850 -0.636 32.158 1.000 35.916 380 ALA A O 1
ATOM 2683 N N . LEU A 1 381 ? 9.840 1.456 31.368 1.000 34.314 381 LEU A N 1
ATOM 2684 C CA . LEU A 1 381 ? 11.284 1.574 31.302 1.000 35.939 381 LEU A CA 1
ATOM 2685 C C . LEU A 1 381 ? 11.716 2.915 31.867 1.000 35.826 381 LEU A C 1
ATOM 2686 O O . LEU A 1 381 ? 10.986 3.884 31.781 1.000 33.754 381 LEU A O 1
ATOM 2691 N N . ARG A 1 382 ? 12.940 2.968 32.368 1.000 37.183 382 ARG A N 1
ATOM 2692 C CA . ARG A 1 382 ? 13.569 4.231 32.716 1.000 39.246 382 ARG A CA 1
ATOM 2693 C C . ARG A 1 382 ? 13.757 5.064 31.454 1.000 36.985 382 ARG A C 1
ATOM 2694 O O . ARG A 1 382 ? 13.701 4.563 30.324 1.000 34.719 382 ARG A O 1
ATOM 2702 N N . LEU A 1 383 ? 14.027 6.344 31.683 1.000 36.623 383 LEU A N 1
ATOM 2703 C CA . LEU A 1 383 ? 14.065 7.302 30.605 1.000 38.540 383 LEU A CA 1
ATOM 2704 C C . LEU A 1 383 ? 15.219 6.980 29.662 1.000 39.065 383 LEU A C 1
ATOM 2705 O O . LEU A 1 383 ? 15.076 7.159 28.451 1.000 34.571 383 LEU A O 1
ATOM 2710 N N . ALA A 1 384 ? 16.342 6.482 30.199 1.000 39.455 384 ALA A N 1
ATOM 2711 C CA . ALA A 1 384 ? 17.451 6.094 29.343 1.000 44.590 384 ALA A CA 1
ATOM 2712 C C . ALA A 1 384 ? 17.019 5.049 28.306 1.000 42.323 384 ALA A C 1
ATOM 2713 O O . ALA A 1 384 ? 17.406 5.173 27.153 1.000 41.655 384 ALA A O 1
ATOM 2715 N N . GLN A 1 385 ? 16.256 4.015 28.708 1.000 37.597 385 GLN A N 1
ATOM 2716 C CA . GLN A 1 385 ? 15.847 2.959 27.792 1.000 39.827 385 GLN A CA 1
ATOM 2717 C C . GLN A 1 385 ? 14.777 3.478 26.835 1.000 38.616 385 GLN A C 1
ATOM 2718 O O . GLN A 1 385 ? 14.798 3.125 25.659 1.000 36.403 385 GLN A O 1
ATOM 2724 N N . LYS A 1 386 ? 13.839 4.282 27.358 1.000 37.014 386 LYS A N 1
ATOM 2725 C CA . LYS A 1 386 ? 12.825 4.946 26.540 1.000 36.909 386 LYS A CA 1
ATOM 2726 C C . LYS A 1 386 ? 13.471 5.814 25.458 1.000 37.625 386 LYS A C 1
ATOM 2727 O O . LYS A 1 386 ? 13.062 5.763 24.291 1.000 35.793 386 LYS A O 1
ATOM 2733 N N . GLY A 1 387 ? 14.445 6.646 25.863 1.000 35.000 387 GLY A N 1
ATOM 2734 C CA . GLY A 1 387 ? 15.208 7.488 24.953 1.000 40.546 387 GLY A CA 1
ATOM 2735 C C . GLY A 1 387 ? 15.898 6.695 23.840 1.000 42.015 387 GLY A C 1
ATOM 2736 O O . GLY A 1 387 ? 15.806 7.042 22.653 1.000 39.217 387 GLY A O 1
ATOM 2737 N N . ALA A 1 388 ? 16.586 5.616 24.215 1.000 37.860 388 ALA A N 1
ATOM 2738 C CA . ALA A 1 388 ? 17.300 4.793 23.244 1.000 41.405 388 ALA A CA 1
ATOM 2739 C C . ALA A 1 388 ? 16.363 4.253 22.157 1.000 41.083 388 ALA A C 1
ATOM 2740 O O . ALA A 1 388 ? 16.727 4.238 20.963 1.000 40.197 388 ALA A O 1
ATOM 2742 N N . ILE A 1 389 ? 15.178 3.773 22.575 1.000 36.931 389 ILE A N 1
ATOM 2743 C CA . ILE A 1 389 ? 14.213 3.172 21.661 1.000 33.891 389 ILE A CA 1
ATOM 2744 C C . ILE A 1 389 ? 13.595 4.244 20.755 1.000 33.291 389 ILE A C 1
ATOM 2745 O O . ILE A 1 389 ? 13.575 4.085 19.521 1.000 30.387 389 ILE A O 1
ATOM 2750 N N . GLN A 1 390 ? 13.095 5.333 21.365 1.000 30.611 390 GLN A N 1
ATOM 2751 C CA . GLN A 1 390 ? 12.454 6.433 20.654 1.000 32.742 390 GLN A CA 1
ATOM 2752 C C . GLN A 1 390 ? 13.360 6.956 19.544 1.000 35.930 390 GLN A C 1
ATOM 2753 O O . GLN A 1 390 ? 12.887 7.272 18.460 1.000 31.876 390 GLN A O 1
ATOM 2759 N N . ASP A 1 391 ? 14.654 7.072 19.848 1.000 34.427 391 ASP A N 1
ATOM 2760 C CA . ASP A 1 391 ? 15.605 7.641 18.906 1.000 39.773 391 ASP A CA 1
ATOM 2761 C C . ASP A 1 391 ? 15.771 6.762 17.665 1.000 38.458 391 ASP A C 1
ATOM 2762 O O . ASP A 1 391 ? 15.859 7.283 16.559 1.000 37.472 391 ASP A O 1
ATOM 2767 N N . VAL A 1 392 ? 15.784 5.439 17.824 1.000 36.341 392 VAL A N 1
ATOM 2768 C CA . VAL A 1 392 ? 15.846 4.557 16.670 1.000 36.763 392 VAL A CA 1
ATOM 2769 C C . VAL A 1 392 ? 14.518 4.579 15.915 1.000 32.397 392 VAL A C 1
ATOM 2770 O O . VAL A 1 392 ? 14.495 4.578 14.693 1.000 33.265 392 VAL A O 1
ATOM 2774 N N . VAL A 1 393 ? 13.408 4.536 16.643 1.000 29.799 393 VAL A N 1
ATOM 2775 C CA . VAL A 1 393 ? 12.108 4.511 16.009 1.000 29.340 393 VAL A CA 1
ATOM 2776 C C . VAL A 1 393 ? 11.952 5.740 15.114 1.000 28.875 393 VAL A C 1
ATOM 2777 O O . VAL A 1 393 ? 11.456 5.622 13.982 1.000 30.941 393 VAL A O 1
ATOM 2781 N N . THR A 1 394 ? 12.318 6.922 15.636 1.000 29.784 394 THR A N 1
ATOM 2782 C CA . THR A 1 394 ? 12.112 8.163 14.921 1.000 31.237 394 THR A CA 1
ATOM 2783 C C . THR A 1 394 ? 13.035 8.234 13.710 1.000 33.778 394 THR A C 1
ATOM 2784 O O . THR A 1 394 ? 12.670 8.794 12.675 1.000 31.230 394 THR A O 1
ATOM 2788 N N . GLU A 1 395 ? 14.252 7.674 13.848 1.000 34.120 395 GLU A N 1
ATOM 2789 C CA . GLU A 1 395 ? 15.174 7.638 12.736 1.000 34.891 395 GLU A CA 1
ATOM 2790 C C . GLU A 1 395 ? 14.639 6.756 11.601 1.000 32.316 395 GLU A C 1
ATOM 2791 O O . GLU A 1 395 ? 14.710 7.135 10.434 1.000 33.237 395 GLU A O 1
ATOM 2797 N N . HIS A 1 396 ? 14.075 5.581 11.912 1.000 29.841 396 HIS A N 1
ATOM 2798 C CA . HIS A 1 396 ? 13.506 4.743 10.873 1.000 29.019 396 HIS A CA 1
ATOM 2799 C C . HIS A 1 396 ? 12.370 5.487 10.166 1.000 29.806 396 HIS A C 1
ATOM 2800 O O . HIS A 1 396 ? 12.267 5.474 8.935 1.000 29.108 396 HIS A O 1
ATOM 2807 N N . PHE A 1 397 ? 11.525 6.128 10.982 1.000 28.630 397 PHE A N 1
ATOM 2808 C CA . PHE A 1 397 ? 10.259 6.653 10.505 1.000 27.154 397 PHE A CA 1
ATOM 2809 C C . PHE A 1 397 ? 10.522 7.761 9.486 1.000 30.853 397 PHE A C 1
ATOM 2810 O O . PHE A 1 397 ? 9.853 7.826 8.456 1.000 30.623 397 PHE A O 1
ATOM 2818 N N . ASN A 1 398 ? 11.541 8.574 9.774 1.000 31.147 398 ASN A N 1
ATOM 2819 C CA . ASN A 1 398 ? 11.890 9.760 9.014 1.000 33.354 398 ASN A CA 1
ATOM 2820 C C . ASN A 1 398 ? 13.023 9.534 8.010 1.000 36.305 398 ASN A C 1
ATOM 2821 O O . ASN A 1 398 ? 13.672 10.495 7.616 1.000 39.329 398 ASN A O 1
ATOM 2826 N N . SER A 1 399 ? 13.273 8.292 7.592 1.000 34.864 399 SER A N 1
ATOM 2827 C CA . SER A 1 399 ? 14.337 8.001 6.634 1.000 34.846 399 SER A CA 1
ATOM 2828 C C . SER A 1 399 ? 13.854 6.878 5.731 1.000 34.951 399 SER A C 1
ATOM 2829 O O . SER A 1 399 ? 12.689 6.522 5.814 1.000 36.758 399 SER A O 1
ATOM 2832 N N . ASN A 1 400 ? 14.741 6.331 4.888 1.000 36.885 400 ASN A N 1
ATOM 2833 C CA . ASN A 1 400 ? 14.396 5.176 4.067 1.000 40.136 400 ASN A CA 1
ATOM 2834 C C . ASN A 1 400 ? 15.050 3.908 4.615 1.000 38.425 400 ASN A C 1
ATOM 2835 O O . ASN A 1 400 ? 15.166 2.929 3.894 1.000 39.081 400 ASN A O 1
ATOM 2840 N N . MET A 1 401 ? 15.363 3.887 5.920 1.000 37.604 401 MET A N 1
ATOM 2841 C CA . MET A 1 401 ? 15.988 2.734 6.553 1.000 39.512 401 MET A CA 1
ATOM 2842 C C . MET A 1 401 ? 15.132 1.477 6.354 1.000 38.411 401 MET A C 1
ATOM 2843 O O . MET A 1 401 ? 13.917 1.478 6.576 1.000 36.173 401 MET A O 1
ATOM 2848 N N . SER A 1 402 ? 15.796 0.364 6.009 1.000 36.056 402 SER A N 1
ATOM 2849 C CA . SER A 1 402 ? 15.128 -0.927 5.950 1.000 36.386 402 SER A CA 1
ATOM 2850 C C . SER A 1 402 ? 14.595 -1.302 7.346 1.000 35.786 402 SER A C 1
ATOM 2851 O O . SER A 1 402 ? 15.124 -0.863 8.374 1.000 37.261 402 SER A O 1
ATOM 2854 N N . SER A 1 403 ? 13.603 -2.192 7.369 1.000 36.568 403 SER A N 1
ATOM 2855 C CA . SER A 1 403 ? 13.025 -2.685 8.611 1.000 37.005 403 SER A CA 1
ATOM 2856 C C . SER A 1 403 ? 14.026 -3.553 9.372 1.000 42.246 403 SER A C 1
ATOM 2857 O O . SER A 1 403 ? 14.053 -3.532 10.609 1.000 40.289 403 SER A O 1
ATOM 2860 N N . SER A 1 404 ? 14.811 -4.340 8.625 1.000 40.166 404 SER A N 1
ATOM 2861 C CA . SER A 1 404 ? 15.839 -5.201 9.198 1.000 45.088 404 SER A CA 1
ATOM 2862 C C . SER A 1 404 ? 16.877 -4.363 9.925 1.000 46.604 404 SER A C 1
ATOM 2863 O O . SER A 1 404 ? 17.234 -4.656 11.081 1.000 48.186 404 SER A O 1
ATOM 2866 N N . ASP A 1 405 ? 17.375 -3.337 9.233 1.000 42.038 405 ASP A N 1
ATOM 2867 C CA . ASP A 1 405 ? 18.388 -2.477 9.815 1.000 44.855 405 ASP A CA 1
ATOM 2868 C C . ASP A 1 405 ? 17.834 -1.823 11.084 1.000 42.443 405 ASP A C 1
ATOM 2869 O O . ASP A 1 405 ? 18.576 -1.649 12.052 1.000 42.690 405 ASP A O 1
ATOM 2874 N N . ALA A 1 406 ? 16.551 -1.391 11.046 1.000 38.011 406 ALA A N 1
ATOM 2875 C CA . ALA A 1 406 ? 15.956 -0.693 12.172 1.000 38.320 406 ALA A CA 1
ATOM 2876 C C . ALA A 1 406 ? 15.972 -1.606 13.390 1.000 37.596 406 ALA A C 1
ATOM 2877 O O . ALA A 1 406 ? 16.310 -1.159 14.485 1.000 39.113 406 ALA A O 1
ATOM 2879 N N . ALA A 1 407 ? 15.563 -2.863 13.181 1.000 39.786 407 ALA A N 1
ATOM 2880 C CA . ALA A 1 407 ? 15.457 -3.813 14.275 1.000 42.242 407 ALA A CA 1
ATOM 2881 C C . ALA A 1 407 ? 16.837 -4.106 14.837 1.000 44.973 407 ALA A C 1
ATOM 2882 O O . ALA A 1 407 ? 16.966 -4.224 16.058 1.000 42.722 407 ALA A O 1
ATOM 2884 N N . LYS A 1 408 ? 17.840 -4.275 13.955 1.000 46.844 408 LYS A N 1
ATOM 2885 C CA . LYS A 1 408 ? 19.215 -4.486 14.392 1.000 49.482 408 LYS A CA 1
ATOM 2886 C C . LYS A 1 408 ? 19.656 -3.285 15.239 1.000 50.303 408 LYS A C 1
ATOM 2887 O O . LYS A 1 408 ? 20.203 -3.483 16.339 1.000 49.541 408 LYS A O 1
ATOM 2889 N N . LYS A 1 409 ? 19.348 -2.057 14.779 1.000 46.190 409 LYS A N 1
ATOM 2890 C CA . LYS A 1 409 ? 19.774 -0.849 15.472 1.000 45.326 409 LYS A CA 1
ATOM 2891 C C . LYS A 1 409 ? 19.058 -0.747 16.820 1.000 43.809 409 LYS A C 1
ATOM 2892 O O . LYS A 1 409 ? 19.658 -0.370 17.826 1.000 47.192 409 LYS A O 1
ATOM 2894 N N . LEU A 1 410 ? 17.777 -1.113 16.832 1.000 43.592 410 LEU A N 1
ATOM 2895 C CA . LEU A 1 410 ? 16.983 -1.099 18.051 1.000 41.986 410 LEU A CA 1
ATOM 2896 C C . LEU A 1 410 ? 17.608 -1.996 19.125 1.000 44.231 410 LEU A C 1
ATOM 2897 O O . LEU A 1 410 ? 17.793 -1.560 20.263 1.000 42.748 410 LEU A O 1
ATOM 2902 N N . ALA A 1 411 ? 17.843 -3.271 18.783 1.000 45.072 411 ALA A N 1
ATOM 2903 C CA . ALA A 1 411 ? 18.431 -4.223 19.721 1.000 48.891 411 ALA A CA 1
ATOM 2904 C C . ALA A 1 411 ? 19.752 -3.691 20.268 1.000 51.192 411 ALA A C 1
ATOM 2905 O O . ALA A 1 411 ? 20.026 -3.799 21.469 1.000 52.054 411 ALA A O 1
ATOM 2907 N N . ALA A 1 412 ? 20.598 -3.158 19.379 1.000 49.649 412 ALA A N 1
ATOM 2908 C CA . ALA A 1 412 ? 21.916 -2.693 19.776 1.000 50.104 412 ALA A CA 1
ATOM 2909 C C . ALA A 1 412 ? 21.837 -1.462 20.680 1.000 49.085 412 ALA A C 1
ATOM 2910 O O . ALA A 1 412 ? 22.608 -1.341 21.627 1.000 48.288 412 ALA A O 1
ATOM 2912 N N . ALA A 1 413 ? 20.925 -0.523 20.392 1.000 45.211 413 ALA A N 1
ATOM 2913 C CA . ALA A 1 413 ? 20.816 0.702 21.182 1.000 43.387 413 ALA A CA 1
ATOM 2914 C C . ALA A 1 413 ? 20.298 0.411 22.594 1.000 44.013 413 ALA A C 1
ATOM 2915 O O . ALA A 1 413 ? 20.738 1.069 23.532 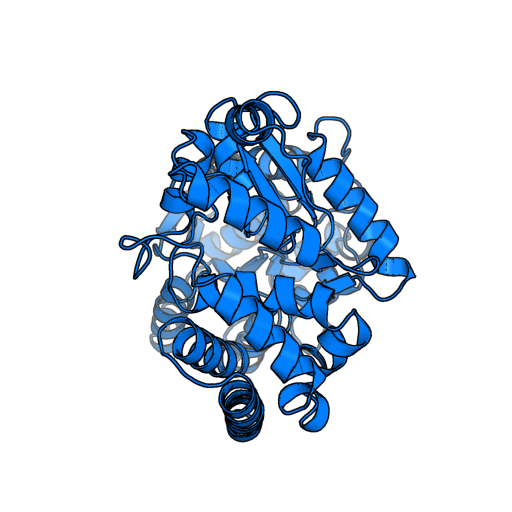1.000 45.820 413 ALA A O 1
ATOM 2917 N N . VAL A 1 414 ? 19.355 -0.545 22.710 1.000 44.074 414 VAL A N 1
ATOM 2918 C CA . VAL A 1 414 ? 18.842 -1.012 23.989 1.000 44.190 414 VAL A CA 1
ATOM 2919 C C . VAL A 1 414 ? 19.969 -1.692 24.743 1.000 48.722 414 VAL A C 1
ATOM 2920 O O . VAL A 1 414 ? 20.203 -1.367 25.903 1.000 49.484 414 VAL A O 1
ATOM 2924 N N . LYS A 1 415 ? 20.675 -2.612 24.073 1.000 50.591 415 LYS A N 1
ATOM 2925 C CA . LYS A 1 415 ? 21.746 -3.344 24.717 1.000 54.112 415 LYS A CA 1
ATOM 2926 C C . LYS A 1 415 ? 22.787 -2.388 25.292 1.000 55.998 415 LYS A C 1
ATOM 2927 O O . LYS A 1 415 ? 23.206 -2.554 26.436 1.000 55.720 415 LYS A O 1
ATOM 2933 N N . ALA A 1 416 ? 23.223 -1.422 24.478 1.000 53.428 416 ALA A N 1
ATOM 2934 C CA . ALA A 1 416 ? 24.214 -0.430 24.874 1.000 56.925 416 ALA A CA 1
ATOM 2935 C C . ALA A 1 416 ? 23.694 0.455 26.010 1.000 54.556 416 ALA A C 1
ATOM 2936 O O . ALA A 1 416 ? 24.498 0.958 26.791 1.000 56.715 416 ALA A O 1
ATOM 2938 N N . SER A 1 417 ? 22.362 0.648 26.093 1.000 50.857 417 SER A N 1
ATOM 2939 C CA . SER A 1 417 ? 21.758 1.447 27.161 1.000 51.025 417 SER A CA 1
ATOM 2940 C C . SER A 1 417 ? 21.672 0.697 28.496 1.000 52.122 417 SER A C 1
ATOM 2941 O O . SER A 1 417 ? 21.349 1.293 29.506 1.000 51.609 417 SER A O 1
ATOM 2944 N N . LEU A 1 418 ? 21.989 -0.595 28.547 1.000 54.705 418 LEU A N 1
ATOM 2945 C CA . LEU A 1 418 ? 21.839 -1.326 29.793 1.000 60.308 418 LEU A CA 1
ATOM 2946 C C . LEU A 1 418 ? 23.147 -1.227 30.599 1.000 65.368 418 LEU A C 1
ATOM 2947 O O . LEU A 1 418 ? 23.088 -0.631 31.674 1.000 71.406 418 LEU A O 1
#

B-factor: mean 43.07, std 12.26, range [22.93, 109.69]